Protein AF-A0A7D9L9T6-F1 (afdb_monomer_lite)

pLDDT: mean 78.33, std 17.38, range [24.55, 98.44]

Radius of gyration: 35.25 Å; chains: 1; bounding box: 76×80×99 Å

Secondary structure (DSSP, 8-state):
--TT--HHHHHHHHHHHHHHHHHTT-------HHHHHHT----HHHHHHHHTHHHHHTTSPPGGGG-----EEES-SEEE-TTSPEEEEEETTHHHHHHHHS-EEESPPEEEESHHHHTTS-GGG--EEEEEEEEPPS--SS-SS-EESSSEE--S-HHHHHHT-SS-----HHHH-EEEEEEHHHHHHHHHTT-EEEEEEEEEE-SEEE--SHHHHHHHHHHHHHTB---GGGB-TTT--B-HHHHHHHHHHHHHHHS----GGG--B-HHHHHHHHHHHHHHHHHHT--S--PEEEEE--HHHHHHHHH-TTEEEEEEEEEETTEEEEEEEETT-----TT--HHHHHHHHHHHHHHHHHHHHHHGGGEEEEETTEEEEE-BGGGTB-PPB-SSTT-EEETT--TTBS---EEEEEEEETTEEEEEEPPEEEE-TTS-EEEE--EEEEETT----GGGGGS-HHHHHHHHHHHHHHHHHHHHHHHHHHHHHHHHHHHH-TT----S---------PEESS-EEEEE--TTSSHHHHHHHHHHTHHHHEESPP-EEEEEESS---HHHHHHHHHTTTT-S--EEEEEE-TT-PPPHHHHHHH--TTEEEEE-STHHHHHH-HHHHHHHHHHHHTSTTTTTEEEEEEES-TT-S-TTHHHHHHH-SEEEEE--SS--HHHHHHHHHTT--HHHHHHHHHHHHTSTT-EEEEE--TTS-GGGSEEE--STTSPPEEE--

Foldseek 3Di:
DQPPDDPVNVVVVVVVVQVVCVVVVDDDDDDDPVRVVVVPPDDVVNVVVVVCVVVVVVLDDDLLQAFDFFDWKFLAFKDFQVVFFKFKKFFPQLLLLLLQPDKAFDDFFDKQFAFVRVVVDDLVQFFFKWWFWKQADPDDSFAQDWDDAVHIDRDNFPQCSNVVDPDDPDPDRVRRIGTTMHGSVSVVVRVVVPMGTPTTGMGGGGPDIDSPCNVVSLVLVQQLQLQQADDQVQADPVPRHGNVVVLVVVQVVCCVQSVHRHDSVSNHHHPVSNVVSSCSSPCLLVQQSDDPWQWDKDKDQDPVVVVVQVSPPQKAFPDWDAPDPRIIITGITGPPPPPDPPSHHSRRSSSSNSSQNVLVVVLCSLQPPQWRIDDSRMTIGIQDVVSVNDADADDDGRGMHGPQDDPQKDDKGWRMKRAPITQWIKTKIDFIWGQDPVRDIDTDIDIDTTHPPDDDDPPSVVPRCVVVRVVVVVVVVVVVVVVVVVVVVVVVVVVVVVVVPPPDDDDDDDDDQDQFFADEPDFEEEEEAAPQLCSVVVVLLCLLCVVRHYPPGAQEEEEEDQDPPCVVSVVSCVVCVPPHSHVYYYYHHQVVADDAVVVVVVVADARYEYEDPPCVVRCVVDVVRVVRVLCVQAPCSVVGRYHYYYYDHAQDDDDPSSVRSVVRGQKYKYGQYPPDCPRVVVVCVVVVNDPVLSVVQNVVQVVDSTRMKMAGNDPPGDPQQRIWTQSGSPGDIDGGRD

Organism: Paramuricea clavata (NCBI:txid317549)

Sequence (738 aa):
MVVNETFYTLRERTRRLTEEFKRQGYVVVEMWECDFIRDNKLTQHGLKLLRQRDFFINIHLNPRDALFGGRVSPAVMYAESGDKKIRYYDFTSLYPFVQKKYQYPTQHPTIIRGVENCARYNIDHIFGLIKCKILPPTNLLFPVLPYRATKLTFPLCRTCADTLCDACTHVDEEERILFGTWTSVEIQTALQHGYVIREIYEMYNYEHREKIFDTYVNMFIKLKQESSGVPRHCYDDDTGEIDDAKVNEYVAEYLKHEGVKLDANKITYNPGQRTVMKALLNSLWGKLAQNEDTAVVSFIDEFEELLQLVNDNSIDVTSLDFISDDVARTTHRKTGSLITLPNRNVVIASFATAYARLELFKILHCLQEDVLYYDTDSVIYVENVAKGHVLKTGSYLWQLTDELVDKKASEKWIELFSAAGPKAYSYRTNEYIYTHDDGAREKKRDEITHVKGFTLKGDTKKKSHLKVLRNVYEIEKRKFAHVTRNLHAQIIKLLMFKRLRKNFVLHSGNNLKCCTIPFEHPFMMMVCGPSQSGKSYFIENIIKNHEKLITPRIDKLIYLYTVDKYDSIKQHIRDNKQTSTLKTFEFIDCNQGIPSMEIIKEKLGENTLLVLDDLMVVATTDTTNLRHLNNIASRDSHHSNTFVIYVCQNLNFGSGKLRNCRVNSQYHIMCKSLTDCRDVEMIATNKKINQNKLHKILEDVGKKQYGYIVFDGCPKGYDNARVRTGIFPNDETVIYDV

Structure (mmCIF, N/CA/C/O backbone):
data_AF-A0A7D9L9T6-F1
#
_entry.id   AF-A0A7D9L9T6-F1
#
loop_
_atom_site.group_PDB
_atom_site.id
_atom_site.type_symbol
_atom_site.label_atom_id
_atom_site.label_alt_id
_atom_site.label_comp_id
_atom_site.label_asym_id
_atom_site.label_entity_id
_atom_site.label_seq_id
_atom_site.pdbx_PDB_ins_code
_atom_site.Cartn_x
_atom_site.Cartn_y
_atom_site.Cartn_z
_atom_site.occupancy
_atom_site.B_iso_or_equiv
_atom_site.auth_seq_id
_atom_site.auth_comp_id
_atom_site.auth_asym_id
_atom_site.auth_atom_id
_atom_site.pdbx_PDB_model_num
ATOM 1 N N . MET A 1 1 ? -2.662 11.498 38.691 1.00 30.62 1 MET A N 1
ATOM 2 C CA . MET A 1 1 ? -2.024 12.563 39.492 1.00 30.62 1 MET A CA 1
ATOM 3 C C . MET A 1 1 ? -0.730 12.928 38.799 1.00 30.62 1 MET A C 1
ATOM 5 O O . MET A 1 1 ? 0.084 12.040 38.595 1.00 30.62 1 MET A O 1
ATOM 9 N N . VAL A 1 2 ? -0.589 14.182 38.373 1.00 33.16 2 VAL A N 1
ATOM 10 C CA . VAL A 1 2 ? 0.652 14.711 37.792 1.00 33.16 2 VAL A CA 1
ATOM 11 C C . VAL A 1 2 ? 1.603 14.971 38.956 1.00 33.16 2 VAL A C 1
ATOM 13 O O . VAL A 1 2 ? 1.318 15.812 39.804 1.00 33.16 2 VAL A O 1
ATOM 16 N N . VAL A 1 3 ? 2.684 14.205 39.053 1.00 41.94 3 VAL A N 1
ATOM 17 C CA . VAL A 1 3 ? 3.757 14.470 40.015 1.00 41.94 3 VAL A CA 1
ATOM 18 C C . VAL A 1 3 ? 4.650 15.541 39.374 1.00 41.94 3 VAL A C 1
ATOM 20 O O . VAL A 1 3 ? 5.102 15.336 38.254 1.00 41.94 3 VAL A O 1
ATOM 23 N N . ASN A 1 4 ? 4.836 16.677 40.064 1.00 43.62 4 ASN A N 1
ATOM 24 C CA . ASN A 1 4 ? 5.670 17.862 39.740 1.00 43.62 4 ASN A CA 1
ATOM 25 C C . ASN A 1 4 ? 4.999 19.154 39.232 1.00 43.62 4 ASN A C 1
ATOM 27 O O . ASN A 1 4 ? 5.701 20.149 39.067 1.00 43.62 4 ASN A O 1
ATOM 31 N N . GLU A 1 5 ? 3.673 19.237 39.092 1.00 51.50 5 GLU A N 1
ATOM 32 C CA . GLU A 1 5 ? 3.005 20.532 38.863 1.00 51.50 5 GLU A CA 1
ATOM 33 C C . GLU A 1 5 ? 2.009 20.842 39.982 1.00 51.50 5 GLU A C 1
ATOM 35 O O . GLU A 1 5 ? 1.153 20.027 40.326 1.00 51.50 5 GLU A O 1
ATOM 40 N N . THR A 1 6 ? 2.105 22.039 40.569 1.00 71.38 6 THR A N 1
ATOM 41 C CA . THR A 1 6 ? 1.093 22.489 41.531 1.00 71.38 6 THR A CA 1
ATOM 42 C C . THR A 1 6 ? -0.216 22.791 40.797 1.00 71.38 6 THR A C 1
ATOM 44 O O . THR A 1 6 ? -0.207 23.267 39.659 1.00 71.38 6 THR A O 1
ATOM 47 N N . PHE A 1 7 ? -1.362 22.594 41.458 1.00 66.81 7 PHE A N 1
ATOM 48 C CA . PHE A 1 7 ? -2.668 22.999 40.914 1.00 66.81 7 PHE A CA 1
ATOM 49 C C . PHE A 1 7 ? -2.713 24.484 40.515 1.00 66.81 7 PHE A C 1
ATOM 51 O O . PHE A 1 7 ? -3.447 24.864 39.604 1.00 66.81 7 PHE A O 1
ATOM 58 N N . TYR A 1 8 ? -1.894 25.316 41.161 1.00 73.12 8 TYR A N 1
ATOM 59 C CA . TYR A 1 8 ? -1.712 26.717 40.803 1.00 73.12 8 TYR A CA 1
ATOM 60 C C . TYR A 1 8 ? -1.090 26.879 39.407 1.00 73.12 8 TYR A C 1
ATOM 62 O O . TYR A 1 8 ? -1.619 27.621 38.583 1.00 73.12 8 TYR A O 1
ATOM 70 N N . THR A 1 9 ? -0.026 26.131 39.101 1.00 71.19 9 THR A N 1
ATOM 71 C CA . THR A 1 9 ? 0.650 26.164 37.794 1.00 71.19 9 THR A CA 1
ATOM 72 C C . THR A 1 9 ? -0.285 25.738 36.658 1.00 71.19 9 THR A C 1
ATOM 74 O O . THR A 1 9 ? -0.342 26.395 35.616 1.00 71.19 9 THR A O 1
ATOM 77 N N . LEU A 1 10 ? -1.078 24.683 36.875 1.00 65.94 10 LEU A N 1
ATOM 78 C CA . LEU A 1 10 ? -2.083 24.208 35.914 1.00 65.94 10 LEU A CA 1
ATOM 79 C C . LEU A 1 10 ? -3.178 25.255 35.660 1.00 65.94 10 LEU A C 1
ATOM 81 O O . LEU A 1 10 ? -3.581 25.484 34.514 1.00 65.94 10 LEU A O 1
ATOM 85 N N . ARG A 1 11 ? -3.635 25.929 36.721 1.00 75.75 11 ARG A N 1
ATOM 86 C CA . ARG A 1 11 ? -4.635 26.998 36.627 1.00 75.75 11 ARG A CA 1
ATOM 87 C C . ARG A 1 11 ? -4.102 28.210 35.866 1.00 75.75 11 ARG A C 1
ATOM 89 O O . ARG A 1 11 ? -4.794 28.719 34.991 1.00 75.75 11 ARG A O 1
ATOM 96 N N . GLU A 1 12 ? -2.874 28.636 36.143 1.00 78.12 12 GLU A N 1
ATOM 97 C CA . GLU A 1 12 ? -2.233 29.750 35.432 1.00 78.12 12 GLU A CA 1
ATOM 98 C C . GLU A 1 12 ? -2.027 29.443 33.944 1.00 78.12 12 GLU A C 1
ATOM 100 O O . GLU A 1 12 ? -2.270 30.291 33.085 1.00 78.12 12 GLU A O 1
ATOM 105 N N . ARG A 1 13 ? -1.659 28.203 33.604 1.00 73.62 13 ARG A N 1
ATOM 106 C CA . ARG A 1 13 ? -1.541 27.768 32.206 1.00 73.62 13 ARG A CA 1
ATOM 107 C C . ARG A 1 13 ? -2.889 27.783 31.485 1.00 73.62 13 ARG A C 1
ATOM 109 O O . ARG A 1 13 ? -2.967 28.279 30.363 1.00 73.62 13 ARG A O 1
ATOM 116 N N . THR A 1 14 ? -3.941 27.293 32.144 1.00 74.88 14 THR A N 1
ATOM 117 C CA . THR A 1 14 ? -5.319 27.328 31.624 1.00 74.88 14 THR A CA 1
ATOM 118 C C . THR A 1 14 ? -5.768 28.769 31.384 1.00 74.88 14 THR A C 1
ATOM 120 O O . THR A 1 14 ? -6.245 29.091 30.301 1.00 74.88 14 THR A O 1
ATOM 123 N N . ARG A 1 15 ? -5.505 29.664 32.341 1.00 80.38 15 ARG A N 1
ATOM 124 C CA . ARG A 1 15 ? -5.831 31.089 32.239 1.00 80.38 15 ARG A CA 1
ATOM 125 C C . ARG A 1 15 ? -5.122 31.770 31.066 1.00 80.38 15 ARG A C 1
ATOM 127 O O . ARG A 1 15 ? -5.769 32.475 30.296 1.00 80.38 15 ARG A O 1
ATOM 134 N N . ARG A 1 16 ? -3.821 31.514 30.877 1.00 77.88 16 ARG A N 1
ATOM 135 C CA . ARG A 1 16 ? -3.058 32.039 29.727 1.00 77.88 16 ARG A CA 1
ATOM 136 C C . ARG A 1 16 ? -3.631 31.568 28.389 1.00 77.88 16 ARG A C 1
ATOM 138 O O . ARG A 1 16 ? -3.755 32.369 27.468 1.00 77.88 16 ARG A O 1
ATOM 145 N N . LEU A 1 17 ? -3.999 30.289 28.288 1.00 71.69 17 LEU A N 1
ATOM 146 C CA . LEU A 1 17 ? -4.655 29.718 27.104 1.00 71.69 17 LEU A CA 1
ATOM 147 C C . LEU A 1 17 ? -6.008 30.383 26.830 1.00 71.69 17 LEU A C 1
ATOM 149 O O . LEU A 1 17 ? -6.280 30.783 25.701 1.00 71.69 17 LEU A O 1
ATOM 153 N N . THR A 1 18 ? -6.834 30.566 27.857 1.00 78.50 18 THR A N 1
ATOM 154 C CA . THR A 1 18 ? -8.119 31.263 27.736 1.00 78.50 18 THR A CA 1
ATOM 155 C C . THR A 1 18 ? -7.952 32.704 27.275 1.00 78.50 18 THR A C 1
ATOM 157 O O . THR A 1 18 ? -8.690 33.161 26.404 1.00 78.50 18 THR A O 1
ATOM 160 N N . GLU A 1 19 ? -6.995 33.438 27.841 1.00 83.75 19 GLU A N 1
ATOM 161 C CA . GLU A 1 19 ? -6.701 34.820 27.453 1.00 83.75 19 GLU A CA 1
ATOM 162 C C . GLU A 1 19 ? -6.186 34.914 26.010 1.00 83.75 19 GLU A C 1
ATOM 164 O O . GLU A 1 19 ? -6.496 35.874 25.306 1.00 83.75 19 GLU A O 1
ATOM 169 N N . GLU A 1 20 ? -5.427 33.923 25.545 1.00 75.25 20 GLU A N 1
ATOM 170 C CA . GLU A 1 20 ? -4.995 33.814 24.149 1.00 75.25 20 GLU A CA 1
ATOM 171 C C . GLU A 1 20 ? -6.180 33.566 23.205 1.00 75.25 20 GLU A C 1
ATOM 173 O O . GLU A 1 20 ? -6.371 34.310 22.244 1.00 75.25 20 GLU A O 1
ATOM 178 N N . PHE A 1 21 ? -7.048 32.599 23.514 1.00 67.12 21 PHE A N 1
ATOM 179 C CA . PHE A 1 21 ? -8.240 32.329 22.705 1.00 67.12 21 PHE A CA 1
ATOM 180 C C . PHE A 1 21 ? -9.210 33.518 22.674 1.00 67.12 21 PHE A C 1
ATOM 182 O O . PHE A 1 21 ? -9.736 33.860 21.616 1.00 67.12 21 PHE A O 1
ATOM 189 N N . LYS A 1 22 ? -9.404 34.214 23.800 1.00 81.88 22 LYS A N 1
ATOM 190 C CA . LYS A 1 22 ? -10.207 35.447 23.834 1.00 81.88 22 LYS A CA 1
ATOM 191 C C . LYS A 1 22 ? -9.587 36.553 22.976 1.00 81.88 22 LYS A C 1
ATOM 193 O O . LYS A 1 22 ? -10.315 37.228 22.254 1.00 81.88 22 LYS A O 1
ATOM 198 N N . ARG A 1 23 ? -8.256 36.718 23.001 1.00 82.50 23 ARG A N 1
ATOM 199 C CA . ARG A 1 23 ? -7.542 37.681 22.137 1.00 82.50 23 ARG A CA 1
ATOM 200 C C . ARG A 1 23 ? -7.688 37.365 20.650 1.00 82.50 23 ARG A C 1
ATOM 202 O O . ARG A 1 23 ? -7.740 38.286 19.845 1.00 82.50 23 ARG A O 1
ATOM 209 N N . GLN A 1 24 ? -7.819 36.091 20.299 1.00 74.50 24 GLN A N 1
ATOM 210 C CA . GLN A 1 24 ? -8.088 35.640 18.932 1.00 74.50 24 GLN A CA 1
ATOM 211 C C . GLN A 1 24 ? -9.579 35.728 18.538 1.00 74.50 24 GLN A C 1
ATOM 213 O O . GLN A 1 24 ? -9.951 35.286 17.454 1.00 74.50 24 GLN A O 1
ATOM 218 N N . GLY A 1 25 ? -10.436 36.307 19.390 1.00 70.31 25 GLY A N 1
ATOM 219 C CA . GLY A 1 25 ? -11.850 36.564 19.095 1.00 70.31 25 GLY A CA 1
ATOM 220 C C . GLY A 1 25 ? -12.798 35.397 19.383 1.00 70.31 25 GLY A C 1
ATOM 221 O O . GLY A 1 25 ? -13.979 35.479 19.048 1.00 70.31 25 GLY A O 1
ATOM 222 N N . TYR A 1 26 ? -12.325 34.316 20.011 1.00 62.12 26 TYR A N 1
ATOM 223 C CA . TYR A 1 26 ? -13.180 33.189 20.380 1.00 62.12 26 TYR A CA 1
ATOM 224 C C . TYR A 1 26 ? -14.014 33.495 21.632 1.00 62.12 26 TYR A C 1
ATOM 226 O O . TYR A 1 26 ? -13.538 34.091 22.602 1.00 62.12 26 TYR A O 1
ATOM 234 N N . VAL A 1 27 ? -15.256 33.003 21.653 1.00 74.94 27 VAL A N 1
ATOM 235 C CA . VAL A 1 27 ? -16.079 32.964 22.869 1.00 74.94 27 VAL A CA 1
ATOM 236 C C . VAL A 1 27 ? -15.640 31.763 23.701 1.00 74.94 27 VAL A C 1
ATOM 238 O O . VAL A 1 27 ? -15.973 30.622 23.389 1.00 74.94 27 VAL A O 1
ATOM 241 N N . VAL A 1 28 ? -14.862 32.015 24.752 1.00 71.69 28 VAL A N 1
ATOM 242 C CA . VAL A 1 28 ? -14.329 30.958 25.622 1.00 71.69 28 VAL A CA 1
ATOM 243 C C . VAL A 1 28 ? -15.205 30.802 26.860 1.00 71.69 28 VAL A C 1
ATOM 245 O O . VAL A 1 28 ? -15.373 31.756 27.622 1.00 71.69 28 VAL A O 1
ATOM 248 N N . VAL A 1 29 ? -15.721 29.590 27.076 1.00 76.00 29 VAL A N 1
ATOM 249 C CA . VAL A 1 29 ? -16.463 29.200 28.282 1.00 76.00 29 VAL A CA 1
ATOM 250 C C . VAL A 1 29 ? -15.571 28.296 29.126 1.00 76.00 29 VAL A C 1
ATOM 252 O O . VAL A 1 29 ? -15.218 27.197 28.706 1.00 76.00 29 VAL A O 1
ATOM 255 N N . GLU A 1 30 ? -15.206 28.765 30.315 1.00 74.44 30 GLU A N 1
ATOM 256 C CA . GLU A 1 30 ? -14.455 27.984 31.297 1.00 74.44 30 GLU A CA 1
ATOM 257 C C . GLU A 1 30 ? -15.415 27.363 32.310 1.00 74.44 30 GLU A C 1
ATOM 259 O O . GLU A 1 30 ? -16.362 28.008 32.759 1.00 74.44 30 GLU A O 1
ATOM 264 N N . MET A 1 31 ? -15.161 26.115 32.694 1.00 73.88 31 MET A N 1
ATOM 265 C CA . MET A 1 31 ? -15.948 25.418 33.705 1.00 73.88 31 MET A CA 1
ATOM 266 C C . MET A 1 31 ? -15.032 24.506 34.514 1.00 73.88 31 MET A C 1
ATOM 268 O O . MET A 1 31 ? -14.194 23.805 33.944 1.00 73.88 31 MET A O 1
ATOM 272 N N . TRP A 1 32 ? -15.180 24.515 35.838 1.00 68.69 32 TRP A N 1
ATOM 273 C CA . TRP A 1 32 ? -14.470 23.569 36.694 1.00 68.69 32 TRP A CA 1
ATOM 274 C C . TRP A 1 32 ? -14.976 22.155 36.444 1.00 68.69 32 TRP A C 1
ATOM 276 O O . TRP A 1 32 ? -16.167 21.959 36.238 1.00 68.69 32 TRP A O 1
ATOM 286 N N . GLU A 1 33 ? -14.094 21.159 36.521 1.00 59.72 33 GLU A N 1
ATOM 287 C CA . GLU A 1 33 ? -14.475 19.750 36.356 1.00 59.72 33 GLU A CA 1
ATOM 288 C C . GLU A 1 33 ? -15.610 19.353 37.311 1.00 59.72 33 GLU A C 1
ATOM 290 O O . GLU A 1 33 ? -16.582 18.724 36.903 1.00 59.72 33 GLU A O 1
ATOM 295 N N . CYS A 1 34 ? -15.535 19.782 38.573 1.00 70.31 34 CYS A N 1
ATOM 296 C CA . CYS A 1 34 ? -16.567 19.501 39.563 1.00 70.31 34 CYS A CA 1
ATOM 297 C C . CYS A 1 34 ? -17.902 20.192 39.248 1.00 70.31 34 CYS A C 1
ATOM 299 O O . CYS A 1 34 ? -18.949 19.586 39.465 1.00 70.31 34 CYS A O 1
ATOM 301 N N . ASP A 1 35 ? -17.876 21.410 38.704 1.00 69.12 35 ASP A N 1
ATOM 302 C CA . ASP A 1 35 ? -19.081 22.125 38.278 1.00 69.12 35 ASP A CA 1
ATOM 303 C C . ASP A 1 35 ? -19.653 21.508 36.994 1.00 69.12 35 ASP A C 1
ATOM 305 O O . ASP A 1 35 ? -20.858 21.315 36.900 1.00 69.12 35 ASP A O 1
ATOM 309 N N . PHE A 1 36 ? -18.801 21.079 36.061 1.00 62.81 36 PHE A N 1
ATOM 310 C CA . PHE A 1 36 ? -19.175 20.358 34.842 1.00 62.81 36 PHE A CA 1
ATOM 311 C C . PHE A 1 36 ? -19.849 19.014 35.140 1.00 62.81 36 PHE A C 1
ATOM 313 O O . PHE A 1 36 ? -20.842 18.658 34.504 1.00 62.81 36 PHE A O 1
ATOM 320 N N . ILE A 1 37 ? -19.346 18.287 36.141 1.00 60.34 37 ILE A N 1
ATOM 321 C CA . ILE A 1 37 ? -19.956 17.049 36.637 1.00 60.34 37 ILE A CA 1
ATOM 322 C C . ILE A 1 37 ? -21.278 17.345 37.364 1.00 60.34 37 ILE A C 1
ATOM 324 O O . ILE A 1 37 ? -22.241 16.595 37.212 1.00 60.34 37 ILE A O 1
ATOM 328 N N . ARG A 1 38 ? -21.346 18.435 38.142 1.00 66.31 38 ARG A N 1
ATOM 329 C CA . ARG A 1 38 ? -22.516 18.806 38.955 1.00 66.31 38 ARG A CA 1
ATOM 330 C C . ARG A 1 38 ? -23.685 19.345 38.128 1.00 66.31 38 ARG A C 1
ATOM 332 O O . ARG A 1 38 ? -24.829 19.060 38.468 1.00 66.31 38 ARG A O 1
ATOM 339 N N . ASP A 1 39 ? -23.418 20.081 37.049 1.00 60.75 39 ASP A N 1
ATOM 340 C CA . ASP A 1 39 ? -24.445 20.757 36.239 1.00 60.75 39 ASP A CA 1
ATOM 341 C C . ASP A 1 39 ? -25.325 19.789 35.425 1.00 60.75 39 ASP A C 1
ATOM 343 O O . ASP A 1 39 ? -26.282 20.227 34.791 1.00 60.75 39 ASP A O 1
ATOM 347 N N . ASN A 1 40 ? -25.022 18.481 35.402 1.00 50.62 40 ASN A N 1
ATOM 348 C CA . ASN A 1 40 ? -25.812 17.431 34.735 1.00 50.62 40 ASN A CA 1
ATOM 349 C C . ASN A 1 40 ? -26.191 17.733 33.261 1.00 50.62 40 ASN A C 1
ATOM 351 O O . ASN A 1 40 ? -27.051 17.069 32.682 1.00 50.62 40 ASN A O 1
ATOM 355 N N . LYS A 1 41 ? -25.513 18.695 32.607 1.00 51.38 41 LYS A N 1
ATOM 356 C CA . LYS A 1 41 ? -25.673 19.041 31.177 1.00 51.38 41 LYS A CA 1
ATOM 357 C C . LYS A 1 41 ? -25.257 17.901 30.246 1.00 51.38 41 LYS A C 1
ATOM 359 O O . LYS A 1 41 ? -25.526 17.928 29.047 1.00 51.38 41 LYS A O 1
ATOM 364 N N . LEU A 1 42 ? -24.656 16.861 30.808 1.00 47.75 42 LEU A N 1
ATOM 365 C CA . LEU A 1 42 ? -24.534 15.552 30.204 1.00 47.75 42 LEU A CA 1
ATOM 366 C C . LEU A 1 42 ? -25.836 14.770 30.402 1.00 47.75 42 LEU A C 1
ATOM 368 O O . LEU A 1 42 ? -25.940 13.893 31.257 1.00 47.75 42 LEU A O 1
ATOM 372 N N . THR A 1 43 ? -26.815 15.008 29.529 1.00 53.94 43 THR A N 1
ATOM 373 C CA . THR A 1 43 ? -27.791 13.951 29.224 1.00 53.94 43 THR A CA 1
ATOM 374 C C . THR A 1 43 ? -27.034 12.659 28.870 1.00 53.94 43 THR A C 1
ATOM 376 O O . THR A 1 43 ? -25.878 12.705 28.434 1.00 53.94 43 THR A O 1
ATOM 379 N N . GLN A 1 44 ? -27.667 11.484 28.986 1.00 49.97 44 GLN A N 1
ATOM 380 C CA . GLN A 1 44 ? -27.092 10.221 28.477 1.00 49.97 44 GLN A CA 1
ATOM 381 C C . GLN A 1 44 ? -26.519 10.367 27.051 1.00 49.97 44 GLN A C 1
ATOM 383 O O . GLN A 1 44 ? -25.566 9.678 26.700 1.00 49.97 44 GLN A O 1
ATOM 388 N N . HIS A 1 45 ? -27.053 11.303 26.259 1.00 44.16 45 HIS A N 1
ATOM 389 C CA . HIS A 1 45 ? -26.567 11.694 24.941 1.00 44.16 45 HIS A CA 1
ATOM 390 C C . HIS A 1 45 ? -25.174 12.356 24.959 1.00 44.16 45 HIS A C 1
ATOM 392 O O . HIS A 1 45 ? -24.299 11.949 24.204 1.00 44.16 45 HIS A O 1
ATOM 398 N N . GLY A 1 46 ? -24.912 13.303 25.864 1.00 46.47 46 GLY A N 1
ATOM 399 C CA . GLY A 1 46 ? -23.602 13.945 26.021 1.00 46.47 46 GLY A CA 1
ATOM 400 C C . GLY A 1 46 ? -22.516 13.000 26.552 1.00 46.47 46 GLY A C 1
ATOM 401 O O . GLY A 1 46 ? -21.374 13.050 26.101 1.00 46.47 46 GLY A O 1
ATOM 402 N N . LEU A 1 47 ? -22.871 12.065 27.442 1.00 46.97 47 LEU A N 1
ATOM 403 C CA . LEU A 1 47 ? -21.962 10.990 27.870 1.00 46.97 47 LEU A CA 1
ATOM 404 C C . LEU A 1 47 ? -21.708 9.975 26.749 1.00 46.97 47 LEU A C 1
ATOM 406 O O . LEU A 1 47 ? -20.615 9.422 26.678 1.00 46.97 47 LEU A O 1
ATOM 410 N N . LYS A 1 48 ? -22.675 9.754 25.849 1.00 45.16 48 LYS A N 1
ATOM 411 C CA . LYS A 1 48 ? -22.487 8.958 24.627 1.00 45.16 48 LYS A CA 1
ATOM 412 C C . LYS A 1 48 ? -21.532 9.659 23.653 1.00 45.16 48 LYS A C 1
ATOM 414 O O . LYS A 1 48 ? -20.666 8.983 23.115 1.00 45.16 48 LYS A O 1
ATOM 419 N N . LEU A 1 49 ? -21.624 10.987 23.516 1.00 38.12 49 LEU A N 1
ATOM 420 C CA . LEU A 1 49 ? -20.741 11.838 22.699 1.00 38.12 49 LEU A CA 1
ATOM 421 C C . LEU A 1 49 ? -19.313 11.953 23.283 1.00 38.12 49 LEU A C 1
ATOM 423 O O . LEU A 1 49 ? -18.335 11.915 22.546 1.00 38.12 49 LEU A O 1
ATOM 427 N N . LEU A 1 5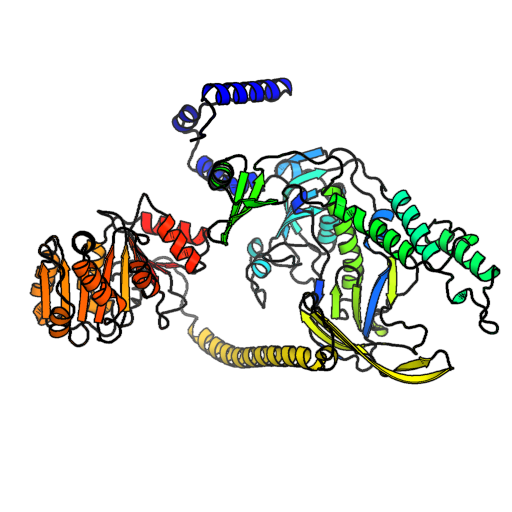0 ? -19.162 12.011 24.612 1.00 39.72 50 LEU A N 1
ATOM 428 C CA . LEU A 1 50 ? -17.848 12.001 25.277 1.00 39.72 50 LEU A CA 1
ATOM 429 C C . LEU A 1 50 ? -17.215 10.605 25.367 1.00 39.72 50 LEU A C 1
ATOM 431 O O . LEU A 1 50 ? -15.995 10.504 25.320 1.00 39.72 50 LEU A O 1
ATOM 435 N N . ARG A 1 51 ? -18.001 9.521 25.465 1.00 44.53 51 ARG A N 1
ATOM 436 C CA . ARG A 1 51 ? -17.499 8.138 25.278 1.00 44.53 51 ARG A CA 1
ATOM 437 C C . ARG A 1 51 ? -17.162 7.851 23.816 1.00 44.53 51 ARG A C 1
ATOM 439 O O . ARG A 1 51 ? -16.281 7.057 23.531 1.00 44.53 51 ARG A O 1
ATOM 446 N N . GLN A 1 52 ? -17.798 8.577 22.904 1.00 41.06 52 GLN A N 1
ATOM 447 C CA . GLN A 1 52 ? -17.377 8.782 21.524 1.00 41.06 52 GLN A CA 1
ATOM 448 C C . GLN A 1 52 ? -16.195 9.762 21.407 1.00 41.06 52 GLN A C 1
ATOM 450 O O . GLN A 1 52 ? -15.969 10.285 20.324 1.00 41.06 52 GLN A O 1
ATOM 455 N N . ARG A 1 53 ? -15.399 10.022 22.456 1.00 35.28 53 ARG A N 1
ATOM 456 C CA . ARG A 1 53 ? -14.166 10.819 22.322 1.00 35.28 53 ARG A CA 1
ATOM 457 C C . ARG A 1 53 ? -13.282 10.304 21.188 1.00 35.28 53 ARG A C 1
ATOM 459 O O . ARG A 1 53 ? -12.790 11.122 20.424 1.00 35.28 53 ARG A O 1
ATOM 466 N N . ASP A 1 54 ? -13.191 8.989 20.996 1.00 39.28 54 ASP A N 1
ATOM 467 C CA . ASP A 1 54 ? -12.496 8.404 19.844 1.00 39.28 54 ASP A CA 1
ATOM 468 C C . ASP A 1 54 ? -13.184 8.713 18.508 1.00 39.28 54 ASP A C 1
ATOM 470 O O . ASP A 1 54 ? -12.511 8.862 17.498 1.00 39.28 54 ASP A O 1
ATOM 474 N N . PHE A 1 55 ? -14.509 8.863 18.480 1.00 39.75 55 PHE A N 1
ATOM 475 C CA . PHE A 1 55 ? -15.264 9.283 17.296 1.00 39.75 55 PHE A CA 1
ATOM 476 C C . PHE A 1 55 ? -15.078 10.785 17.012 1.00 39.75 55 PHE A C 1
ATOM 478 O O . PHE A 1 55 ? -14.828 11.138 15.871 1.00 39.75 55 PHE A O 1
ATOM 485 N N . PHE A 1 56 ? -15.097 11.667 18.022 1.00 40.12 56 PHE A N 1
ATOM 486 C CA . PHE A 1 56 ? -14.884 13.116 17.856 1.00 40.12 56 PHE A CA 1
ATOM 487 C C . PHE A 1 56 ? -13.428 13.491 17.561 1.00 40.12 56 PHE A C 1
ATOM 489 O O . PHE A 1 56 ? -13.183 14.351 16.717 1.00 40.12 56 PHE A O 1
ATOM 496 N N . ILE A 1 57 ? -12.460 12.806 18.177 1.00 46.00 57 ILE A N 1
ATOM 497 C CA . ILE A 1 57 ? -11.035 12.921 17.831 1.00 46.00 57 ILE A CA 1
ATOM 498 C C . ILE A 1 57 ? -10.807 12.419 16.394 1.00 46.00 57 ILE A C 1
ATOM 500 O O . ILE A 1 57 ? -10.037 13.027 15.654 1.00 46.00 57 ILE A O 1
ATOM 504 N N . ASN A 1 58 ? -11.541 11.387 15.955 1.00 51.44 58 ASN A N 1
ATOM 505 C CA . ASN A 1 58 ? -11.518 10.901 14.573 1.00 51.44 58 ASN A CA 1
ATOM 506 C C . ASN A 1 58 ? -12.456 11.636 13.606 1.00 51.44 58 ASN A C 1
ATOM 508 O O . ASN A 1 58 ? -12.479 11.250 12.442 1.00 51.44 58 ASN A O 1
ATOM 512 N N . ILE A 1 59 ? -13.198 12.677 13.992 1.00 60.94 59 ILE A N 1
ATOM 513 C CA . ILE A 1 59 ? -13.914 13.510 13.007 1.00 60.94 59 ILE A CA 1
ATOM 514 C C . ILE A 1 59 ? -12.932 14.471 12.343 1.00 60.94 59 ILE A C 1
ATOM 516 O O . ILE A 1 59 ? -13.013 14.680 11.133 1.00 60.94 59 ILE A O 1
ATOM 520 N N . HIS A 1 60 ? -11.964 14.988 13.103 1.00 79.50 60 HIS A N 1
ATOM 521 C CA . HIS A 1 60 ? -11.001 15.925 12.552 1.00 79.50 60 HIS A CA 1
ATOM 522 C C . HIS A 1 60 ? -10.056 15.266 11.549 1.00 79.50 60 HIS A C 1
ATOM 524 O O . HIS A 1 60 ? -9.580 14.141 11.732 1.00 79.50 60 HIS A O 1
ATOM 530 N N . LEU A 1 61 ? -9.805 15.967 10.453 1.00 87.81 61 LEU A N 1
ATOM 531 C CA . LEU A 1 61 ? -8.916 15.554 9.388 1.00 87.81 61 LEU A CA 1
ATOM 532 C C . LEU A 1 61 ? -7.471 15.615 9.885 1.00 87.81 61 LEU A C 1
ATOM 534 O O . LEU A 1 61 ? -6.938 16.685 10.170 1.00 87.81 61 LEU A O 1
ATOM 538 N N . ASN A 1 62 ? -6.811 14.457 9.929 1.00 87.38 62 ASN A N 1
ATOM 539 C CA . ASN A 1 62 ? -5.365 14.380 10.072 1.00 87.38 62 ASN A CA 1
ATOM 540 C C . ASN A 1 62 ? -4.735 14.247 8.675 1.00 87.38 62 ASN A C 1
ATOM 542 O O . ASN A 1 62 ? -4.958 13.238 7.999 1.00 87.38 62 ASN A O 1
ATOM 546 N N . PRO A 1 63 ? -3.926 15.223 8.219 1.00 90.69 63 PRO A N 1
ATOM 547 C CA . PRO A 1 63 ? -3.299 15.167 6.903 1.00 90.69 63 PRO A CA 1
ATOM 548 C C . PRO A 1 63 ? -2.464 13.911 6.636 1.00 90.69 63 PRO A C 1
ATOM 550 O O . PRO A 1 63 ? -2.332 13.488 5.489 1.00 90.69 63 PRO A O 1
ATOM 553 N N . ARG A 1 64 ? -1.907 13.291 7.684 1.00 89.56 64 ARG A N 1
ATOM 554 C CA . ARG A 1 64 ? -1.098 12.072 7.561 1.00 89.56 64 ARG A CA 1
ATOM 555 C C . ARG A 1 64 ? -1.928 10.844 7.188 1.00 89.56 64 ARG A C 1
ATOM 557 O O . ARG A 1 64 ? -1.386 9.929 6.565 1.00 89.56 64 ARG A O 1
ATOM 564 N N . ASP A 1 65 ? -3.225 10.842 7.480 1.00 90.94 65 ASP A N 1
ATOM 565 C CA . ASP A 1 65 ? -4.120 9.744 7.104 1.00 90.94 65 ASP A CA 1
ATOM 566 C C . ASP A 1 65 ? -4.229 9.610 5.580 1.00 90.94 65 ASP A C 1
ATOM 568 O O . ASP A 1 65 ? -4.337 8.492 5.084 1.00 90.94 65 ASP A O 1
ATOM 572 N N . ALA A 1 66 ? -4.105 10.725 4.845 1.00 95.50 66 ALA A N 1
ATOM 573 C CA . ALA A 1 66 ? -4.142 10.765 3.380 1.00 95.50 66 ALA A CA 1
ATOM 574 C C . ALA A 1 66 ? -2.843 10.304 2.699 1.00 95.50 66 ALA A C 1
ATOM 576 O O . ALA A 1 66 ? -2.814 10.088 1.483 1.00 95.50 66 ALA A O 1
ATOM 577 N N . LEU A 1 67 ? -1.750 10.153 3.452 1.00 95.25 67 LEU A N 1
ATOM 578 C CA . LEU A 1 67 ? -0.482 9.695 2.902 1.00 95.25 67 LEU A CA 1
ATOM 579 C C . LEU A 1 67 ? -0.519 8.176 2.769 1.00 95.25 67 LEU A C 1
ATOM 581 O O . LEU A 1 67 ? -0.424 7.490 3.779 1.00 95.25 67 LEU A O 1
ATOM 585 N N . PHE A 1 68 ? -0.554 7.638 1.551 1.00 95.62 68 PHE A N 1
ATOM 586 C CA . PHE A 1 68 ? -0.472 6.195 1.287 1.00 95.62 68 PHE A CA 1
ATOM 587 C C . PHE A 1 68 ? 0.744 5.842 0.418 1.00 95.62 68 PHE A C 1
ATOM 589 O O . PHE A 1 68 ? 1.305 6.691 -0.269 1.00 95.62 68 PHE A O 1
ATOM 596 N N . GLY A 1 69 ? 1.159 4.574 0.443 1.00 92.75 69 GLY A N 1
ATOM 597 C CA . GLY A 1 69 ? 2.236 4.061 -0.412 1.00 92.75 69 GLY A CA 1
ATOM 598 C C . GLY A 1 69 ? 1.796 3.785 -1.857 1.00 92.75 69 GLY A C 1
ATOM 599 O O . GLY A 1 69 ? 0.710 4.183 -2.283 1.00 92.75 69 GLY A O 1
ATOM 600 N N . GLY A 1 70 ? 2.649 3.086 -2.610 1.00 92.19 70 GLY A N 1
ATOM 601 C CA . GLY A 1 70 ? 2.330 2.560 -3.942 1.00 92.19 70 GLY A CA 1
ATOM 602 C C . GLY A 1 70 ? 1.360 1.372 -3.908 1.00 92.19 70 GLY A C 1
ATOM 603 O O . GLY A 1 70 ? 1.167 0.737 -2.868 1.00 92.19 70 GLY A O 1
ATOM 604 N N . ARG A 1 71 ? 0.745 1.068 -5.058 1.00 93.31 71 ARG A N 1
ATOM 605 C CA . ARG A 1 71 ? -0.147 -0.093 -5.221 1.00 93.31 71 ARG A CA 1
ATOM 606 C C . ARG A 1 71 ? 0.675 -1.320 -5.581 1.00 93.31 71 ARG A C 1
ATOM 608 O O . ARG A 1 71 ? 1.464 -1.250 -6.516 1.00 93.31 71 ARG A O 1
ATOM 615 N N . VAL A 1 72 ? 0.477 -2.429 -4.872 1.00 93.50 72 VAL A N 1
ATOM 616 C CA . VAL A 1 72 ? 1.210 -3.672 -5.140 1.00 93.50 72 VAL A CA 1
ATOM 617 C C . VAL A 1 72 ? 0.299 -4.866 -4.946 1.00 93.50 72 VAL A C 1
ATOM 619 O O . VAL A 1 72 ? -0.228 -5.051 -3.850 1.00 93.50 72 VAL A O 1
ATOM 622 N N . SER A 1 73 ? 0.138 -5.684 -5.979 1.00 91.69 73 SER A N 1
ATOM 623 C CA . SER A 1 73 ? -0.530 -6.979 -5.862 1.00 91.69 73 SER A CA 1
ATOM 624 C C . SER A 1 73 ? -0.267 -7.839 -7.097 1.00 91.69 73 SER A C 1
ATOM 626 O O . SER A 1 73 ? -0.177 -7.299 -8.202 1.00 91.69 73 SER A O 1
ATOM 628 N N . PRO A 1 74 ? -0.220 -9.175 -6.958 1.00 91.94 74 PRO A N 1
ATOM 629 C CA . PRO A 1 74 ? -0.585 -10.036 -8.071 1.00 91.94 74 PRO A CA 1
ATOM 630 C C . PRO A 1 74 ? -2.071 -9.840 -8.394 1.00 91.94 74 PRO A C 1
ATOM 632 O O . PRO A 1 74 ? -2.905 -9.834 -7.487 1.00 91.94 74 PRO A O 1
ATOM 635 N N . ALA A 1 75 ? -2.387 -9.677 -9.676 1.00 92.50 75 ALA A N 1
ATOM 636 C CA . ALA A 1 75 ? -3.744 -9.845 -10.193 1.00 92.50 75 ALA A CA 1
ATOM 637 C C . ALA A 1 75 ? -4.008 -11.329 -10.496 1.00 92.50 75 ALA A C 1
ATOM 639 O O . ALA A 1 75 ? -5.104 -11.836 -10.273 1.00 92.50 75 ALA A O 1
ATOM 640 N N . VAL A 1 76 ? -2.964 -12.044 -10.931 1.00 89.38 76 VAL A N 1
ATOM 641 C CA . VAL A 1 76 ? -2.987 -13.474 -11.231 1.00 89.38 76 VAL A CA 1
ATOM 642 C C . VAL A 1 76 ? -1.773 -14.148 -10.584 1.00 89.38 76 VAL A C 1
ATOM 644 O O . VAL A 1 76 ? -0.667 -13.615 -10.595 1.00 89.38 76 VAL A O 1
ATOM 647 N N . MET A 1 77 ? -1.966 -15.337 -10.007 1.00 86.44 77 MET A N 1
ATOM 648 C CA . MET A 1 77 ? -0.893 -16.081 -9.322 1.00 86.44 77 MET A CA 1
ATOM 649 C C . MET A 1 77 ? -0.058 -16.955 -10.270 1.00 86.44 77 MET A C 1
ATOM 651 O O . MET A 1 77 ? 1.044 -17.373 -9.918 1.00 86.44 77 MET A O 1
ATOM 655 N N . TYR A 1 78 ? -0.579 -17.260 -11.460 1.00 89.44 78 TYR A N 1
ATOM 65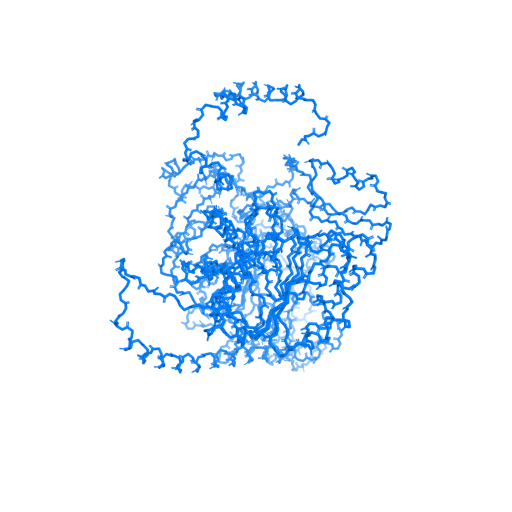6 C CA . TYR A 1 78 ? 0.078 -18.090 -12.466 1.00 89.44 78 TYR A CA 1
ATOM 657 C C . TYR A 1 78 ? -0.418 -17.759 -13.875 1.00 89.44 78 TYR A C 1
ATOM 659 O O . TYR A 1 78 ? -1.628 -17.725 -14.095 1.00 89.44 78 TYR A O 1
ATOM 667 N N . ALA A 1 79 ? 0.495 -17.581 -14.826 1.00 90.31 79 ALA A N 1
ATOM 668 C CA . ALA A 1 79 ? 0.158 -17.399 -16.233 1.00 90.31 79 ALA A CA 1
ATOM 669 C C . ALA A 1 79 ? 1.219 -18.025 -17.140 1.00 90.31 79 ALA A C 1
ATOM 671 O O . ALA A 1 79 ? 2.414 -17.967 -16.851 1.00 90.31 79 ALA A O 1
ATOM 672 N N . GLU A 1 80 ? 0.763 -18.587 -18.252 1.00 91.50 80 GLU A N 1
ATOM 673 C CA . GLU A 1 80 ? 1.589 -19.056 -19.360 1.00 91.50 80 GLU A CA 1
ATOM 674 C C . GLU A 1 80 ? 1.274 -18.192 -20.572 1.00 91.50 80 GLU A C 1
ATOM 676 O O . GLU A 1 80 ? 0.119 -17.821 -20.787 1.00 91.50 80 GLU A O 1
ATOM 681 N N . SER A 1 81 ? 2.296 -17.855 -21.349 1.00 87.69 81 SER A N 1
ATOM 682 C CA . SER A 1 81 ? 2.146 -16.930 -22.469 1.00 87.69 81 SER A CA 1
ATOM 683 C C . SER A 1 81 ? 1.278 -17.510 -23.591 1.00 87.69 81 SER A C 1
ATOM 685 O O . SER A 1 81 ? 0.530 -16.777 -24.237 1.00 87.69 81 SER A O 1
ATOM 687 N N . GLY A 1 82 ? 1.337 -18.833 -23.799 1.00 86.75 82 GLY A N 1
ATOM 688 C CA . GLY A 1 82 ? 0.691 -19.487 -24.937 1.00 86.75 82 GLY A CA 1
ATOM 689 C C . GLY A 1 82 ? 1.129 -18.827 -26.248 1.00 86.75 82 GLY A C 1
ATOM 690 O O . GLY A 1 82 ? 2.316 -18.560 -26.435 1.00 86.75 82 GLY A O 1
ATOM 691 N N . ASP A 1 83 ? 0.158 -18.484 -27.097 1.00 85.75 83 ASP A N 1
ATOM 692 C CA . ASP A 1 83 ? 0.383 -17.766 -28.363 1.00 85.75 83 ASP A CA 1
ATOM 693 C C . ASP A 1 83 ? 0.591 -16.246 -28.192 1.00 85.75 83 ASP A C 1
ATOM 695 O O . ASP A 1 83 ? 0.886 -15.540 -29.158 1.00 85.75 83 ASP A O 1
ATOM 699 N N . LYS A 1 84 ? 0.412 -15.709 -26.978 1.00 92.50 84 LYS A N 1
ATOM 700 C CA . LYS A 1 84 ? 0.593 -14.284 -26.664 1.00 92.50 84 LYS A CA 1
ATOM 701 C C . LYS A 1 84 ? 1.932 -14.046 -25.972 1.00 92.50 84 LYS A C 1
ATOM 703 O O . LYS A 1 84 ? 2.546 -14.960 -25.432 1.00 92.50 84 LYS A O 1
ATOM 708 N N . LYS A 1 85 ? 2.384 -12.792 -25.953 1.00 94.75 85 LYS A N 1
ATOM 709 C CA . LYS A 1 85 ? 3.611 -12.382 -25.254 1.00 94.75 85 LYS A CA 1
ATOM 710 C C . LYS A 1 85 ? 3.256 -11.771 -23.906 1.00 94.75 85 LYS A C 1
ATOM 712 O O . LYS A 1 85 ? 2.389 -10.907 -23.836 1.00 94.75 85 LYS A O 1
ATOM 717 N N . ILE A 1 86 ? 3.934 -12.187 -22.838 1.00 96.88 86 ILE A N 1
ATOM 718 C CA . ILE A 1 86 ? 3.836 -11.512 -21.538 1.00 96.88 86 ILE A CA 1
ATOM 719 C C . ILE A 1 86 ? 4.970 -10.487 -21.447 1.00 96.88 86 ILE A C 1
ATOM 721 O O . ILE A 1 86 ? 6.146 -10.836 -21.579 1.00 96.88 86 ILE A O 1
ATOM 725 N N . ARG A 1 87 ? 4.611 -9.224 -21.227 1.00 96.31 87 ARG A N 1
ATOM 726 C CA . ARG A 1 87 ? 5.517 -8.071 -21.165 1.00 96.31 87 ARG A CA 1
ATOM 727 C C . ARG A 1 87 ? 5.704 -7.609 -19.724 1.00 96.31 87 ARG A C 1
ATOM 729 O O . ARG A 1 87 ? 4.790 -7.756 -18.913 1.00 96.31 87 ARG A O 1
ATOM 736 N N . TYR A 1 88 ? 6.867 -7.034 -19.417 1.00 96.44 88 TYR A N 1
ATOM 737 C CA . TYR A 1 88 ? 7.168 -6.462 -18.104 1.00 96.44 88 TYR A CA 1
ATOM 738 C C . TYR A 1 88 ? 7.699 -5.041 -18.254 1.00 96.44 88 TYR A C 1
ATOM 740 O O . TYR A 1 88 ? 8.847 -4.843 -18.642 1.00 96.44 88 TYR A O 1
ATOM 748 N N . TYR A 1 89 ? 6.836 -4.060 -17.996 1.00 96.19 89 TYR A N 1
ATOM 749 C CA . TYR A 1 89 ? 7.118 -2.650 -18.244 1.00 96.19 89 TYR A CA 1
ATOM 750 C C . TYR A 1 89 ? 7.186 -1.855 -16.939 1.00 96.19 89 TYR A C 1
ATOM 752 O O . TYR A 1 89 ? 6.387 -2.088 -16.031 1.00 96.19 89 TYR A O 1
ATOM 760 N N . ASP A 1 90 ? 8.103 -0.893 -16.879 1.00 95.12 90 ASP A N 1
ATOM 761 C CA . ASP A 1 90 ? 8.320 0.013 -15.746 1.00 95.12 90 ASP A CA 1
ATOM 762 C C . ASP A 1 90 ? 8.260 1.477 -16.198 1.00 95.12 90 ASP A C 1
ATOM 764 O O . ASP A 1 90 ? 8.719 1.830 -17.285 1.00 95.12 90 ASP A O 1
ATOM 768 N N . PHE A 1 91 ? 7.674 2.353 -15.386 1.00 92.62 91 PHE A N 1
ATOM 769 C CA . PHE A 1 91 ? 7.679 3.787 -15.650 1.00 92.62 91 PHE A CA 1
ATOM 770 C C . PHE A 1 91 ? 9.080 4.367 -15.466 1.00 92.62 91 PHE A C 1
ATOM 772 O O . PHE A 1 91 ? 9.641 4.363 -14.371 1.00 92.62 91 PHE A O 1
ATOM 779 N N . THR A 1 92 ? 9.580 5.065 -16.485 1.00 89.56 92 THR A N 1
ATOM 780 C CA . THR A 1 92 ? 10.820 5.834 -16.362 1.00 89.56 92 THR A CA 1
ATOM 781 C C . THR A 1 92 ? 10.638 6.970 -15.355 1.00 89.56 92 THR A C 1
ATOM 783 O O . THR A 1 92 ? 10.143 8.045 -15.689 1.00 89.56 92 THR A O 1
ATOM 786 N N . SER A 1 93 ? 11.062 6.741 -14.106 1.00 89.75 93 SER A N 1
ATOM 787 C CA . SER A 1 93 ? 11.034 7.724 -13.013 1.00 89.75 93 SER A CA 1
ATOM 788 C C . SER A 1 93 ? 9.631 8.296 -12.723 1.00 89.75 93 SER A C 1
ATOM 790 O O . SER A 1 93 ? 9.412 9.506 -12.804 1.00 89.75 93 SER A O 1
ATOM 792 N N . LEU A 1 94 ? 8.697 7.431 -12.299 1.00 93.06 94 LEU A N 1
ATOM 793 C CA . LEU A 1 94 ? 7.299 7.793 -12.006 1.00 93.06 94 LEU A CA 1
ATOM 794 C C . LEU A 1 94 ? 7.130 8.944 -10.998 1.00 93.06 94 LEU A C 1
ATOM 796 O O . LEU A 1 94 ? 6.374 9.880 -11.247 1.00 93.06 94 LEU A O 1
ATOM 800 N N . TYR A 1 95 ? 7.811 8.900 -9.849 1.00 93.38 95 TYR A N 1
ATOM 801 C CA . TYR A 1 95 ? 7.674 9.955 -8.833 1.00 93.38 95 TYR A CA 1
ATOM 802 C C . TYR A 1 95 ? 8.177 11.327 -9.323 1.00 93.38 95 TYR A C 1
ATOM 804 O O . TYR A 1 95 ? 7.436 12.305 -9.208 1.00 93.38 95 TYR A O 1
ATOM 812 N N . PRO A 1 96 ? 9.376 11.422 -9.925 1.00 93.56 96 PRO A N 1
ATOM 813 C CA . PRO A 1 96 ? 9.834 12.658 -10.561 1.00 93.56 96 PRO A CA 1
ATOM 814 C C . PRO A 1 96 ? 8.895 13.171 -11.650 1.00 93.56 96 PRO A C 1
ATOM 816 O O . PRO A 1 96 ? 8.653 14.374 -11.744 1.00 93.56 96 PRO A O 1
ATOM 819 N N . PHE A 1 97 ? 8.320 12.263 -12.441 1.00 92.81 97 PHE A N 1
ATOM 820 C CA . PHE A 1 97 ? 7.328 12.631 -13.438 1.00 92.81 97 PHE A CA 1
ATOM 821 C C . PHE A 1 97 ? 6.125 13.336 -12.818 1.00 92.81 97 PHE A C 1
ATOM 823 O O . PHE A 1 97 ? 5.765 14.430 -13.251 1.00 92.81 97 PHE A O 1
ATOM 830 N N . VAL A 1 98 ? 5.495 12.728 -11.809 1.00 95.12 98 VAL A N 1
ATOM 831 C CA . VAL A 1 98 ? 4.284 13.312 -11.223 1.00 95.12 98 VAL A CA 1
ATOM 832 C C . VAL A 1 98 ? 4.582 14.626 -10.505 1.00 95.12 98 VAL A C 1
ATOM 834 O O . VAL A 1 98 ? 3.779 15.552 -10.597 1.00 95.12 98 VAL A O 1
ATOM 837 N N . GLN A 1 99 ? 5.767 14.745 -9.897 1.00 94.44 99 GLN A N 1
ATOM 838 C CA . GLN A 1 99 ? 6.270 15.991 -9.315 1.00 94.44 99 GLN A CA 1
ATOM 839 C C . GLN A 1 99 ? 6.385 17.116 -10.346 1.00 94.44 99 GLN A C 1
ATOM 841 O O . GLN A 1 99 ? 5.995 18.247 -10.067 1.00 94.44 99 GLN A O 1
ATOM 846 N N . LYS A 1 100 ? 6.876 16.807 -11.546 1.00 92.81 100 LYS A N 1
ATOM 847 C CA . LYS A 1 100 ? 7.022 17.774 -12.639 1.00 92.81 100 LYS A CA 1
ATOM 848 C C . LYS A 1 100 ? 5.697 18.101 -13.337 1.00 92.81 100 LYS A C 1
ATOM 850 O O . LYS A 1 100 ? 5.431 19.250 -13.690 1.00 92.81 100 LYS A O 1
ATOM 855 N N . LYS A 1 101 ? 4.856 17.092 -13.574 1.00 93.19 101 LYS A N 1
ATOM 856 C CA . LYS A 1 101 ? 3.636 17.231 -14.381 1.00 93.19 101 LYS A CA 1
ATOM 857 C C . LYS A 1 101 ? 2.521 17.965 -13.648 1.00 93.19 101 LYS A C 1
ATOM 859 O O . LYS A 1 101 ? 1.842 18.785 -14.272 1.00 93.19 101 LYS A O 1
ATOM 864 N N . TYR A 1 102 ? 2.301 17.642 -12.378 1.00 96.31 102 TYR A N 1
ATOM 865 C CA . TYR A 1 102 ? 1.090 18.027 -11.663 1.00 96.31 102 TYR A CA 1
ATOM 866 C C . TYR A 1 102 ? 1.262 19.265 -10.785 1.00 96.31 102 TYR A C 1
ATOM 868 O O . TYR A 1 102 ? 2.367 19.658 -10.419 1.00 96.31 102 TYR A O 1
ATOM 876 N N . GLN A 1 103 ? 0.130 19.892 -10.463 1.00 96.62 103 GLN A N 1
ATOM 877 C CA . GLN A 1 103 ? 0.065 20.984 -9.500 1.00 96.62 103 GLN A CA 1
ATOM 878 C C . GLN A 1 103 ? -0.073 20.426 -8.082 1.00 96.62 103 GLN A C 1
ATOM 880 O O . GLN A 1 103 ? -0.716 19.395 -7.858 1.00 96.62 103 GLN A O 1
ATOM 885 N N . TYR A 1 104 ? 0.503 21.145 -7.129 1.00 97.12 104 TYR A N 1
ATOM 886 C CA . TYR A 1 104 ? 0.510 20.815 -5.711 1.00 97.12 104 TYR A CA 1
ATOM 887 C C . TYR A 1 104 ? -0.102 21.958 -4.904 1.00 97.12 104 TYR A C 1
ATOM 889 O O . TYR A 1 104 ? 0.016 23.109 -5.325 1.00 97.12 104 TYR A O 1
ATOM 897 N N . PRO A 1 105 ? -0.746 21.661 -3.762 1.00 96.06 105 PRO A N 1
ATOM 898 C CA . PRO A 1 105 ? -1.302 22.692 -2.896 1.00 96.06 105 PRO A CA 1
ATOM 899 C C . PRO A 1 105 ? -0.190 23.591 -2.355 1.00 96.06 105 PRO A C 1
ATOM 901 O O . PRO A 1 105 ? 0.829 23.100 -1.858 1.00 96.06 105 PRO A O 1
ATOM 904 N N . THR A 1 106 ? -0.401 24.899 -2.449 1.00 91.88 106 THR A N 1
ATOM 905 C CA . THR A 1 106 ? 0.481 25.928 -1.893 1.00 91.88 106 THR A CA 1
ATOM 906 C C . THR A 1 106 ? -0.301 26.807 -0.916 1.00 91.88 106 THR A C 1
ATOM 908 O O . THR A 1 106 ? -1.527 26.864 -0.962 1.00 91.88 106 THR A O 1
ATOM 911 N N . GLN A 1 107 ? 0.411 27.477 -0.003 1.00 90.00 107 GLN A N 1
ATOM 912 C CA . GLN A 1 107 ? -0.170 28.273 1.091 1.00 90.00 107 GLN A CA 1
ATOM 913 C C . GLN A 1 107 ? -1.011 27.451 2.093 1.00 90.00 107 GLN A C 1
ATOM 915 O O . GLN A 1 107 ? -0.874 26.229 2.181 1.00 90.00 107 GLN A O 1
ATOM 920 N N . HIS A 1 108 ? -1.810 28.130 2.921 1.00 90.19 108 HIS A N 1
ATOM 921 C CA . HIS A 1 108 ? -2.673 27.506 3.923 1.00 90.19 108 HIS A CA 1
ATOM 922 C C . HIS A 1 108 ? -4.054 27.168 3.342 1.00 90.19 108 HIS A C 1
ATOM 924 O O . HIS A 1 108 ? -4.570 27.934 2.530 1.00 90.19 108 HIS A O 1
ATOM 930 N N . PRO A 1 109 ? -4.671 26.045 3.754 1.00 95.31 109 PRO A N 1
ATOM 931 C CA . PRO A 1 109 ? -6.010 25.700 3.305 1.00 95.31 109 PRO A CA 1
ATOM 932 C C . PRO A 1 109 ? -7.079 26.500 4.048 1.00 95.31 109 PRO A C 1
ATOM 934 O O . PRO A 1 109 ? -6.962 26.764 5.247 1.00 95.31 109 PRO A O 1
ATOM 937 N N . THR A 1 110 ? -8.192 26.743 3.368 1.00 94.56 110 THR A N 1
ATOM 938 C CA . THR A 1 110 ? -9.473 27.038 4.006 1.00 94.56 110 THR A CA 1
ATOM 939 C C . THR A 1 110 ? -10.049 25.731 4.543 1.00 94.56 110 THR A C 1
ATOM 941 O O . THR A 1 110 ? -10.286 24.781 3.790 1.00 94.56 110 THR A O 1
ATOM 944 N N . ILE A 1 111 ? -10.251 25.663 5.860 1.00 93.69 111 ILE A N 1
ATOM 945 C CA . ILE A 1 111 ? -10.770 24.470 6.532 1.00 93.69 111 ILE A CA 1
ATOM 946 C C . ILE A 1 111 ? -12.294 24.558 6.615 1.00 93.69 111 ILE A C 1
ATOM 948 O O . ILE A 1 111 ? -12.842 25.446 7.267 1.00 93.69 111 ILE A O 1
ATOM 952 N N . ILE A 1 112 ? -12.978 23.606 5.987 1.00 92.12 112 ILE A N 1
ATOM 953 C CA . ILE A 1 112 ? -14.438 23.508 5.973 1.00 92.12 112 ILE A CA 1
ATOM 954 C C . ILE A 1 112 ? -14.835 22.367 6.905 1.00 92.12 112 ILE A C 1
ATOM 956 O O . ILE A 1 112 ? -14.470 21.216 6.665 1.00 92.12 112 ILE A O 1
ATOM 960 N N . ARG A 1 113 ? -15.571 22.686 7.974 1.00 88.31 113 ARG A N 1
ATOM 961 C CA . ARG A 1 113 ? -15.927 21.738 9.040 1.00 88.31 113 ARG A CA 1
ATOM 962 C C . ARG A 1 113 ? -17.418 21.498 9.134 1.00 88.31 113 ARG A C 1
ATOM 964 O O . ARG A 1 113 ? -18.205 22.440 9.053 1.00 88.31 113 ARG A O 1
ATOM 971 N N . GLY A 1 114 ? -17.766 20.257 9.452 1.00 80.75 114 GLY A N 1
ATOM 972 C CA . GLY A 1 114 ? -19.133 19.847 9.727 1.00 80.75 114 GLY A CA 1
ATOM 973 C C . GLY A 1 114 ? -19.858 19.435 8.454 1.00 80.75 114 GLY A C 1
ATOM 974 O O . GLY A 1 114 ? -19.706 20.051 7.398 1.00 80.75 114 GLY A O 1
ATOM 975 N N . VAL A 1 115 ? -20.664 18.386 8.585 1.00 83.75 115 VAL A N 1
ATOM 976 C CA . VAL A 1 115 ? -21.327 17.703 7.469 1.00 83.75 115 VAL A CA 1
ATOM 977 C C . VAL A 1 115 ? -22.224 18.653 6.679 1.00 83.75 115 VAL A C 1
ATOM 979 O O . VAL A 1 115 ? -22.152 18.701 5.454 1.00 83.75 115 VAL A O 1
ATOM 982 N N . GLU A 1 116 ? -22.990 19.491 7.378 1.00 83.69 116 GLU A N 1
ATOM 983 C CA . GLU A 1 116 ? -23.891 20.473 6.766 1.00 83.69 116 GLU A CA 1
ATOM 984 C C . GLU A 1 116 ? -23.160 21.540 5.946 1.00 83.69 116 GLU A C 1
ATOM 986 O O . GLU A 1 116 ? -23.650 21.957 4.899 1.00 83.69 116 GLU A O 1
ATOM 991 N N . ASN A 1 117 ? -21.989 21.992 6.406 1.00 84.50 117 ASN A N 1
ATOM 992 C CA . ASN A 1 117 ? -21.195 22.975 5.673 1.00 84.50 117 ASN A CA 1
ATOM 993 C C . ASN A 1 117 ? -20.501 22.321 4.482 1.00 84.50 117 ASN A C 1
ATOM 995 O O . ASN A 1 117 ? -20.506 22.888 3.394 1.00 84.50 117 ASN A O 1
ATOM 999 N N . CYS A 1 118 ? -19.949 21.118 4.670 1.00 89.06 118 CYS A N 1
ATOM 1000 C CA . CYS A 1 118 ? -19.287 20.370 3.605 1.00 89.06 118 CYS A CA 1
ATOM 1001 C C . CYS A 1 118 ? -20.248 20.055 2.450 1.00 89.06 118 CYS A C 1
ATOM 1003 O O . CYS A 1 118 ? -19.861 20.187 1.293 1.00 89.06 118 CYS A O 1
ATOM 1005 N N . ALA A 1 119 ? -21.507 19.723 2.752 1.00 87.75 119 ALA A N 1
ATOM 1006 C CA . ALA A 1 119 ? -22.538 19.423 1.758 1.00 87.75 119 ALA A CA 1
ATOM 1007 C C . ALA A 1 119 ? -22.871 20.596 0.812 1.00 87.75 119 ALA A C 1
ATOM 1009 O O . ALA A 1 119 ? -23.471 20.381 -0.237 1.00 87.75 119 ALA A O 1
ATOM 1010 N N . ARG A 1 120 ? -22.486 21.835 1.156 1.00 89.88 120 ARG A N 1
ATOM 1011 C CA . ARG A 1 120 ? -22.721 23.030 0.322 1.00 89.88 120 ARG A CA 1
ATOM 1012 C C . ARG A 1 120 ? -21.695 23.201 -0.797 1.00 89.88 120 ARG A C 1
ATOM 1014 O O . ARG A 1 120 ? -21.899 24.032 -1.679 1.00 89.88 120 ARG A O 1
ATOM 1021 N N . TYR A 1 121 ? -20.586 22.467 -0.752 1.00 90.88 121 TYR A N 1
ATOM 1022 C CA . TYR A 1 121 ? -19.499 22.611 -1.713 1.00 90.88 121 TYR A CA 1
ATOM 1023 C C . TYR A 1 121 ? -19.606 21.579 -2.831 1.00 90.88 121 TYR A C 1
ATOM 1025 O O . TYR A 1 121 ? -19.876 20.403 -2.594 1.00 90.88 121 TYR A O 1
ATOM 1033 N N . ASN A 1 122 ? -19.312 22.015 -4.056 1.00 91.38 122 ASN A N 1
ATOM 1034 C CA . ASN A 1 122 ? -19.090 21.096 -5.162 1.00 91.38 122 ASN A CA 1
ATOM 1035 C C . ASN A 1 122 ? -17.679 20.491 -5.058 1.00 91.38 122 ASN A C 1
ATOM 1037 O O . ASN A 1 122 ? -16.684 21.215 -5.116 1.00 91.38 122 ASN A O 1
ATOM 1041 N N . ILE A 1 123 ? -17.603 19.165 -4.945 1.00 92.31 123 ILE A N 1
ATOM 1042 C CA . ILE A 1 123 ? -16.356 18.402 -4.792 1.00 92.31 123 ILE A CA 1
ATOM 1043 C C . ILE A 1 123 ? -15.429 18.521 -6.001 1.00 92.31 123 ILE A C 1
ATOM 1045 O O . ILE A 1 123 ? -14.207 18.479 -5.836 1.00 92.31 123 ILE A O 1
ATOM 1049 N N . ASP A 1 124 ? -15.967 18.766 -7.194 1.00 90.62 124 ASP A N 1
ATOM 1050 C CA . ASP A 1 124 ? -15.154 18.999 -8.392 1.00 90.62 124 ASP A CA 1
ATOM 1051 C C . ASP A 1 124 ? -14.311 20.279 -8.282 1.00 90.62 124 ASP A C 1
ATOM 1053 O O . ASP A 1 124 ? -13.266 20.404 -8.920 1.00 90.62 124 ASP A O 1
ATOM 1057 N N . HIS A 1 125 ? -14.727 21.226 -7.435 1.00 92.06 125 HIS A N 1
ATOM 1058 C CA . HIS A 1 125 ? -14.015 22.484 -7.204 1.00 92.06 125 HIS A CA 1
ATOM 1059 C C . HIS A 1 125 ? -13.092 22.440 -5.979 1.00 92.06 125 HIS A C 1
ATOM 1061 O O . HIS A 1 125 ? -12.350 23.393 -5.744 1.00 92.06 125 HIS A O 1
ATOM 1067 N N . ILE A 1 126 ? -13.109 21.350 -5.206 1.00 95.25 126 ILE A N 1
ATOM 1068 C CA . ILE A 1 126 ? -12.256 21.195 -4.027 1.00 95.25 126 ILE A CA 1
ATOM 1069 C C . ILE A 1 126 ? -10.879 20.674 -4.437 1.00 95.25 126 ILE A C 1
ATOM 1071 O O . ILE A 1 126 ? -10.744 19.638 -5.093 1.00 95.25 126 ILE A O 1
ATOM 1075 N N . PHE A 1 127 ? -9.830 21.364 -3.992 1.00 97.75 127 PHE A N 1
ATOM 1076 C CA . PHE A 1 127 ? -8.449 20.938 -4.190 1.00 97.75 127 PHE A CA 1
ATOM 1077 C C . PHE A 1 127 ? -7.726 20.819 -2.851 1.00 97.75 127 PHE A C 1
ATOM 1079 O O . PHE A 1 127 ? -7.373 21.817 -2.237 1.00 97.75 127 PHE A O 1
ATOM 1086 N N . GLY A 1 128 ? -7.493 19.596 -2.376 1.00 97.44 128 GLY A N 1
ATOM 1087 C CA . GLY A 1 128 ? -6.805 19.377 -1.105 1.00 97.44 128 GLY A CA 1
ATOM 1088 C C . GLY A 1 128 ? -7.094 18.015 -0.499 1.00 97.44 128 GLY A C 1
ATOM 1089 O O . GLY A 1 128 ? -6.936 17.003 -1.179 1.00 97.44 128 GLY A O 1
ATOM 1090 N N . LEU A 1 129 ? -7.475 17.977 0.778 1.00 98.19 129 LEU A N 1
ATOM 1091 C CA . LEU A 1 129 ? -7.757 16.735 1.503 1.00 98.19 129 LEU A CA 1
ATOM 1092 C C . LEU A 1 129 ? -9.227 16.663 1.902 1.00 98.19 129 LEU A C 1
ATOM 1094 O O . LEU A 1 129 ? -9.807 17.662 2.321 1.00 98.19 129 LEU A O 1
ATOM 1098 N N . ILE A 1 130 ? -9.813 15.475 1.798 1.00 97.62 130 ILE A N 1
ATOM 1099 C CA . ILE A 1 130 ? -11.228 15.234 2.079 1.00 97.62 130 ILE A CA 1
ATOM 1100 C C . ILE A 1 130 ? -11.336 14.039 3.015 1.00 97.62 130 ILE A C 1
ATOM 1102 O O . ILE A 1 130 ? -10.861 12.948 2.689 1.00 97.62 130 ILE A O 1
ATOM 1106 N N . LYS A 1 131 ? -11.991 14.239 4.160 1.00 95.81 131 LYS A N 1
ATOM 1107 C CA . LYS A 1 131 ? -12.332 13.176 5.104 1.00 95.81 131 LYS A CA 1
ATOM 1108 C C . LYS A 1 131 ? -13.803 12.815 4.968 1.00 95.81 131 LYS A C 1
ATOM 1110 O O . LYS A 1 131 ? -14.676 13.646 5.221 1.00 95.81 131 LYS A O 1
ATOM 1115 N N . CYS A 1 132 ? -14.085 11.589 4.539 1.00 95.38 132 CYS A N 1
ATOM 1116 C CA . CYS A 1 132 ? -15.438 11.188 4.162 1.00 95.38 132 CYS A CA 1
ATOM 1117 C C . CYS A 1 132 ? -15.722 9.698 4.388 1.00 95.38 132 CYS A C 1
ATOM 1119 O O . CYS A 1 132 ? -14.816 8.876 4.538 1.00 95.38 132 CYS A O 1
ATOM 1121 N N . LYS A 1 133 ? -17.015 9.367 4.397 1.00 95.31 133 LYS A N 1
ATOM 1122 C CA . LYS A 1 133 ? -17.541 8.035 4.103 1.00 95.31 133 LYS A CA 1
ATOM 1123 C C . LYS A 1 133 ? -17.820 7.947 2.610 1.00 95.31 133 LYS A C 1
ATOM 1125 O O . LYS A 1 133 ? -18.577 8.758 2.071 1.00 95.31 133 LYS A O 1
ATOM 1130 N N . ILE A 1 134 ? -17.257 6.943 1.954 1.00 97.19 134 ILE A N 1
ATOM 1131 C CA . ILE A 1 134 ? -17.434 6.723 0.522 1.00 97.19 134 ILE A CA 1
ATOM 1132 C C . ILE A 1 134 ? -17.724 5.250 0.241 1.00 97.19 134 ILE A C 1
ATOM 1134 O O . ILE A 1 134 ? -17.025 4.355 0.716 1.00 97.19 134 ILE A O 1
ATOM 1138 N N . LEU A 1 135 ? -18.793 5.000 -0.509 1.00 97.69 135 LEU A N 1
ATOM 1139 C CA . LEU A 1 135 ? -19.228 3.673 -0.912 1.00 97.69 135 LEU A CA 1
ATOM 1140 C C . LEU A 1 135 ? -18.562 3.297 -2.244 1.00 97.69 135 LEU A C 1
ATOM 1142 O O . LEU A 1 135 ? -18.790 3.983 -3.244 1.00 97.69 135 LEU A O 1
ATOM 1146 N N . PRO A 1 136 ? -17.766 2.216 -2.297 1.00 97.56 136 PRO A N 1
ATOM 1147 C CA . PRO A 1 136 ? -17.219 1.718 -3.555 1.00 97.56 136 PRO A CA 1
ATOM 1148 C C . PRO A 1 136 ? -18.281 1.051 -4.449 1.00 97.56 136 PRO A C 1
ATOM 1150 O O . PRO A 1 136 ? -19.256 0.489 -3.932 1.00 97.56 136 PRO A O 1
ATOM 1153 N N . PRO A 1 137 ? -18.073 0.992 -5.778 1.00 95.75 137 PRO A N 1
ATOM 1154 C CA . PRO A 1 137 ? -18.885 0.165 -6.672 1.00 95.75 137 PRO A CA 1
ATOM 1155 C C . PRO A 1 137 ? -18.701 -1.327 -6.358 1.00 95.75 137 PRO A C 1
ATOM 1157 O O . PRO A 1 137 ? -17.756 -1.720 -5.675 1.00 95.75 137 PRO A O 1
ATOM 1160 N N . THR A 1 138 ? -19.600 -2.183 -6.842 1.00 90.56 138 THR A N 1
ATOM 1161 C CA . THR A 1 138 ? -19.534 -3.640 -6.604 1.00 90.56 138 THR A CA 1
ATOM 1162 C C . THR A 1 138 ? -18.663 -4.389 -7.608 1.00 90.56 138 THR A C 1
ATOM 1164 O O . THR A 1 138 ? -18.214 -5.489 -7.303 1.00 90.56 138 THR A O 1
ATOM 1167 N N . ASN A 1 139 ? -18.413 -3.813 -8.787 1.00 87.75 139 ASN A N 1
ATOM 1168 C CA . ASN A 1 139 ? -17.740 -4.498 -9.888 1.00 87.75 139 ASN A CA 1
ATOM 1169 C C . ASN A 1 139 ? -16.667 -3.613 -10.535 1.00 87.75 139 ASN A C 1
ATOM 1171 O O . ASN A 1 139 ? -16.868 -3.052 -11.610 1.00 87.75 139 ASN A O 1
ATOM 1175 N N . LEU A 1 140 ? -15.536 -3.457 -9.848 1.00 93.25 140 LEU A N 1
ATOM 1176 C CA . LEU A 1 140 ? -14.375 -2.733 -10.359 1.00 93.25 140 LEU A CA 1
ATOM 1177 C C . LEU A 1 140 ? -13.111 -3.563 -10.117 1.00 93.25 140 LEU A C 1
ATOM 1179 O O . LEU A 1 140 ? -12.683 -3.723 -8.976 1.00 93.25 140 LEU A O 1
ATOM 1183 N N . LEU A 1 141 ? -12.511 -4.076 -11.196 1.00 93.62 141 LEU A N 1
ATOM 1184 C CA . LEU A 1 141 ? -11.373 -5.000 -11.116 1.00 93.62 141 LEU A CA 1
ATOM 1185 C C . LEU A 1 141 ? -10.174 -4.393 -10.374 1.00 93.62 141 LEU A C 1
ATOM 1187 O O . LEU A 1 141 ? -9.543 -5.056 -9.554 1.00 93.62 141 LEU A O 1
ATOM 1191 N N . PHE A 1 142 ? -9.906 -3.108 -10.610 1.00 96.00 142 PHE A N 1
ATOM 1192 C CA . PHE A 1 142 ? -8.882 -2.345 -9.902 1.00 96.00 142 PHE A CA 1
ATOM 1193 C C . PHE A 1 142 ? -9.527 -1.190 -9.129 1.00 96.00 142 PHE A C 1
ATOM 1195 O O . PHE A 1 142 ? -9.780 -0.139 -9.709 1.00 96.00 142 PHE A O 1
ATOM 1202 N N . PRO A 1 143 ? -9.793 -1.336 -7.819 1.00 96.19 143 PRO A N 1
ATOM 1203 C CA . PRO A 1 143 ? -10.434 -0.282 -7.024 1.00 96.19 143 PRO A CA 1
ATOM 1204 C C . PRO A 1 143 ? -9.589 0.993 -6.980 1.00 96.19 143 PRO A C 1
ATOM 1206 O O . PRO A 1 143 ? -8.371 0.898 -6.985 1.00 96.19 143 PRO A O 1
ATOM 1209 N N . VAL A 1 144 ? -10.166 2.192 -6.944 1.00 97.94 144 VAL A N 1
ATOM 1210 C CA . VAL A 1 144 ? -9.378 3.442 -7.010 1.00 97.94 144 VAL A CA 1
ATOM 1211 C C . VAL A 1 144 ? -8.716 3.760 -5.669 1.00 97.94 144 VAL A C 1
ATOM 1213 O O . VAL A 1 144 ? -7.516 4.033 -5.614 1.00 97.94 144 VAL A O 1
ATOM 1216 N N . LEU A 1 145 ? -9.496 3.712 -4.586 1.00 98.00 145 LEU A N 1
ATOM 1217 C CA . LEU A 1 145 ? -9.083 4.276 -3.305 1.00 98.00 145 LEU A CA 1
ATOM 1218 C C . LEU A 1 145 ? -8.226 3.319 -2.466 1.00 98.00 145 LEU A C 1
ATOM 1220 O O . LEU A 1 145 ? -8.589 2.149 -2.304 1.00 98.00 145 LEU A O 1
ATOM 1224 N N . PRO A 1 146 ? -7.116 3.811 -1.887 1.00 97.38 146 PRO A N 1
ATOM 1225 C CA . PRO A 1 146 ? -6.362 3.072 -0.885 1.00 97.38 146 PRO A CA 1
ATOM 1226 C C . PRO A 1 146 ? -7.138 2.985 0.433 1.00 97.38 146 PRO A C 1
ATOM 1228 O O . PRO A 1 146 ? -7.772 3.949 0.859 1.00 97.38 146 PRO A O 1
ATOM 1231 N N . TYR A 1 147 ? -7.021 1.854 1.123 1.00 95.38 147 TYR A N 1
ATOM 1232 C CA . TYR A 1 147 ? -7.575 1.650 2.459 1.00 95.38 147 TYR A CA 1
ATOM 1233 C C . TYR A 1 147 ? -6.579 0.881 3.334 1.00 95.38 147 TYR A C 1
ATOM 1235 O O . TYR A 1 147 ? -5.986 -0.118 2.910 1.00 95.38 147 TYR A O 1
ATOM 1243 N N . ARG A 1 148 ? -6.363 1.369 4.558 1.00 90.75 148 ARG A N 1
ATOM 1244 C CA . ARG A 1 148 ? -5.495 0.731 5.553 1.00 90.75 148 ARG A CA 1
ATOM 1245 C C . ARG A 1 148 ? -6.341 -0.126 6.490 1.00 90.75 148 ARG A C 1
ATOM 1247 O O . ARG A 1 148 ? -6.936 0.401 7.420 1.00 90.75 148 ARG A O 1
ATOM 1254 N N . ALA A 1 149 ? -6.328 -1.431 6.244 1.00 85.38 149 ALA A N 1
ATOM 1255 C CA . ALA A 1 149 ? -6.725 -2.435 7.226 1.00 85.38 149 ALA A CA 1
ATOM 1256 C C . ALA A 1 149 ? -5.473 -2.831 8.040 1.00 85.38 149 ALA A C 1
ATOM 1258 O O . ALA A 1 149 ? -4.683 -1.978 8.443 1.00 85.38 149 ALA A O 1
ATOM 1259 N N . THR A 1 150 ? -5.191 -4.130 8.181 1.00 81.06 150 THR A N 1
ATOM 1260 C CA . THR A 1 150 ? -3.892 -4.620 8.694 1.00 81.06 150 THR A CA 1
ATOM 1261 C C . THR A 1 150 ? -2.710 -4.262 7.780 1.00 81.06 150 THR A C 1
ATOM 1263 O O . THR A 1 150 ? -1.569 -4.149 8.228 1.00 81.06 150 THR A O 1
ATOM 1266 N N . LYS A 1 151 ? -2.976 -4.086 6.482 1.00 86.38 151 LYS A N 1
ATOM 1267 C CA . LYS A 1 151 ? -2.031 -3.651 5.446 1.00 86.38 151 LYS A CA 1
ATOM 1268 C C . LYS A 1 151 ? -2.713 -2.643 4.521 1.00 86.38 151 LYS A C 1
ATOM 1270 O O . LYS A 1 151 ? -3.934 -2.487 4.539 1.00 86.38 151 LYS A O 1
ATOM 1275 N N . LEU A 1 152 ? -1.916 -1.970 3.690 1.00 91.94 152 LEU A N 1
ATOM 1276 C CA . LEU A 1 152 ? -2.444 -1.148 2.604 1.00 91.94 152 LEU A CA 1
ATOM 1277 C C . LEU A 1 152 ? -3.073 -2.050 1.537 1.00 91.94 152 LEU A C 1
ATOM 1279 O O . LEU A 1 152 ? -2.388 -2.889 0.955 1.00 91.94 152 LEU A O 1
ATOM 1283 N N . THR A 1 153 ? -4.359 -1.850 1.282 1.00 92.50 153 THR A N 1
ATOM 1284 C CA . THR A 1 153 ? -5.147 -2.580 0.285 1.00 92.50 153 THR A CA 1
ATOM 1285 C C . THR A 1 153 ? -5.945 -1.600 -0.573 1.00 92.50 153 THR A C 1
ATOM 1287 O O . THR A 1 153 ? -5.970 -0.399 -0.299 1.00 92.50 153 THR A O 1
ATOM 1290 N N . PHE A 1 154 ? -6.582 -2.110 -1.627 1.00 95.06 154 PHE A N 1
ATOM 1291 C CA . PHE A 1 154 ? -7.503 -1.355 -2.480 1.00 95.06 154 PHE A CA 1
ATOM 1292 C C . PHE A 1 154 ? -8.810 -2.144 -2.590 1.00 95.06 154 PHE A C 1
ATOM 1294 O O . PHE A 1 154 ? -8.963 -2.906 -3.542 1.00 95.06 154 PHE A O 1
ATOM 1301 N N . PRO A 1 155 ? -9.700 -2.065 -1.587 1.00 94.0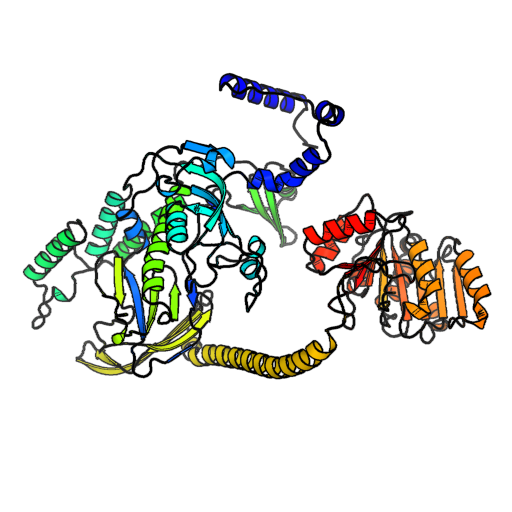0 155 PRO A N 1
ATOM 1302 C CA . PRO A 1 155 ? -10.893 -2.897 -1.520 1.00 94.00 155 PRO A CA 1
ATOM 1303 C C . PRO A 1 155 ? -12.147 -2.194 -2.060 1.00 94.00 155 PRO A C 1
ATOM 1305 O O . PRO A 1 155 ? -12.235 -0.968 -2.110 1.00 94.00 155 PRO A O 1
ATOM 1308 N N . LEU A 1 156 ? -13.163 -2.997 -2.389 1.00 95.06 156 LEU A N 1
ATOM 1309 C CA . LEU A 1 156 ? -14.538 -2.539 -2.653 1.00 95.06 156 LEU A CA 1
ATOM 1310 C C . LEU A 1 156 ? -15.492 -2.755 -1.467 1.00 95.06 156 LEU A C 1
ATOM 1312 O O . LEU A 1 156 ? -16.687 -2.462 -1.561 1.00 95.06 156 LEU A O 1
ATOM 1316 N N . CYS A 1 157 ? -14.979 -3.315 -0.372 1.00 94.06 157 CYS A N 1
ATOM 1317 C CA . CYS A 1 157 ? -15.710 -3.565 0.861 1.00 94.06 157 CYS A CA 1
ATOM 1318 C C . CYS A 1 157 ? -14.751 -3.438 2.047 1.00 94.06 157 CYS A C 1
ATOM 1320 O O . CYS A 1 157 ? -13.770 -4.183 2.128 1.00 94.06 157 CYS A O 1
ATOM 1322 N N . ARG A 1 158 ? -15.058 -2.513 2.960 1.00 93.38 158 ARG A N 1
ATOM 1323 C CA . ARG A 1 158 ? -14.340 -2.329 4.225 1.00 93.38 158 ARG A CA 1
ATOM 1324 C C . ARG A 1 158 ? -14.248 -3.627 5.022 1.00 93.38 158 ARG A C 1
ATOM 1326 O O . ARG A 1 158 ? -13.140 -4.073 5.305 1.00 93.38 158 ARG A O 1
ATOM 1333 N N . THR A 1 159 ? -15.386 -4.261 5.317 1.00 87.31 159 THR A N 1
ATOM 1334 C CA . THR A 1 159 ? -15.416 -5.479 6.140 1.00 87.31 159 THR A CA 1
ATOM 1335 C C . THR A 1 159 ? -14.541 -6.582 5.549 1.00 87.31 159 THR A C 1
ATOM 1337 O O . THR A 1 159 ? -13.735 -7.155 6.270 1.00 87.31 159 THR A O 1
ATOM 1340 N N . CYS A 1 160 ? -14.596 -6.827 4.234 1.00 90.00 160 CYS A N 1
ATOM 1341 C CA . CYS A 1 160 ? -13.736 -7.832 3.597 1.00 90.00 160 CYS A CA 1
ATOM 1342 C C . CYS A 1 160 ? -12.241 -7.532 3.754 1.00 90.00 160 CYS A C 1
ATOM 1344 O O . CYS A 1 160 ? -11.456 -8.463 3.928 1.00 90.00 160 CYS A O 1
ATOM 1346 N N . ALA A 1 161 ? -11.845 -6.258 3.681 1.00 89.50 161 ALA A N 1
ATOM 1347 C CA . ALA A 1 161 ? -10.455 -5.855 3.870 1.00 89.50 161 ALA A CA 1
ATOM 1348 C C . ALA A 1 161 ? -9.995 -6.041 5.322 1.00 89.50 161 ALA A C 1
ATOM 1350 O O . ALA A 1 161 ? -8.866 -6.471 5.556 1.00 89.50 161 ALA A O 1
ATOM 1351 N N . ASP A 1 162 ? -10.874 -5.750 6.283 1.00 85.44 162 ASP A N 1
ATOM 1352 C CA . ASP A 1 162 ? -10.586 -5.862 7.713 1.00 85.44 162 ASP A CA 1
ATOM 1353 C C . ASP A 1 162 ? -10.570 -7.323 8.194 1.00 85.44 162 ASP A C 1
ATOM 1355 O O . ASP A 1 162 ? -9.729 -7.691 9.015 1.00 85.44 162 ASP A O 1
ATOM 1359 N N . THR A 1 163 ? -11.458 -8.173 7.665 1.00 84.38 163 THR A N 1
ATOM 1360 C CA . THR A 1 163 ? -11.608 -9.578 8.087 1.00 84.38 163 THR A CA 1
ATOM 1361 C C . THR A 1 163 ? -10.901 -10.586 7.182 1.00 84.38 163 THR A C 1
ATOM 1363 O O . THR A 1 163 ? -10.920 -11.773 7.494 1.00 84.38 163 THR A O 1
ATOM 1366 N N . LEU A 1 164 ? -10.292 -10.145 6.074 1.00 83.56 164 LEU A N 1
ATOM 1367 C CA . LEU A 1 164 ? -9.625 -10.997 5.076 1.00 83.56 164 LEU A CA 1
ATOM 1368 C C . LEU A 1 164 ? -10.554 -12.086 4.505 1.00 83.56 164 LEU A C 1
ATOM 1370 O O . LEU A 1 164 ? -10.240 -13.272 4.534 1.00 83.56 164 LEU A O 1
ATOM 1374 N N . CYS A 1 165 ? -11.723 -11.677 4.008 1.00 75.75 165 CYS A N 1
ATOM 1375 C CA . CYS A 1 165 ? -12.708 -12.595 3.428 1.00 75.75 165 CYS A CA 1
ATOM 1376 C C . CYS A 1 165 ? -12.352 -13.007 1.984 1.00 75.75 165 CYS A C 1
ATOM 1378 O O . CYS A 1 165 ? -12.002 -12.149 1.174 1.00 75.75 165 CYS A O 1
ATOM 1380 N N . ASP A 1 166 ? -12.526 -14.292 1.644 1.00 67.56 166 ASP A N 1
ATOM 1381 C CA . ASP A 1 166 ? -12.241 -14.836 0.303 1.00 67.56 166 ASP A CA 1
ATOM 1382 C C . ASP A 1 166 ? -13.287 -14.446 -0.757 1.00 67.56 166 ASP A C 1
ATOM 1384 O O . ASP A 1 166 ? -12.953 -14.251 -1.926 1.00 67.56 166 ASP A O 1
ATOM 1388 N N . ALA A 1 167 ? -14.563 -14.336 -0.373 1.00 78.50 167 ALA A N 1
ATOM 1389 C CA . ALA A 1 167 ? -15.656 -13.979 -1.276 1.00 78.50 167 ALA A CA 1
ATOM 1390 C C . ALA A 1 167 ? -16.644 -13.040 -0.582 1.00 78.50 167 ALA A C 1
ATOM 1392 O O . ALA A 1 167 ? -17.272 -13.390 0.417 1.00 78.50 167 ALA A O 1
ATOM 1393 N N . CYS A 1 168 ? -16.804 -11.839 -1.136 1.00 84.00 168 CYS A N 1
ATOM 1394 C CA . CYS A 1 168 ? -17.683 -10.833 -0.557 1.00 84.00 168 CYS A CA 1
ATOM 1395 C C . CYS A 1 168 ? -19.157 -11.246 -0.694 1.00 84.00 168 CYS A C 1
ATOM 1397 O O . CYS A 1 168 ? -19.670 -11.353 -1.805 1.00 84.00 168 CYS A O 1
ATOM 1399 N N . THR A 1 169 ? -19.844 -11.418 0.437 1.00 86.31 169 THR A N 1
ATOM 1400 C CA . THR A 1 169 ? -21.304 -11.638 0.503 1.00 86.31 169 THR A CA 1
ATOM 1401 C C . THR A 1 169 ? -22.056 -10.473 1.152 1.00 86.31 169 THR A C 1
ATOM 1403 O O . THR A 1 169 ? -23.278 -10.521 1.262 1.00 86.31 169 THR A O 1
ATOM 1406 N N . HIS A 1 170 ? -21.339 -9.416 1.545 1.00 85.44 170 HIS A N 1
ATOM 1407 C CA . HIS A 1 170 ? -21.904 -8.217 2.157 1.00 85.44 170 HIS A CA 1
ATOM 1408 C C . HIS A 1 170 ? -22.759 -7.456 1.142 1.00 85.44 170 HIS A C 1
ATOM 1410 O O . HIS A 1 170 ? -22.246 -6.913 0.158 1.00 85.44 170 HIS A O 1
ATOM 1416 N N . VAL A 1 171 ? -24.070 -7.459 1.378 1.00 81.19 171 VAL A N 1
ATOM 1417 C CA . VAL A 1 171 ? -25.057 -6.710 0.586 1.00 81.19 171 VAL A CA 1
ATOM 1418 C C . VAL A 1 171 ? -25.351 -5.360 1.236 1.00 81.19 171 VAL A C 1
ATOM 1420 O O . VAL A 1 171 ? -25.692 -4.413 0.532 1.00 81.19 171 VAL A O 1
ATOM 1423 N N . ASP A 1 172 ? -25.183 -5.261 2.557 1.00 86.25 172 ASP A N 1
ATOM 1424 C CA . ASP A 1 172 ? -25.340 -4.008 3.285 1.00 86.25 172 ASP A CA 1
ATOM 1425 C C . ASP A 1 172 ? -24.231 -3.023 2.887 1.00 86.25 172 ASP A C 1
ATOM 1427 O O . ASP A 1 172 ? -23.034 -3.331 2.899 1.00 86.25 172 ASP A O 1
ATOM 1431 N N . GLU A 1 173 ? -24.638 -1.818 2.502 1.00 90.31 173 GLU A N 1
ATOM 1432 C CA . GLU A 1 173 ? -23.718 -0.763 2.110 1.00 90.31 173 GLU A CA 1
ATOM 1433 C C . GLU A 1 173 ? -22.848 -0.301 3.283 1.00 90.31 173 GLU A C 1
ATOM 1435 O O . GLU A 1 173 ? -21.665 -0.033 3.072 1.00 90.31 173 GLU A O 1
ATOM 1440 N N . GLU A 1 174 ? -23.368 -0.274 4.515 1.00 87.75 174 GLU A N 1
ATOM 1441 C CA . GLU A 1 174 ? -22.617 0.176 5.702 1.00 87.75 174 GLU A CA 1
ATOM 1442 C C . GLU A 1 174 ? -21.420 -0.737 6.029 1.00 87.75 174 GLU A C 1
ATOM 1444 O O . GLU A 1 174 ? -20.382 -0.302 6.547 1.00 87.75 174 GLU A O 1
ATOM 1449 N N . GLU A 1 175 ? -21.504 -2.012 5.656 1.00 86.12 175 GLU A N 1
ATOM 1450 C CA . GLU A 1 175 ? -20.389 -2.959 5.752 1.00 86.12 175 GLU A CA 1
ATOM 1451 C C . GLU A 1 175 ? -19.318 -2.694 4.683 1.00 86.12 175 GLU A C 1
ATOM 1453 O O . GLU A 1 175 ? -18.138 -3.009 4.855 1.00 86.12 175 GLU A O 1
ATOM 1458 N N . ARG A 1 176 ? -19.703 -2.089 3.558 1.00 93.25 176 ARG A N 1
ATOM 1459 C CA . ARG A 1 176 ? -18.812 -1.846 2.420 1.00 93.25 176 ARG A CA 1
ATOM 1460 C C . ARG A 1 176 ? -18.162 -0.469 2.445 1.00 93.25 176 ARG A C 1
ATOM 1462 O O . ARG A 1 176 ? -17.042 -0.355 1.943 1.00 93.25 176 ARG A O 1
ATOM 1469 N N . ILE A 1 177 ? -18.833 0.533 3.014 1.00 95.50 177 ILE A N 1
ATOM 1470 C CA . ILE A 1 177 ? -18.376 1.927 3.076 1.00 95.50 177 ILE A CA 1
ATOM 1471 C C . ILE A 1 177 ? -16.963 2.014 3.647 1.00 95.50 177 ILE A C 1
ATOM 1473 O O . ILE A 1 177 ? -16.679 1.521 4.739 1.00 95.50 177 ILE A O 1
ATOM 1477 N N . LEU A 1 178 ? -16.093 2.698 2.908 1.00 95.88 178 LEU A N 1
ATOM 1478 C CA . LEU A 1 178 ? -14.770 3.084 3.371 1.00 95.88 178 LEU A CA 1
ATOM 1479 C C . LEU A 1 178 ? -14.888 4.406 4.131 1.00 95.88 178 LEU A C 1
ATOM 1481 O O . LEU A 1 178 ? -15.541 5.340 3.664 1.00 95.88 178 LEU A O 1
ATOM 1485 N N . PHE A 1 179 ? -14.220 4.496 5.276 1.00 93.62 179 PHE A N 1
ATOM 1486 C CA . PHE A 1 179 ? -14.064 5.736 6.029 1.00 93.62 179 PHE A CA 1
ATOM 1487 C C . PHE A 1 179 ? -12.583 6.090 6.100 1.00 93.62 179 PHE A C 1
ATOM 1489 O O . PHE A 1 179 ? -11.758 5.245 6.450 1.00 93.62 179 PHE A O 1
ATOM 1496 N N . GLY A 1 180 ? -12.240 7.323 5.743 1.00 94.56 180 GLY A N 1
ATOM 1497 C CA . GLY A 1 180 ? -10.850 7.748 5.697 1.00 94.56 180 GLY A CA 1
ATOM 1498 C C . GLY A 1 180 ? -10.667 9.160 5.164 1.00 94.56 180 GLY A C 1
ATOM 1499 O O . GLY A 1 180 ? -11.631 9.882 4.897 1.00 94.56 180 GLY A O 1
ATOM 1500 N N . THR A 1 181 ? -9.399 9.534 5.022 1.00 96.56 181 THR A N 1
ATOM 1501 C CA . THR A 1 181 ? -8.973 10.802 4.432 1.00 96.56 181 THR A CA 1
ATOM 1502 C C . THR A 1 181 ? -8.223 10.508 3.144 1.00 96.56 181 THR A C 1
ATOM 1504 O O . THR A 1 181 ? -7.294 9.704 3.145 1.00 96.56 181 THR A O 1
ATOM 1507 N N . TRP A 1 182 ? -8.585 11.182 2.058 1.00 98.31 182 TRP A N 1
ATOM 1508 C CA . TRP A 1 182 ? -7.923 11.045 0.761 1.00 98.31 182 TRP A CA 1
ATOM 1509 C C . TRP A 1 182 ? -7.629 12.409 0.152 1.00 98.31 182 TRP A C 1
ATOM 1511 O O . TRP A 1 182 ? -8.181 13.433 0.560 1.00 98.31 182 TRP A O 1
ATOM 1521 N N . THR A 1 183 ? -6.748 12.420 -0.845 1.00 98.31 183 THR A N 1
ATOM 1522 C CA . THR A 1 183 ? -6.561 13.603 -1.687 1.00 98.31 183 THR A CA 1
ATOM 1523 C C . THR A 1 183 ? -7.796 13.823 -2.560 1.00 98.31 183 THR A C 1
ATOM 1525 O O . THR A 1 183 ? -8.442 12.865 -2.993 1.00 98.31 183 THR A O 1
ATOM 1528 N N . SER A 1 184 ? -8.129 15.079 -2.854 1.00 97.88 184 SER A N 1
ATOM 1529 C CA . SER A 1 184 ? -9.290 15.394 -3.691 1.00 97.88 184 SER A CA 1
ATOM 1530 C C . SER A 1 184 ? -9.173 14.787 -5.092 1.00 97.88 184 SER A C 1
ATOM 1532 O O . SER A 1 184 ? -10.175 14.345 -5.640 1.00 97.88 184 SER A O 1
ATOM 1534 N N . VAL A 1 185 ? -7.957 14.656 -5.633 1.00 98.06 185 VAL A N 1
ATOM 1535 C CA . VAL A 1 185 ? -7.705 14.033 -6.946 1.00 98.06 185 VAL A CA 1
ATOM 1536 C C . VAL A 1 185 ? -8.032 12.534 -6.968 1.00 98.06 185 VAL A C 1
ATOM 1538 O O . VAL A 1 185 ? -8.531 12.021 -7.971 1.00 98.06 185 VAL A O 1
ATOM 1541 N N . GLU A 1 186 ? -7.809 11.823 -5.858 1.00 98.19 186 GLU A N 1
ATOM 1542 C CA . GLU A 1 186 ? -8.225 10.424 -5.712 1.00 98.19 186 GLU A CA 1
ATOM 1543 C C . GLU A 1 186 ? -9.739 10.308 -5.566 1.00 98.19 186 GLU A C 1
ATOM 1545 O O . GLU A 1 186 ? -10.334 9.441 -6.202 1.00 98.19 186 GLU A O 1
ATOM 1550 N N . ILE A 1 187 ? -10.367 11.195 -4.786 1.00 98.44 187 ILE A N 1
ATOM 1551 C CA . ILE A 1 187 ? -11.828 11.232 -4.628 1.00 98.44 187 ILE A CA 1
ATOM 1552 C C . ILE A 1 187 ? -12.515 11.509 -5.964 1.00 98.44 187 ILE A C 1
ATOM 1554 O O . ILE A 1 187 ? -13.394 10.751 -6.358 1.00 98.44 187 ILE A O 1
ATOM 1558 N N . GLN A 1 188 ? -12.083 12.533 -6.697 1.00 97.81 188 GLN A N 1
ATOM 1559 C CA . GLN A 1 188 ? -12.632 12.875 -8.011 1.00 97.81 188 GLN A CA 1
ATOM 1560 C C . GLN A 1 188 ? -12.482 11.709 -8.996 1.00 97.81 188 GLN A C 1
ATOM 1562 O O . GLN A 1 188 ? -13.439 11.347 -9.678 1.00 97.81 188 GLN A O 1
ATOM 1567 N N . THR A 1 189 ? -11.319 11.046 -9.014 1.00 98.12 189 THR A N 1
ATOM 156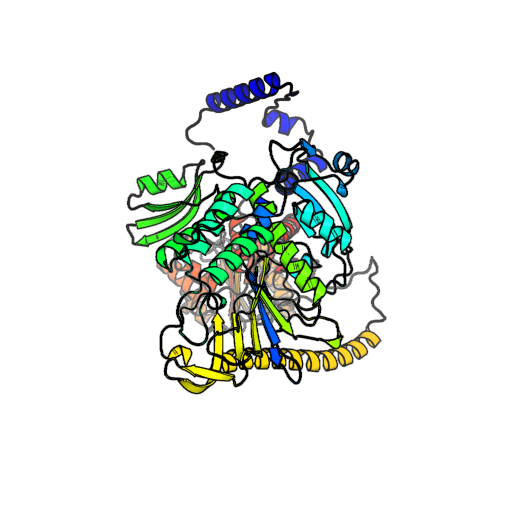8 C CA . THR A 1 189 ? -11.134 9.845 -9.843 1.00 98.12 189 THR A CA 1
ATOM 1569 C C . THR A 1 189 ? -12.049 8.705 -9.389 1.00 98.12 189 THR A C 1
ATOM 1571 O O . THR A 1 189 ? -12.624 8.012 -10.221 1.00 98.12 189 THR A O 1
ATOM 1574 N N . ALA A 1 190 ? -12.227 8.498 -8.085 1.00 98.25 190 ALA A N 1
ATOM 1575 C CA . ALA A 1 190 ? -13.112 7.462 -7.563 1.00 98.25 190 ALA A CA 1
ATOM 1576 C C . ALA A 1 190 ? -14.571 7.706 -7.979 1.00 98.25 190 ALA A C 1
ATOM 1578 O O . ALA A 1 190 ? -15.233 6.786 -8.456 1.00 98.25 190 ALA A O 1
ATOM 1579 N N . LEU A 1 191 ? -15.055 8.946 -7.883 1.00 98.06 191 LEU A N 1
ATOM 1580 C CA . LEU A 1 191 ? -16.404 9.323 -8.319 1.00 98.06 191 LEU A CA 1
ATOM 1581 C C . LEU A 1 191 ? -16.636 9.010 -9.805 1.00 98.06 191 LEU A C 1
ATOM 1583 O O . LEU A 1 191 ? -17.661 8.430 -10.157 1.00 98.06 191 LEU A O 1
ATOM 1587 N N . GLN A 1 192 ? -15.649 9.286 -10.666 1.00 97.31 192 GLN A N 1
ATOM 1588 C CA . GLN A 1 192 ? -15.702 8.931 -12.095 1.00 97.31 192 GLN A CA 1
ATOM 1589 C C . GLN A 1 192 ? -15.824 7.418 -12.345 1.00 97.31 192 GLN A C 1
ATOM 1591 O O . GLN A 1 192 ? -16.302 7.008 -13.398 1.00 97.31 192 GLN A O 1
ATOM 1596 N N . HIS A 1 193 ? -15.420 6.585 -11.382 1.00 97.69 193 HIS A N 1
ATOM 1597 C CA . HIS A 1 193 ? -15.462 5.122 -11.467 1.00 97.69 193 HIS A CA 1
ATOM 1598 C C . HIS A 1 193 ? -16.577 4.517 -10.598 1.00 97.69 193 HIS A C 1
ATOM 1600 O O . HIS A 1 193 ? -16.478 3.370 -10.165 1.00 97.69 193 HIS A O 1
ATOM 1606 N N . GLY A 1 194 ? -17.643 5.281 -10.335 1.00 96.94 194 GLY A N 1
ATOM 1607 C CA . GLY A 1 194 ? -18.871 4.778 -9.712 1.00 96.94 194 GLY A CA 1
ATOM 1608 C C . GLY A 1 194 ? -18.839 4.694 -8.187 1.00 96.94 194 GLY A C 1
ATOM 1609 O O . GLY A 1 194 ? -19.697 4.036 -7.598 1.00 96.94 194 GLY A O 1
ATOM 1610 N N . TYR A 1 195 ? -17.868 5.335 -7.532 1.00 98.19 195 TYR A N 1
ATOM 1611 C CA . TYR A 1 195 ? -17.923 5.526 -6.083 1.00 98.19 195 TYR A CA 1
ATOM 1612 C C . TYR A 1 195 ? -18.972 6.585 -5.735 1.00 98.19 195 TYR A C 1
ATOM 1614 O O . TYR A 1 195 ? -19.163 7.550 -6.473 1.00 98.19 195 TYR A O 1
ATOM 1622 N N . VAL A 1 196 ? -19.615 6.436 -4.578 1.00 97.69 196 VAL A N 1
ATOM 1623 C CA . VAL A 1 196 ? -20.638 7.371 -4.094 1.00 97.69 196 VAL A CA 1
ATOM 1624 C C . VAL A 1 196 ? -20.240 7.888 -2.720 1.00 97.69 196 VAL A C 1
ATOM 1626 O O . VAL A 1 196 ? -20.132 7.118 -1.766 1.00 97.69 196 VAL A O 1
ATOM 1629 N N . ILE A 1 197 ? -20.021 9.197 -2.598 1.00 96.62 197 ILE A N 1
ATOM 1630 C CA . ILE A 1 197 ? -19.809 9.827 -1.291 1.00 96.62 197 ILE A CA 1
ATOM 1631 C C . ILE A 1 197 ? -21.117 9.753 -0.503 1.00 96.62 197 ILE A C 1
ATOM 1633 O O . ILE A 1 197 ? -22.170 10.158 -0.991 1.00 96.62 197 ILE A O 1
ATOM 1637 N N . ARG A 1 198 ? -21.041 9.231 0.722 1.00 94.31 198 ARG A N 1
ATOM 1638 C CA . ARG A 1 198 ? -22.174 9.157 1.649 1.00 94.31 198 ARG A CA 1
ATOM 1639 C C . ARG A 1 198 ? -22.193 10.346 2.595 1.00 94.31 198 ARG A C 1
ATOM 1641 O O . ARG A 1 198 ? -23.246 10.924 2.823 1.00 94.31 198 ARG A O 1
ATOM 1648 N N . GLU A 1 199 ? -21.030 10.726 3.114 1.00 92.44 199 GLU A N 1
ATOM 1649 C CA . GLU A 1 199 ? -20.920 11.812 4.087 1.00 92.44 199 GLU A CA 1
ATOM 1650 C C . GLU A 1 199 ? -19.512 12.409 4.068 1.00 92.44 199 GLU A C 1
ATOM 1652 O O . GLU A 1 199 ? -18.536 11.667 3.979 1.00 92.44 199 GLU A O 1
ATOM 1657 N N . ILE A 1 200 ? -19.389 13.733 4.175 1.00 94.06 200 ILE A N 1
ATOM 1658 C CA . ILE A 1 200 ? -18.102 14.436 4.276 1.00 94.06 200 ILE A CA 1
ATOM 1659 C C . ILE A 1 200 ? -18.062 15.157 5.613 1.00 94.06 200 ILE A C 1
ATOM 1661 O O . ILE A 1 200 ? -18.971 15.918 5.922 1.00 94.06 200 ILE A O 1
ATOM 1665 N N . TYR A 1 201 ? -17.007 14.935 6.390 1.00 90.81 201 TYR A N 1
ATOM 1666 C CA . TYR A 1 201 ? -16.898 15.469 7.748 1.00 90.81 201 TYR A CA 1
ATOM 1667 C C . TYR A 1 201 ? -16.062 16.747 7.809 1.00 90.81 201 TYR A C 1
ATOM 1669 O O . TYR A 1 201 ? -16.409 17.691 8.525 1.00 90.81 201 TYR A O 1
ATOM 1677 N N . GLU A 1 202 ? -14.962 16.778 7.058 1.00 94.06 202 GLU A N 1
ATOM 1678 C CA . GLU A 1 202 ? -14.048 17.916 6.997 1.00 94.06 202 GLU A CA 1
ATOM 1679 C C . GLU A 1 202 ? -13.288 17.916 5.666 1.00 94.06 202 GLU A C 1
ATOM 1681 O O . GLU A 1 202 ? -12.924 16.860 5.133 1.00 94.06 202 GLU A O 1
ATOM 1686 N N . MET A 1 203 ? -13.046 19.112 5.130 1.00 95.62 203 MET A N 1
ATOM 1687 C CA . MET A 1 203 ? -12.257 19.324 3.918 1.00 95.62 203 MET A CA 1
ATOM 1688 C C . MET A 1 203 ? -11.225 20.416 4.137 1.00 95.62 203 MET A C 1
ATOM 1690 O O . MET A 1 203 ? -11.523 21.471 4.696 1.00 95.62 203 MET A O 1
ATOM 1694 N N . TYR A 1 204 ? -10.011 20.174 3.656 1.00 96.56 204 TYR A N 1
ATOM 1695 C CA . TYR A 1 204 ? -8.981 21.196 3.524 1.00 96.56 204 TYR A CA 1
ATOM 1696 C C . TYR A 1 204 ? -8.961 21.609 2.062 1.00 96.56 204 TYR A C 1
ATOM 1698 O O . TYR A 1 204 ? -8.552 20.811 1.219 1.00 96.56 204 TYR A O 1
ATOM 1706 N N . ASN A 1 205 ? -9.419 22.823 1.766 1.00 96.81 205 ASN A N 1
ATOM 1707 C CA . ASN A 1 205 ? -9.434 23.359 0.412 1.00 96.81 205 ASN A CA 1
ATOM 1708 C C . ASN A 1 205 ? -8.307 24.377 0.227 1.00 96.81 205 ASN A C 1
ATOM 1710 O O . ASN A 1 205 ? -8.246 25.374 0.938 1.00 96.81 205 ASN A O 1
ATOM 1714 N N . TYR A 1 206 ? -7.431 24.138 -0.739 1.00 96.75 206 TYR A N 1
ATOM 1715 C CA . TYR A 1 206 ? -6.348 25.032 -1.122 1.00 96.75 206 TYR A CA 1
ATOM 1716 C C . TYR A 1 206 ? -6.757 25.798 -2.375 1.00 96.75 206 TYR A C 1
ATOM 1718 O O . TYR A 1 206 ? -6.892 25.220 -3.454 1.00 96.75 206 TYR A O 1
ATOM 1726 N N . GLU A 1 207 ? -6.928 27.108 -2.231 1.00 93.69 207 GLU A N 1
ATOM 1727 C CA . GLU A 1 207 ? -7.230 27.999 -3.357 1.00 93.69 207 GLU A CA 1
ATOM 1728 C C . GLU A 1 207 ? -6.026 28.139 -4.297 1.00 93.69 207 GLU A C 1
ATOM 1730 O O . GLU A 1 207 ? -6.181 28.247 -5.514 1.00 93.69 207 GLU A O 1
ATOM 1735 N N . HIS A 1 208 ? -4.815 28.054 -3.739 1.00 94.50 208 HIS A N 1
ATOM 1736 C CA . HIS A 1 208 ? -3.565 28.156 -4.478 1.00 94.50 208 HIS A CA 1
ATOM 1737 C C . HIS A 1 208 ? -2.968 26.776 -4.779 1.00 94.50 208 HIS A C 1
ATOM 1739 O O . HIS A 1 208 ? -2.834 25.911 -3.907 1.00 94.50 208 HIS A O 1
ATOM 1745 N N . ARG A 1 209 ? -2.590 26.572 -6.047 1.00 94.12 209 ARG A N 1
ATOM 1746 C CA . ARG A 1 209 ? -1.913 25.359 -6.516 1.00 94.12 209 ARG A CA 1
ATOM 1747 C C . ARG A 1 209 ? -0.935 25.657 -7.646 1.00 94.12 209 ARG A C 1
ATOM 1749 O O . ARG A 1 209 ? -1.281 26.326 -8.617 1.00 94.12 209 ARG A O 1
ATOM 1756 N N . GLU A 1 210 ? 0.278 25.120 -7.548 1.00 95.06 210 GLU A N 1
ATOM 1757 C CA . GLU A 1 210 ? 1.385 25.442 -8.460 1.00 95.06 210 GLU A CA 1
ATOM 1758 C C . GLU A 1 210 ? 2.250 24.219 -8.790 1.00 95.06 210 GLU A C 1
ATOM 1760 O O . GLU A 1 210 ? 2.228 23.204 -8.090 1.00 95.06 210 GLU A O 1
ATOM 1765 N N . LYS A 1 211 ? 3.039 24.312 -9.868 1.00 94.38 211 LYS A N 1
ATOM 1766 C CA . LYS A 1 211 ? 4.069 23.319 -10.207 1.00 94.38 211 LYS A CA 1
ATOM 1767 C C . LYS A 1 211 ? 5.375 23.660 -9.491 1.00 94.38 211 LYS A C 1
ATOM 1769 O O . LYS A 1 211 ? 6.229 24.350 -10.034 1.00 94.38 211 LYS A O 1
ATOM 1774 N N . ILE A 1 212 ? 5.528 23.165 -8.269 1.00 93.69 212 ILE A N 1
ATOM 1775 C CA . ILE A 1 212 ? 6.630 23.561 -7.376 1.00 93.69 212 ILE A CA 1
ATOM 1776 C C . ILE A 1 212 ? 7.933 22.763 -7.560 1.00 93.69 212 ILE A C 1
ATOM 1778 O O . ILE A 1 212 ? 8.964 23.143 -7.012 1.00 93.69 212 ILE A O 1
ATOM 1782 N N . PHE A 1 213 ? 7.915 21.651 -8.305 1.00 92.88 213 PHE A N 1
ATOM 1783 C CA . PHE A 1 213 ? 9.074 20.751 -8.422 1.00 92.88 213 PHE A CA 1
ATOM 1784 C C . PHE A 1 213 ? 9.788 20.785 -9.776 1.00 92.88 213 PHE A C 1
ATOM 1786 O O . PHE A 1 213 ? 10.812 20.119 -9.913 1.00 92.88 213 PHE A O 1
ATOM 1793 N N . ASP A 1 214 ? 9.288 21.534 -10.762 1.00 90.31 214 ASP A N 1
ATOM 1794 C CA . ASP A 1 214 ? 9.808 21.499 -12.137 1.00 90.31 214 ASP A CA 1
ATOM 1795 C C . ASP A 1 214 ? 11.319 21.790 -12.196 1.00 90.31 214 ASP A C 1
ATOM 1797 O O . ASP A 1 214 ? 12.092 20.958 -12.669 1.00 90.31 214 ASP A O 1
ATOM 1801 N N . THR A 1 215 ? 11.771 22.891 -11.588 1.00 91.94 215 THR A N 1
ATOM 1802 C CA . THR A 1 215 ? 13.197 23.263 -11.533 1.00 91.94 215 THR A CA 1
ATOM 1803 C C . THR A 1 215 ? 14.063 22.191 -10.865 1.00 91.94 215 THR A C 1
ATOM 1805 O O . THR A 1 215 ? 15.136 21.854 -11.369 1.00 91.94 215 THR A O 1
ATOM 1808 N N . TYR A 1 216 ? 13.597 21.623 -9.747 1.00 92.56 216 TYR A N 1
ATOM 1809 C CA . TYR A 1 216 ? 14.317 20.580 -9.010 1.00 92.56 216 TYR A CA 1
ATOM 1810 C C . TYR A 1 216 ? 14.468 19.310 -9.854 1.00 92.56 216 TYR A C 1
ATOM 1812 O O . TYR A 1 216 ? 15.568 18.775 -9.999 1.00 92.56 216 TYR A O 1
ATOM 1820 N N . VAL A 1 217 ? 13.362 18.843 -10.438 1.00 93.44 217 VAL A N 1
ATOM 1821 C CA . VAL A 1 217 ? 13.332 17.636 -11.265 1.00 93.44 217 VAL A CA 1
ATOM 1822 C C . VAL A 1 217 ? 14.196 17.826 -12.511 1.00 93.44 217 VAL A C 1
ATOM 1824 O O . VAL A 1 217 ? 15.019 16.962 -12.802 1.00 93.44 217 VAL A O 1
ATOM 1827 N N . ASN A 1 218 ? 14.088 18.968 -13.197 1.00 93.06 218 ASN A N 1
ATOM 1828 C CA . ASN A 1 218 ? 14.872 19.272 -14.397 1.00 93.06 218 ASN A CA 1
ATOM 1829 C C . ASN A 1 218 ? 16.378 19.284 -14.114 1.00 93.06 218 ASN A C 1
ATOM 1831 O O . ASN A 1 218 ? 17.151 18.716 -14.887 1.00 93.06 218 ASN A O 1
ATOM 1835 N N . MET A 1 219 ? 16.798 19.854 -12.981 1.00 92.88 219 MET A N 1
ATOM 1836 C CA . MET A 1 219 ? 18.201 19.862 -12.568 1.00 92.88 219 MET A CA 1
ATOM 1837 C C . MET A 1 219 ? 18.747 18.441 -12.368 1.00 92.88 219 MET A C 1
ATOM 1839 O O . MET A 1 219 ? 19.774 18.084 -12.944 1.00 92.88 219 MET A O 1
ATOM 1843 N N . PHE A 1 220 ? 18.070 17.607 -11.576 1.00 93.44 220 PHE A N 1
ATOM 1844 C CA . PHE A 1 220 ? 18.579 16.267 -11.270 1.00 93.44 220 PHE A CA 1
ATOM 1845 C C . PHE A 1 220 ? 18.400 15.270 -12.415 1.00 93.44 220 PHE A C 1
ATOM 1847 O O . PHE A 1 220 ? 19.238 14.381 -12.562 1.00 93.44 220 PHE A O 1
ATOM 1854 N N . ILE A 1 221 ? 17.367 15.416 -13.252 1.00 92.19 221 ILE A N 1
ATOM 1855 C CA . ILE A 1 221 ? 17.227 14.633 -14.487 1.00 92.19 221 ILE A CA 1
ATOM 1856 C C . ILE A 1 221 ? 18.370 14.950 -15.447 1.00 92.19 221 ILE A C 1
ATOM 1858 O O . ILE A 1 221 ? 18.995 14.013 -15.940 1.00 92.19 221 ILE A O 1
ATOM 1862 N N . LYS A 1 222 ? 18.694 16.235 -15.651 1.00 93.62 222 LYS A N 1
ATOM 1863 C CA . LYS A 1 222 ? 19.833 16.651 -16.478 1.00 93.62 222 LYS A CA 1
ATOM 1864 C C . LYS A 1 222 ? 21.120 15.969 -16.026 1.00 93.62 222 LYS A C 1
ATOM 1866 O O . LYS A 1 222 ? 21.732 15.243 -16.800 1.00 93.62 222 LYS A O 1
ATOM 1871 N N . LEU A 1 223 ? 21.476 16.137 -14.752 1.00 93.81 223 LEU A N 1
ATOM 1872 C CA . LEU A 1 223 ? 22.709 15.575 -14.198 1.00 93.81 223 LEU A CA 1
ATOM 1873 C C . LEU A 1 223 ? 22.711 14.041 -14.252 1.00 93.81 223 LEU A C 1
ATOM 1875 O O . LEU A 1 223 ? 23.713 13.430 -14.608 1.00 93.81 223 LEU A O 1
ATOM 1879 N N . LYS A 1 224 ? 21.576 13.398 -13.949 1.00 92.75 224 LYS A N 1
ATOM 1880 C CA . LYS A 1 224 ? 21.409 11.942 -14.066 1.00 92.75 224 LYS A CA 1
ATOM 1881 C C . LYS A 1 224 ? 21.647 11.469 -15.502 1.00 92.75 224 LYS A C 1
ATOM 1883 O O . LYS A 1 224 ? 22.251 10.409 -15.684 1.00 92.75 224 LYS A O 1
ATOM 1888 N N . GLN A 1 225 ? 21.130 12.196 -16.491 1.00 91.38 225 GLN A N 1
ATOM 1889 C CA . GLN A 1 225 ? 21.211 11.813 -17.894 1.00 91.38 225 GLN A CA 1
ATOM 1890 C C . GLN A 1 225 ? 22.607 12.062 -18.468 1.00 91.38 225 GLN A C 1
ATOM 1892 O O . GLN A 1 225 ? 23.152 11.163 -19.098 1.00 91.38 225 GLN A O 1
ATOM 1897 N N . GLU A 1 226 ? 23.234 13.197 -18.153 1.00 93.69 226 GLU A N 1
ATOM 1898 C CA . GLU A 1 226 ? 24.630 13.489 -18.512 1.00 93.69 226 GLU A CA 1
ATOM 1899 C C . GLU A 1 226 ? 25.595 12.449 -17.924 1.00 93.69 226 GLU A C 1
ATOM 1901 O O . GLU A 1 226 ? 26.504 12.004 -18.609 1.00 93.69 226 GLU A O 1
ATOM 1906 N N . SER A 1 227 ? 25.345 11.954 -16.707 1.00 92.56 227 SER A N 1
ATOM 1907 C CA . SER A 1 227 ? 26.145 10.876 -16.100 1.00 92.56 227 SER A CA 1
ATOM 1908 C C . SER A 1 227 ? 25.840 9.462 -16.630 1.00 92.56 227 SER A C 1
ATOM 1910 O O . SER A 1 227 ? 26.428 8.489 -16.155 1.00 92.56 227 SER A O 1
ATOM 1912 N N . SER A 1 228 ? 24.885 9.296 -17.554 1.00 88.56 228 SER A N 1
ATOM 1913 C CA . SER A 1 228 ? 24.495 7.973 -18.080 1.00 88.56 228 SER A CA 1
ATOM 1914 C C . SER A 1 228 ? 25.386 7.472 -19.212 1.00 88.56 228 SER A C 1
ATOM 1916 O O . SER A 1 228 ? 25.262 6.308 -19.589 1.00 88.56 228 SER A O 1
ATOM 1918 N N . GLY A 1 229 ? 26.285 8.318 -19.718 1.00 86.31 229 GLY A N 1
ATOM 1919 C CA . GLY A 1 229 ? 27.043 8.050 -20.933 1.00 86.31 229 GLY A CA 1
ATOM 1920 C C . GLY A 1 229 ? 26.229 8.271 -22.204 1.00 86.31 229 GLY A C 1
ATOM 1921 O O . GLY A 1 229 ? 25.011 8.470 -22.169 1.00 86.31 229 GLY A O 1
ATOM 1922 N N . VAL A 1 230 ? 26.938 8.256 -23.330 1.00 85.50 230 VAL A N 1
ATOM 1923 C CA . VAL A 1 230 ? 26.363 8.476 -24.657 1.00 85.50 230 VAL A CA 1
ATOM 1924 C C . VAL A 1 230 ? 25.418 7.312 -25.009 1.00 85.50 230 VAL A C 1
ATOM 1926 O O . VAL A 1 230 ? 25.772 6.145 -24.803 1.00 85.50 230 VAL A O 1
ATOM 1929 N N . PRO A 1 231 ? 24.188 7.579 -25.487 1.00 84.75 231 PRO A N 1
ATOM 1930 C CA . PRO A 1 231 ? 23.280 6.526 -25.929 1.00 84.75 231 PRO A CA 1
ATOM 1931 C C . PRO A 1 231 ? 23.871 5.687 -27.069 1.00 84.75 231 PRO A C 1
ATOM 1933 O O . PRO A 1 231 ? 24.566 6.204 -27.932 1.00 84.75 231 PRO A O 1
ATOM 1936 N N . ARG A 1 232 ? 23.527 4.392 -27.135 1.00 79.75 232 ARG A N 1
ATOM 1937 C CA . ARG A 1 232 ? 24.071 3.476 -28.163 1.00 79.75 232 ARG A CA 1
ATOM 1938 C C . ARG A 1 232 ? 23.757 3.921 -29.597 1.00 79.75 232 ARG A C 1
ATOM 1940 O O . ARG A 1 232 ? 24.583 3.722 -30.467 1.00 79.75 232 ARG A O 1
ATOM 1947 N N . HIS A 1 233 ? 22.588 4.517 -29.831 1.00 82.38 233 HIS A N 1
ATOM 1948 C CA . HIS A 1 233 ? 22.211 4.987 -31.167 1.00 82.38 233 HIS A CA 1
ATOM 1949 C C . HIS A 1 233 ? 23.064 6.168 -31.645 1.00 82.38 233 HIS A C 1
ATOM 1951 O O . HIS A 1 233 ? 23.033 6.471 -32.827 1.00 82.38 233 HIS A O 1
ATOM 1957 N N . CYS A 1 234 ? 23.818 6.822 -30.754 1.00 85.00 234 CYS A N 1
ATOM 1958 C CA . CYS A 1 234 ? 24.757 7.879 -31.115 1.00 85.00 234 CYS A CA 1
ATOM 1959 C C . CYS A 1 234 ? 26.142 7.345 -31.505 1.00 85.00 234 CYS A C 1
ATOM 1961 O O . CYS A 1 234 ? 27.041 8.143 -31.733 1.00 85.00 234 CYS A O 1
ATOM 1963 N N . TYR A 1 235 ? 26.335 6.027 -31.539 1.00 83.38 235 TYR A N 1
ATOM 1964 C CA . TYR A 1 235 ? 27.543 5.426 -32.085 1.00 83.38 235 TYR A CA 1
ATOM 1965 C C . TYR A 1 235 ? 27.321 5.103 -33.564 1.00 83.38 235 TYR A C 1
ATOM 1967 O O . TYR A 1 235 ? 26.189 4.869 -34.007 1.00 83.38 235 TYR A O 1
ATOM 1975 N N . ASP A 1 236 ? 28.392 5.141 -34.339 1.00 82.38 236 ASP A N 1
ATOM 1976 C CA . ASP A 1 236 ? 28.409 4.611 -35.693 1.00 82.38 236 ASP A CA 1
ATOM 1977 C C . ASP A 1 236 ? 28.399 3.074 -35.641 1.00 82.38 236 ASP A C 1
ATOM 1979 O O . ASP A 1 236 ? 29.127 2.469 -34.848 1.00 82.38 236 ASP A O 1
ATOM 1983 N N . ASP A 1 237 ? 27.531 2.442 -36.434 1.00 76.56 237 ASP A N 1
ATOM 1984 C CA . ASP A 1 237 ? 27.356 0.986 -36.402 1.00 76.56 237 ASP A CA 1
ATOM 1985 C C . ASP A 1 237 ? 28.556 0.240 -37.019 1.00 76.56 237 ASP A C 1
ATOM 1987 O O . ASP A 1 237 ? 28.809 -0.905 -36.640 1.00 76.56 237 ASP A O 1
ATOM 1991 N N . ASP A 1 238 ? 29.311 0.885 -37.918 1.00 75.94 238 ASP A N 1
ATOM 1992 C CA . ASP A 1 238 ? 30.452 0.299 -38.622 1.00 75.94 238 ASP A CA 1
ATOM 1993 C C . ASP A 1 238 ? 31.775 0.550 -37.879 1.00 75.94 238 ASP A C 1
ATOM 1995 O O . ASP A 1 238 ? 32.610 -0.353 -37.777 1.00 75.94 238 ASP A O 1
ATOM 1999 N N . THR A 1 239 ? 31.986 1.758 -37.341 1.00 78.12 239 THR A N 1
ATOM 2000 C CA . THR A 1 239 ? 33.248 2.129 -36.666 1.00 78.12 239 THR A CA 1
ATOM 2001 C C . THR A 1 239 ? 33.197 1.996 -35.145 1.00 78.12 239 THR A C 1
ATOM 2003 O O . THR A 1 239 ? 34.240 1.863 -34.504 1.00 78.12 239 THR A O 1
ATOM 2006 N N . GLY A 1 240 ? 32.004 2.021 -34.541 1.00 76.75 240 GLY A N 1
ATOM 2007 C CA . GLY A 1 240 ? 31.834 2.032 -33.087 1.00 76.75 240 GLY A CA 1
ATOM 2008 C C . GLY A 1 240 ? 32.293 3.331 -32.412 1.00 76.75 240 GLY A C 1
ATOM 2009 O O . GLY A 1 240 ? 32.371 3.379 -31.182 1.00 76.75 240 GLY A O 1
ATOM 2010 N N . GLU A 1 241 ? 32.599 4.375 -33.187 1.00 85.50 241 GLU A N 1
ATOM 2011 C CA . GLU A 1 241 ? 32.948 5.707 -32.688 1.00 85.50 241 GLU A CA 1
ATOM 2012 C C . GLU A 1 241 ? 31.691 6.544 -32.407 1.00 85.50 241 GLU A C 1
ATOM 2014 O O . GLU A 1 241 ? 30.590 6.214 -32.848 1.00 85.50 241 GLU A O 1
ATOM 2019 N N . ILE A 1 242 ? 31.834 7.616 -31.624 1.00 84.38 242 ILE A N 1
ATOM 2020 C CA . ILE A 1 242 ? 30.723 8.525 -31.313 1.00 84.38 242 ILE A CA 1
ATOM 2021 C C . ILE A 1 242 ? 30.462 9.426 -32.524 1.00 84.38 242 ILE A C 1
ATOM 2023 O O . ILE A 1 242 ? 31.368 10.102 -33.000 1.00 84.38 242 ILE A O 1
ATOM 2027 N N . ASP A 1 243 ? 29.211 9.473 -32.971 1.00 88.31 243 ASP A N 1
ATOM 2028 C CA . ASP A 1 243 ? 28.734 10.390 -34.001 1.00 88.31 243 ASP A CA 1
ATOM 2029 C C . ASP A 1 243 ? 28.168 11.662 -33.348 1.00 88.31 243 ASP A C 1
ATOM 2031 O O . ASP A 1 243 ? 27.069 11.673 -32.778 1.00 88.31 243 ASP A O 1
ATOM 2035 N N . ASP A 1 244 ? 28.922 12.758 -33.450 1.00 87.88 244 ASP A N 1
ATOM 2036 C CA . ASP A 1 244 ? 28.555 14.060 -32.887 1.00 87.88 244 ASP A CA 1
ATOM 2037 C C . ASP A 1 244 ? 27.228 14.609 -33.441 1.00 87.88 244 ASP A C 1
ATOM 2039 O O . ASP A 1 244 ? 26.510 15.321 -32.730 1.00 87.88 244 ASP A O 1
ATOM 2043 N N . ALA A 1 245 ? 26.850 14.288 -34.685 1.00 88.88 245 ALA A N 1
ATOM 2044 C CA . ALA A 1 245 ? 25.570 14.718 -35.245 1.00 88.88 245 ALA A CA 1
ATOM 2045 C C . ALA A 1 245 ? 24.407 14.018 -34.530 1.00 88.88 245 ALA A C 1
ATOM 2047 O O . ALA A 1 245 ? 23.454 14.683 -34.114 1.00 88.88 245 ALA A O 1
ATOM 2048 N N . LYS A 1 246 ? 24.530 12.707 -34.284 1.00 89.44 246 LYS A N 1
ATOM 2049 C CA . LYS A 1 246 ? 23.536 11.931 -33.525 1.00 89.44 246 LYS A CA 1
ATOM 2050 C C . LYS A 1 246 ? 23.493 12.326 -32.049 1.00 89.44 246 LYS A C 1
ATOM 2052 O O . LYS A 1 246 ? 22.423 12.308 -31.441 1.00 89.44 246 LYS A O 1
ATOM 2057 N N . VAL A 1 247 ? 24.623 12.715 -31.450 1.00 89.00 247 VAL A N 1
ATOM 2058 C CA . VAL A 1 247 ? 24.635 13.277 -30.085 1.00 89.00 247 VAL A CA 1
ATOM 2059 C C . VAL A 1 247 ? 23.869 14.602 -30.040 1.00 89.00 247 VAL A C 1
ATOM 2061 O O . VAL A 1 247 ? 23.056 14.808 -29.138 1.00 89.00 247 VAL A O 1
ATOM 2064 N N . ASN A 1 248 ? 24.078 15.492 -31.013 1.00 91.50 248 ASN A N 1
ATOM 2065 C CA . ASN A 1 248 ? 23.361 16.767 -31.086 1.00 91.50 248 ASN A CA 1
ATOM 2066 C C . ASN A 1 248 ? 21.857 16.584 -31.332 1.00 91.50 248 ASN A C 1
ATOM 2068 O O . ASN A 1 248 ? 21.052 17.277 -30.706 1.00 91.50 248 ASN A O 1
ATOM 2072 N N . GLU A 1 249 ? 21.473 15.634 -32.187 1.00 91.50 249 GLU A N 1
ATOM 2073 C CA . GLU A 1 249 ? 20.075 15.242 -32.384 1.00 91.50 249 GLU A CA 1
ATOM 2074 C C . GLU A 1 249 ? 19.459 14.740 -31.076 1.00 91.50 249 GLU A C 1
ATOM 2076 O O . GLU A 1 249 ? 18.441 15.272 -30.637 1.00 91.50 249 GLU A O 1
ATOM 2081 N N . TYR A 1 250 ? 20.130 13.821 -30.379 1.00 89.25 250 TYR A N 1
ATOM 2082 C CA . TYR A 1 250 ? 19.693 13.327 -29.075 1.00 89.25 250 TYR A CA 1
ATOM 2083 C C . TYR A 1 250 ? 19.498 14.461 -28.050 1.00 89.25 250 TYR A C 1
ATOM 2085 O O . TYR A 1 250 ? 18.494 14.492 -27.335 1.00 89.25 250 TYR A O 1
ATOM 2093 N N . VAL A 1 251 ? 20.418 15.432 -27.983 1.00 91.81 251 VAL A N 1
ATOM 2094 C CA . VAL A 1 251 ? 20.287 16.608 -27.103 1.00 91.81 251 VAL A CA 1
ATOM 2095 C C . VAL A 1 251 ? 19.081 17.471 -27.495 1.00 91.81 251 VAL A C 1
ATOM 2097 O O . VAL A 1 251 ? 18.351 17.940 -26.614 1.00 91.81 251 VAL A O 1
ATOM 2100 N N . ALA A 1 252 ? 18.847 17.678 -28.794 1.00 92.50 252 ALA A N 1
ATOM 2101 C CA . ALA A 1 252 ? 17.708 18.439 -29.300 1.00 92.50 252 ALA A CA 1
ATOM 2102 C C . ALA A 1 252 ? 16.372 17.732 -29.024 1.00 92.50 252 ALA A C 1
ATOM 2104 O O . ALA A 1 252 ? 15.415 18.371 -28.578 1.00 92.50 252 ALA A O 1
ATOM 2105 N N . GLU A 1 253 ? 16.308 16.414 -29.213 1.00 90.81 253 GLU A N 1
ATOM 2106 C CA . GLU A 1 253 ? 15.147 15.597 -28.869 1.00 90.81 253 GLU A CA 1
ATOM 2107 C C . GLU A 1 253 ? 14.871 15.621 -27.368 1.00 90.81 253 GLU A C 1
ATOM 2109 O O . GLU A 1 253 ? 13.726 15.805 -26.956 1.00 90.81 253 GLU A O 1
ATOM 2114 N N . TYR A 1 254 ? 15.908 15.509 -26.534 1.00 89.75 254 TYR A N 1
ATOM 2115 C CA . TYR A 1 254 ? 15.748 15.580 -25.084 1.00 89.75 254 TYR A CA 1
ATOM 2116 C C . TYR A 1 254 ? 15.202 16.945 -24.650 1.00 89.75 254 TYR A C 1
ATOM 2118 O O . TYR A 1 254 ? 14.285 17.014 -23.835 1.00 89.75 254 TYR A O 1
ATOM 2126 N N . LEU A 1 255 ? 15.679 18.043 -25.246 1.00 93.00 255 LEU A N 1
ATOM 2127 C CA . LEU A 1 255 ? 15.116 19.372 -25.006 1.00 93.00 255 LEU A CA 1
ATOM 2128 C C . LEU A 1 255 ? 13.655 19.467 -25.469 1.00 93.00 255 LEU A C 1
ATOM 2130 O O . LEU A 1 255 ? 12.832 20.043 -24.763 1.00 93.00 255 LEU A O 1
ATOM 2134 N N . LYS A 1 256 ? 13.316 18.893 -26.624 1.00 91.94 256 LYS A N 1
ATOM 2135 C CA . LYS A 1 256 ? 11.951 18.900 -27.166 1.00 91.94 256 LYS A CA 1
ATOM 2136 C C . LYS A 1 256 ? 10.973 18.102 -26.300 1.00 91.94 256 LYS A C 1
ATOM 2138 O O . LYS A 1 256 ? 9.858 18.561 -26.068 1.00 91.94 256 LYS A O 1
ATOM 2143 N N . HIS A 1 257 ? 11.374 16.917 -25.844 1.00 87.69 257 HIS A N 1
ATOM 2144 C CA . HIS A 1 257 ? 10.513 16.000 -25.096 1.00 87.69 257 HIS A CA 1
ATOM 2145 C C . HIS A 1 257 ? 10.466 16.317 -23.597 1.00 87.69 257 HIS A C 1
ATOM 2147 O O . HIS A 1 257 ? 9.391 16.276 -23.002 1.00 87.69 257 HIS A O 1
ATOM 2153 N N . GLU A 1 258 ? 11.601 16.672 -22.990 1.00 86.56 258 GLU A N 1
ATOM 2154 C CA . GLU A 1 258 ? 11.704 16.932 -21.551 1.00 86.56 258 GLU A CA 1
ATOM 2155 C C . GLU A 1 258 ? 11.723 18.417 -21.192 1.00 86.56 258 GLU A C 1
ATOM 2157 O O . GLU A 1 258 ? 11.558 18.756 -20.023 1.00 86.56 258 GLU A O 1
ATOM 2162 N N . GLY A 1 259 ? 11.974 19.328 -22.132 1.00 89.19 259 GLY A N 1
ATOM 2163 C CA . GLY A 1 259 ? 12.261 20.727 -21.793 1.00 89.19 259 GLY A CA 1
ATOM 2164 C C . GLY A 1 259 ? 13.602 20.905 -21.068 1.00 89.19 259 GLY A C 1
ATOM 2165 O O . GLY A 1 259 ? 13.840 21.940 -20.450 1.00 89.19 259 GLY A O 1
ATOM 2166 N N . VAL A 1 260 ? 14.485 19.898 -21.112 1.00 90.56 260 VAL A N 1
ATOM 2167 C CA . VAL A 1 260 ? 15.770 19.890 -20.403 1.00 90.56 260 VAL A CA 1
ATOM 2168 C C . VAL A 1 260 ? 16.915 19.944 -21.407 1.00 90.56 260 VAL A C 1
ATOM 2170 O O . VAL A 1 260 ? 17.122 19.018 -22.183 1.00 90.56 260 VAL A O 1
ATOM 2173 N N . LYS A 1 261 ? 17.704 21.022 -21.363 1.00 92.69 261 LYS A N 1
ATOM 2174 C CA . LYS A 1 261 ? 18.892 21.170 -22.211 1.00 92.69 261 LYS A CA 1
ATOM 2175 C C . LYS A 1 261 ? 20.090 20.442 -21.598 1.00 92.69 261 LYS A C 1
ATOM 2177 O O . LYS A 1 261 ? 20.661 20.925 -20.611 1.00 92.69 261 LYS A O 1
ATOM 2182 N N . LEU A 1 262 ? 20.470 19.318 -22.200 1.00 92.88 262 LEU A N 1
ATOM 2183 C CA . LEU A 1 262 ? 21.705 18.597 -21.887 1.00 92.88 262 LEU A CA 1
ATOM 2184 C C . LEU A 1 262 ? 22.929 19.344 -22.445 1.00 92.88 262 LEU A C 1
ATOM 2186 O O . LEU A 1 262 ? 22.837 20.058 -23.443 1.00 92.88 262 LEU A O 1
ATOM 2190 N N . ASP A 1 263 ? 24.066 19.202 -21.775 1.00 91.81 263 ASP A N 1
ATOM 2191 C CA . ASP A 1 263 ? 25.375 19.683 -22.213 1.00 91.81 263 ASP A CA 1
ATOM 2192 C C . ASP A 1 263 ? 26.131 18.517 -22.865 1.00 91.81 263 ASP A C 1
ATOM 2194 O O . ASP A 1 263 ? 26.588 17.613 -22.166 1.00 91.81 263 ASP A O 1
ATOM 2198 N N . ALA A 1 264 ? 26.227 18.520 -24.202 1.00 89.19 264 ALA A N 1
ATOM 2199 C CA . ALA A 1 264 ? 26.815 17.425 -24.983 1.00 89.19 264 ALA A CA 1
ATOM 2200 C C . ALA A 1 264 ? 28.219 17.035 -24.488 1.00 89.19 264 ALA A C 1
ATOM 2202 O O . ALA A 1 264 ? 28.522 15.853 -24.351 1.00 89.19 264 ALA A O 1
ATOM 2203 N N . ASN A 1 265 ? 29.027 18.024 -24.090 1.00 89.69 265 ASN A N 1
ATOM 2204 C CA . ASN A 1 265 ? 30.400 17.826 -23.616 1.00 89.69 265 ASN A CA 1
ATOM 2205 C C . ASN A 1 265 ? 30.485 17.153 -22.237 1.00 89.69 265 ASN A C 1
ATOM 2207 O O . ASN A 1 265 ? 31.558 16.723 -21.819 1.00 89.69 265 ASN A O 1
ATOM 2211 N N . LYS A 1 266 ? 29.374 17.095 -21.495 1.00 91.06 266 LYS A N 1
ATOM 2212 C CA . LYS A 1 266 ? 29.302 16.478 -20.164 1.00 91.06 266 LYS A CA 1
ATOM 2213 C C . LYS A 1 266 ? 28.652 15.103 -20.180 1.00 91.06 266 LYS A C 1
ATOM 2215 O O . LYS A 1 266 ? 28.639 14.448 -19.135 1.00 91.06 266 LYS A O 1
ATOM 2220 N N . ILE A 1 267 ? 28.142 14.651 -21.330 1.00 91.06 267 ILE A N 1
ATOM 2221 C CA . ILE A 1 267 ? 27.547 13.322 -21.476 1.00 91.06 267 ILE A CA 1
ATOM 2222 C C . ILE A 1 267 ? 28.662 12.279 -21.391 1.00 91.06 267 ILE A C 1
ATOM 2224 O O . ILE A 1 267 ? 29.322 11.943 -22.366 1.00 91.06 267 ILE A O 1
ATOM 2228 N N . THR A 1 268 ? 28.883 11.766 -20.187 1.00 90.44 268 THR A N 1
ATOM 2229 C CA . THR A 1 268 ? 29.972 10.845 -19.864 1.00 90.44 268 THR A CA 1
ATOM 2230 C C . THR A 1 268 ? 29.461 9.772 -18.916 1.00 90.44 268 THR A C 1
ATOM 2232 O O . THR A 1 268 ? 28.615 10.014 -18.054 1.00 90.44 268 THR A O 1
ATOM 2235 N N . TYR A 1 269 ? 29.928 8.537 -19.089 1.00 91.25 269 TYR A N 1
ATOM 2236 C CA . TYR A 1 269 ? 29.482 7.443 -18.236 1.00 91.25 269 TYR A CA 1
ATOM 2237 C C . TYR A 1 269 ? 30.108 7.575 -16.843 1.00 91.25 269 TYR A C 1
ATOM 2239 O O . TYR A 1 269 ? 31.297 7.327 -16.660 1.00 91.25 269 TYR A O 1
ATOM 2247 N N . ASN A 1 270 ? 29.298 7.955 -15.852 1.00 92.44 270 ASN A N 1
ATOM 2248 C CA . ASN A 1 270 ? 29.710 8.062 -14.455 1.00 92.44 270 ASN A CA 1
ATOM 2249 C C . ASN A 1 270 ? 28.687 7.358 -13.543 1.00 92.44 270 ASN A C 1
ATOM 2251 O O . ASN A 1 270 ? 27.696 7.967 -13.117 1.00 92.44 270 ASN A O 1
ATOM 2255 N N . PRO A 1 271 ? 28.905 6.073 -13.201 1.00 91.69 271 PRO A N 1
ATOM 2256 C CA . PRO A 1 271 ? 27.933 5.289 -12.441 1.00 91.69 271 PRO A CA 1
ATOM 2257 C C . PRO A 1 271 ? 27.722 5.814 -11.011 1.00 91.69 271 PRO A C 1
ATOM 2259 O O . PRO A 1 271 ? 26.601 5.761 -10.495 1.00 91.69 271 PRO A O 1
ATOM 2262 N N . GLY A 1 272 ? 28.767 6.359 -10.376 1.00 92.81 272 GLY A N 1
ATOM 2263 C CA . GLY A 1 272 ? 28.689 6.923 -9.026 1.00 92.81 272 GLY A CA 1
ATOM 2264 C C . GLY A 1 272 ? 27.825 8.180 -8.989 1.00 92.81 272 GLY A C 1
ATOM 2265 O O . GLY A 1 272 ? 26.843 8.245 -8.246 1.00 92.81 272 GLY A O 1
ATOM 2266 N N . GLN A 1 273 ? 28.125 9.145 -9.861 1.00 91.94 273 GLN A N 1
ATOM 2267 C CA . GLN A 1 273 ? 27.346 10.377 -9.976 1.00 91.94 273 GLN A CA 1
ATOM 2268 C C . GLN A 1 273 ? 25.899 10.084 -10.378 1.00 91.94 273 GLN A C 1
ATOM 2270 O O . GLN A 1 273 ? 24.976 10.574 -9.728 1.00 91.94 273 GLN A O 1
ATOM 2275 N N . ARG A 1 274 ? 25.678 9.206 -11.367 1.00 91.06 274 ARG A N 1
ATOM 2276 C CA . ARG A 1 274 ? 24.333 8.774 -11.772 1.00 91.06 274 ARG A CA 1
ATOM 2277 C C . ARG A 1 274 ? 23.523 8.226 -10.596 1.00 91.06 274 ARG A C 1
ATOM 2279 O O . ARG A 1 274 ? 22.337 8.536 -10.475 1.00 91.06 274 ARG A O 1
ATOM 2286 N N . THR A 1 275 ? 24.151 7.429 -9.734 1.00 91.62 275 THR A N 1
ATOM 2287 C CA . THR A 1 275 ? 23.501 6.849 -8.552 1.00 91.62 275 THR A CA 1
ATOM 2288 C C . THR A 1 275 ? 23.078 7.933 -7.562 1.00 91.62 275 THR A C 1
ATOM 2290 O O . THR A 1 275 ? 21.926 7.937 -7.126 1.00 91.62 275 THR A O 1
ATOM 2293 N N . VAL A 1 276 ? 23.959 8.896 -7.267 1.00 93.25 276 VAL A N 1
ATOM 2294 C CA . VAL A 1 276 ? 23.652 10.031 -6.378 1.00 93.25 276 VAL A CA 1
ATOM 2295 C C . VAL A 1 276 ? 22.527 10.895 -6.951 1.00 93.25 276 VAL A C 1
ATOM 2297 O O . VAL A 1 276 ? 21.564 11.189 -6.245 1.00 93.25 276 VAL A O 1
ATOM 2300 N N . MET A 1 277 ? 22.590 11.246 -8.240 1.00 93.50 277 MET A N 1
ATOM 2301 C CA . MET A 1 277 ? 21.555 12.064 -8.886 1.00 93.50 277 MET A CA 1
ATOM 2302 C C . MET A 1 277 ? 20.199 11.354 -8.899 1.00 93.50 277 MET A C 1
ATOM 2304 O O . MET A 1 277 ? 19.183 11.967 -8.580 1.00 93.50 277 MET A O 1
ATOM 2308 N N . LYS A 1 278 ? 20.172 10.043 -9.187 1.00 90.44 278 LYS A N 1
ATOM 2309 C CA . LYS A 1 278 ? 18.949 9.225 -9.102 1.00 90.44 278 LYS A CA 1
ATOM 2310 C C . LYS A 1 278 ? 18.394 9.182 -7.674 1.00 90.44 278 LYS A C 1
ATOM 2312 O O . LYS A 1 278 ? 17.180 9.258 -7.497 1.00 90.44 278 LYS A O 1
ATOM 2317 N N . ALA A 1 279 ? 19.257 9.061 -6.665 1.00 89.75 279 ALA A N 1
ATOM 2318 C CA . ALA A 1 279 ? 18.838 9.039 -5.267 1.00 89.75 279 ALA A CA 1
ATOM 2319 C C . ALA A 1 279 ? 18.210 10.374 -4.846 1.00 89.75 279 ALA A C 1
ATOM 2321 O O . ALA A 1 279 ? 17.113 10.369 -4.290 1.00 89.75 279 ALA A O 1
ATOM 2322 N N . LEU A 1 280 ? 18.848 11.507 -5.156 1.00 90.94 280 LEU A N 1
ATOM 2323 C CA . LEU A 1 280 ? 18.316 12.841 -4.852 1.00 90.94 280 LEU A CA 1
ATOM 2324 C C . LEU A 1 280 ? 16.973 13.072 -5.549 1.00 90.94 280 LEU A C 1
ATOM 2326 O O . LEU A 1 280 ? 15.992 13.410 -4.888 1.00 90.94 280 LEU A O 1
ATOM 2330 N N . LEU A 1 281 ? 16.901 12.747 -6.842 1.00 89.06 281 LEU A N 1
ATOM 2331 C CA . LEU A 1 281 ? 15.687 12.846 -7.646 1.00 89.06 281 LEU A CA 1
ATOM 2332 C C . LEU A 1 281 ? 14.493 12.095 -7.021 1.00 89.06 281 LEU A C 1
ATOM 2334 O O . LEU A 1 281 ? 13.377 12.605 -7.020 1.00 89.06 281 LEU A O 1
ATOM 2338 N N . ASN A 1 282 ? 14.722 10.912 -6.440 1.00 86.69 282 ASN A N 1
ATOM 2339 C CA . ASN A 1 282 ? 13.665 10.086 -5.844 1.00 86.69 282 ASN A CA 1
ATOM 2340 C C . ASN A 1 282 ? 13.394 10.368 -4.353 1.00 86.69 282 ASN A C 1
ATOM 2342 O O . ASN A 1 282 ? 12.347 9.967 -3.843 1.00 86.69 282 ASN A O 1
ATOM 2346 N N . SER A 1 283 ? 14.309 11.025 -3.633 1.00 86.12 283 SER A N 1
ATOM 2347 C CA . SER A 1 283 ? 14.232 11.157 -2.166 1.00 86.12 283 SER A CA 1
ATOM 2348 C C . SER A 1 283 ? 13.377 12.331 -1.686 1.00 86.12 283 SER A C 1
ATOM 2350 O O . SER A 1 283 ? 12.956 12.342 -0.527 1.00 86.12 283 SER A O 1
ATOM 2352 N N . LEU A 1 284 ? 13.104 13.318 -2.548 1.00 85.88 284 LEU A N 1
ATOM 2353 C CA . LEU A 1 284 ? 12.462 14.571 -2.143 1.00 85.88 284 LEU A CA 1
ATOM 2354 C C . LEU A 1 284 ? 11.078 14.362 -1.512 1.00 85.88 284 LEU A C 1
ATOM 2356 O O . LEU A 1 284 ? 10.826 14.840 -0.407 1.00 85.88 284 LEU A O 1
ATOM 2360 N N . TRP A 1 285 ? 10.185 13.614 -2.170 1.00 87.75 285 TRP A N 1
ATOM 2361 C CA . TRP A 1 285 ? 8.840 13.379 -1.627 1.00 87.75 285 TRP A CA 1
ATOM 2362 C C . TRP A 1 285 ? 8.886 12.566 -0.324 1.00 87.75 285 TRP A C 1
ATOM 2364 O O . TRP A 1 285 ? 8.111 12.827 0.595 1.00 87.75 285 TRP A O 1
ATOM 2374 N N . GLY A 1 286 ? 9.828 11.621 -0.216 1.00 89.38 286 GLY A N 1
ATOM 2375 C CA . GLY A 1 286 ? 10.030 10.824 0.992 1.00 89.38 286 GLY A CA 1
ATOM 2376 C C . GLY A 1 286 ? 10.463 11.686 2.177 1.00 89.38 286 GLY A C 1
ATOM 2377 O O . GLY A 1 286 ? 10.009 11.472 3.301 1.00 89.38 286 GLY A O 1
ATOM 2378 N N . LYS A 1 287 ? 11.272 12.723 1.923 1.00 88.56 287 LYS A N 1
ATOM 2379 C CA . LYS A 1 287 ? 11.662 13.699 2.944 1.00 88.56 287 LYS A CA 1
ATOM 2380 C C . LYS A 1 287 ? 10.471 14.526 3.431 1.00 88.56 287 LYS A C 1
ATOM 2382 O O . LYS A 1 287 ? 10.319 14.702 4.638 1.00 88.56 287 LYS A O 1
ATOM 2387 N N . LEU A 1 288 ? 9.592 14.949 2.520 1.00 89.12 288 LEU A N 1
ATOM 2388 C CA . LEU A 1 288 ? 8.354 15.663 2.861 1.00 89.12 288 LEU A CA 1
ATOM 2389 C C . LEU A 1 288 ? 7.380 14.805 3.687 1.00 89.12 288 LEU A C 1
ATOM 2391 O O . LEU A 1 288 ? 6.629 15.346 4.496 1.00 89.12 288 LEU A O 1
ATOM 2395 N N . ALA A 1 289 ? 7.414 13.482 3.500 1.00 89.81 289 ALA A N 1
ATOM 2396 C CA . ALA A 1 289 ? 6.587 12.496 4.197 1.00 89.81 289 ALA A CA 1
ATOM 2397 C C . ALA A 1 289 ? 7.134 12.053 5.570 1.00 89.81 289 ALA A C 1
ATOM 2399 O O . ALA A 1 289 ? 6.456 11.297 6.281 1.00 89.81 289 ALA A O 1
ATOM 2400 N N . GLN A 1 290 ? 8.356 12.468 5.932 1.00 86.06 290 GLN A N 1
ATOM 2401 C CA . GLN A 1 290 ? 9.078 11.955 7.098 1.00 86.06 290 GLN A CA 1
ATOM 2402 C C . GLN A 1 290 ? 8.216 12.034 8.371 1.00 86.06 290 GLN A C 1
ATOM 2404 O O . GLN A 1 290 ? 7.547 13.039 8.631 1.00 86.06 290 GLN A O 1
ATOM 2409 N N . ASN A 1 291 ? 8.194 10.949 9.153 1.00 76.81 291 ASN A N 1
ATOM 2410 C CA . ASN A 1 291 ? 7.388 10.907 10.369 1.00 76.81 291 ASN A CA 1
ATOM 2411 C C . ASN A 1 291 ? 7.948 11.867 11.428 1.00 76.81 291 ASN A C 1
ATOM 2413 O O . ASN A 1 291 ? 9.162 11.949 11.618 1.00 76.81 291 ASN A O 1
ATOM 2417 N N . GLU A 1 292 ? 7.064 12.630 12.063 1.00 66.25 292 GLU A N 1
ATOM 2418 C CA . GLU A 1 292 ? 7.378 13.543 13.176 1.00 66.25 292 GLU A CA 1
ATOM 2419 C C . GLU A 1 292 ? 7.482 12.782 14.489 1.00 66.25 292 GLU A C 1
ATOM 2421 O O . GLU A 1 292 ? 8.336 13.089 15.312 1.00 66.25 292 GLU A O 1
ATOM 2426 N N . ASP A 1 293 ? 6.692 11.719 14.606 1.00 64.50 293 ASP A N 1
ATOM 2427 C CA . ASP A 1 293 ? 6.643 10.847 15.765 1.00 64.50 293 ASP A CA 1
ATOM 2428 C C . ASP A 1 293 ? 7.588 9.650 15.574 1.00 64.50 293 ASP A C 1
ATOM 2430 O O . ASP A 1 293 ? 7.169 8.508 15.361 1.00 64.50 293 ASP A O 1
ATOM 2434 N N . THR A 1 294 ? 8.894 9.920 15.497 1.00 64.62 294 THR A N 1
ATOM 2435 C CA . THR A 1 294 ? 9.901 8.852 15.483 1.00 64.62 294 THR A CA 1
ATOM 2436 C C . THR A 1 294 ? 10.132 8.370 16.901 1.00 64.62 294 THR A C 1
ATOM 2438 O O . THR A 1 294 ? 10.710 9.100 17.705 1.00 64.62 294 THR A O 1
ATOM 2441 N N . ALA A 1 295 ? 9.721 7.134 17.182 1.00 70.44 295 ALA A N 1
ATOM 2442 C CA . ALA A 1 295 ? 10.100 6.470 18.414 1.00 70.44 295 ALA A CA 1
ATOM 2443 C C . ALA A 1 295 ? 11.631 6.368 18.489 1.00 70.44 295 ALA A C 1
ATOM 2445 O O . ALA A 1 295 ? 12.291 5.940 17.537 1.00 70.44 295 ALA A O 1
ATOM 2446 N N . VAL A 1 296 ? 12.180 6.812 19.609 1.00 79.25 296 VAL A N 1
ATOM 2447 C CA . VAL A 1 296 ? 13.598 6.744 19.931 1.00 79.25 296 VAL A CA 1
ATOM 2448 C C . VAL A 1 296 ? 13.838 5.432 20.660 1.00 79.25 296 VAL A C 1
ATOM 2450 O O . VAL A 1 296 ? 13.072 5.057 21.548 1.00 79.25 296 VAL A O 1
ATOM 2453 N N . VAL A 1 297 ? 14.890 4.725 20.254 1.00 85.50 297 VAL A N 1
ATOM 2454 C CA . VAL A 1 297 ? 15.374 3.547 20.971 1.00 85.50 297 VAL A CA 1
ATOM 2455 C C . VAL A 1 297 ? 16.544 3.990 21.835 1.00 85.50 297 VAL A C 1
ATOM 2457 O O . VAL A 1 297 ? 17.559 4.423 21.288 1.00 85.50 297 VAL A O 1
ATOM 2460 N N . SER A 1 298 ? 16.403 3.870 23.151 1.00 85.88 298 SER A N 1
ATOM 2461 C CA . SER A 1 298 ? 17.487 4.115 24.105 1.00 85.88 298 SER A CA 1
ATOM 2462 C C . SER A 1 298 ? 17.901 2.821 24.785 1.00 85.88 298 SER A C 1
ATOM 2464 O O . SER A 1 298 ? 17.070 1.953 25.058 1.00 85.88 298 SER A O 1
ATOM 2466 N N . PHE A 1 299 ? 19.197 2.711 25.050 1.00 89.56 299 PHE A N 1
ATOM 2467 C CA . PHE A 1 299 ? 19.790 1.663 25.867 1.00 89.56 299 PHE A CA 1
ATOM 2468 C C . PHE A 1 299 ? 20.188 2.321 27.178 1.00 89.56 299 PHE A C 1
ATOM 2470 O O . PHE A 1 299 ? 20.952 3.279 27.155 1.00 89.56 299 PHE A O 1
ATOM 2477 N N . ILE A 1 300 ? 19.600 1.850 28.267 1.00 86.81 300 ILE A N 1
ATOM 2478 C CA . ILE A 1 300 ? 19.707 2.437 29.593 1.00 86.81 300 ILE A CA 1
ATOM 2479 C C . ILE A 1 300 ? 20.335 1.382 30.492 1.00 86.81 300 ILE A C 1
ATOM 2481 O O . ILE A 1 300 ? 19.770 0.298 30.651 1.00 86.81 300 ILE A O 1
ATOM 2485 N N . ASP A 1 301 ? 21.498 1.695 31.040 1.00 88.44 301 ASP A N 1
ATOM 2486 C CA . ASP A 1 301 ? 22.240 0.861 31.984 1.00 88.44 301 ASP A CA 1
ATOM 2487 C C . ASP A 1 301 ? 22.091 1.326 33.445 1.00 88.44 301 ASP A C 1
ATOM 2489 O O . ASP A 1 301 ? 22.429 0.593 34.373 1.00 88.44 301 ASP A O 1
ATOM 2493 N N . GLU A 1 302 ? 21.488 2.497 33.676 1.00 86.38 302 GLU A N 1
ATOM 2494 C CA . GLU A 1 302 ? 21.181 3.012 35.011 1.00 86.38 302 GLU A CA 1
ATOM 2495 C C . GLU A 1 302 ? 19.681 2.944 35.344 1.00 86.38 302 GLU A C 1
ATOM 2497 O O . GLU A 1 302 ? 18.814 3.478 34.647 1.00 86.38 302 GLU A O 1
ATOM 2502 N N . PHE A 1 303 ? 19.344 2.325 36.482 1.00 77.56 303 PHE A N 1
ATOM 2503 C CA . PHE A 1 303 ? 17.950 2.178 36.921 1.00 77.56 303 PHE A CA 1
ATOM 2504 C C . PHE A 1 303 ? 17.244 3.523 37.173 1.00 77.56 303 PHE A C 1
ATOM 2506 O O . PHE A 1 303 ? 16.034 3.635 36.966 1.00 77.56 303 PHE A O 1
ATOM 2513 N N . GLU A 1 304 ? 17.984 4.550 37.599 1.00 79.50 304 GLU A N 1
ATOM 2514 C CA . GLU A 1 304 ? 17.432 5.886 37.834 1.00 79.50 304 GLU A CA 1
ATOM 2515 C C . GLU A 1 304 ? 16.962 6.546 36.531 1.00 79.50 304 GLU A C 1
ATOM 2517 O O . GLU A 1 304 ? 15.836 7.041 36.473 1.00 79.50 304 GLU A O 1
ATOM 2522 N N . GLU A 1 305 ? 17.764 6.483 35.465 1.00 83.69 305 GLU A N 1
ATOM 2523 C CA . GLU A 1 305 ? 17.392 6.997 34.142 1.00 83.69 305 GLU A CA 1
ATOM 2524 C C . GLU A 1 305 ? 16.163 6.257 33.589 1.00 83.69 305 GLU A C 1
ATOM 2526 O O . GLU A 1 305 ? 15.236 6.880 33.062 1.00 83.69 305 GLU A O 1
ATOM 2531 N N . LEU A 1 306 ? 16.091 4.935 33.789 1.00 81.69 306 LEU A N 1
ATOM 2532 C CA . LEU A 1 306 ? 14.930 4.142 33.387 1.00 81.69 306 LEU A CA 1
ATOM 2533 C C . LEU A 1 306 ? 13.659 4.596 34.120 1.00 81.69 306 LEU A C 1
ATOM 2535 O O . LEU A 1 306 ? 12.605 4.750 33.499 1.00 81.69 306 LEU A O 1
ATOM 2539 N N . LEU A 1 307 ? 13.745 4.829 35.432 1.00 78.12 307 LEU A N 1
ATOM 2540 C CA . LEU A 1 307 ? 12.619 5.332 36.217 1.00 78.12 307 LEU A CA 1
ATOM 2541 C C . LEU A 1 307 ? 12.210 6.745 35.804 1.00 78.12 307 LEU A C 1
ATOM 2543 O O . LEU A 1 307 ? 11.012 7.020 35.741 1.00 78.12 307 LEU A O 1
ATOM 2547 N N . GLN A 1 308 ? 13.161 7.636 35.525 1.00 82.06 308 GLN A N 1
ATOM 2548 C CA . GLN A 1 308 ? 12.858 8.984 35.042 1.00 82.06 308 GLN A CA 1
ATOM 2549 C C . GLN A 1 308 ? 12.100 8.924 33.713 1.00 82.06 308 GLN A C 1
ATOM 2551 O O . GLN A 1 308 ? 11.065 9.569 33.566 1.00 82.06 308 GLN A O 1
ATOM 2556 N N . LEU A 1 309 ? 12.558 8.083 32.785 1.00 81.75 309 LEU A N 1
ATOM 2557 C CA . LEU A 1 309 ? 11.968 7.949 31.458 1.00 81.75 309 LEU A CA 1
ATOM 2558 C C . LEU A 1 309 ? 10.568 7.318 31.482 1.00 81.75 309 LEU A C 1
ATOM 2560 O O . LEU A 1 309 ? 9.683 7.769 30.761 1.00 81.75 309 LEU A O 1
ATOM 2564 N N . VAL A 1 310 ? 10.344 6.299 32.318 1.00 76.56 310 VAL A N 1
ATOM 2565 C CA . VAL A 1 310 ? 9.031 5.635 32.452 1.00 76.56 310 VAL A CA 1
ATOM 2566 C C . VAL A 1 310 ? 8.009 6.511 33.185 1.00 76.56 310 VAL A C 1
ATOM 2568 O O . VAL A 1 310 ? 6.812 6.400 32.924 1.00 76.56 310 VAL A O 1
ATOM 2571 N N . ASN A 1 311 ? 8.457 7.379 34.095 1.00 75.56 311 ASN A N 1
ATOM 2572 C CA . ASN A 1 311 ? 7.572 8.259 34.863 1.00 75.56 311 ASN A CA 1
ATOM 2573 C C . ASN A 1 311 ? 7.350 9.638 34.215 1.00 75.56 311 ASN A C 1
ATOM 2575 O O . ASN A 1 311 ? 6.529 10.417 34.710 1.00 75.56 311 ASN A O 1
ATOM 2579 N N . ASP A 1 312 ? 8.050 9.963 33.126 1.00 76.00 312 ASP A N 1
ATOM 2580 C CA . ASP A 1 312 ? 7.846 11.208 32.389 1.00 76.00 312 ASP A CA 1
ATOM 2581 C C . ASP A 1 312 ? 6.556 11.141 31.554 1.00 76.00 312 ASP A C 1
ATOM 2583 O O . ASP A 1 312 ? 6.502 10.525 30.495 1.00 76.00 312 ASP A O 1
ATOM 2587 N N . ASN A 1 313 ? 5.504 11.838 31.995 1.00 70.62 313 ASN A N 1
ATOM 2588 C CA . ASN A 1 313 ? 4.220 11.902 31.278 1.00 70.62 313 ASN A CA 1
ATOM 2589 C C . ASN A 1 313 ? 4.309 12.592 29.899 1.00 70.62 313 ASN A C 1
ATOM 2591 O O . ASN A 1 313 ? 3.364 12.518 29.108 1.00 70.62 313 ASN A O 1
ATOM 2595 N N . SER A 1 314 ? 5.409 13.295 29.608 1.00 68.38 314 SER A N 1
ATOM 2596 C CA . SER A 1 314 ? 5.702 13.850 28.284 1.00 68.38 314 SER A CA 1
ATOM 2597 C C . SER A 1 314 ? 6.329 12.824 27.339 1.00 68.38 314 SER A C 1
ATOM 2599 O O . SER A 1 314 ? 6.564 13.144 26.174 1.00 68.38 314 SER A O 1
ATOM 2601 N N . ILE A 1 315 ? 6.566 11.596 27.805 1.00 73.81 315 ILE A N 1
ATOM 2602 C CA . ILE A 1 315 ? 7.140 10.493 27.047 1.00 73.81 315 ILE A CA 1
ATOM 2603 C C . ILE A 1 315 ? 6.190 9.289 27.110 1.00 73.81 315 ILE A C 1
ATOM 2605 O O . ILE A 1 315 ? 5.811 8.806 28.168 1.00 73.81 315 ILE A O 1
ATOM 2609 N N . ASP A 1 316 ? 5.798 8.785 25.949 1.00 73.88 316 ASP A N 1
ATOM 2610 C CA . ASP A 1 316 ? 5.054 7.541 25.801 1.00 73.88 316 ASP A CA 1
ATOM 2611 C C . ASP A 1 316 ? 6.040 6.402 25.517 1.00 73.88 316 ASP A C 1
ATOM 2613 O O . ASP A 1 316 ? 6.633 6.320 24.435 1.00 73.88 316 ASP A O 1
ATOM 2617 N N . VAL A 1 317 ? 6.258 5.543 26.514 1.00 77.06 317 VAL A N 1
ATOM 2618 C CA . VAL A 1 317 ? 7.118 4.360 26.401 1.00 77.06 317 VAL A CA 1
ATOM 2619 C C . VAL A 1 317 ? 6.316 3.216 25.789 1.00 77.06 317 VAL A C 1
ATOM 2621 O O . VAL A 1 317 ? 5.498 2.573 26.438 1.00 77.06 317 VAL A O 1
ATOM 2624 N N . THR A 1 318 ? 6.582 2.944 24.515 1.00 77.00 318 THR A N 1
ATOM 2625 C CA . THR A 1 318 ? 5.878 1.927 23.721 1.00 77.00 318 THR A CA 1
ATOM 2626 C C . THR A 1 318 ? 6.418 0.510 23.912 1.00 77.00 318 THR A C 1
ATOM 2628 O O . THR A 1 318 ? 5.671 -0.455 23.756 1.00 77.00 318 THR A O 1
ATOM 2631 N N . SER A 1 319 ? 7.707 0.359 24.237 1.00 79.62 319 SER A N 1
ATOM 2632 C CA . SER A 1 319 ? 8.306 -0.940 24.559 1.00 79.62 319 SER A CA 1
ATOM 2633 C C . SER A 1 319 ? 9.425 -0.802 25.589 1.00 79.62 319 SER A C 1
ATOM 2635 O O . SER A 1 319 ? 10.149 0.193 25.598 1.00 79.62 319 SER A O 1
ATOM 2637 N N . LEU A 1 320 ? 9.574 -1.819 26.436 1.00 81.75 320 LEU A N 1
ATOM 2638 C CA . LEU A 1 320 ? 10.657 -1.967 27.405 1.00 81.75 320 LEU A CA 1
ATOM 2639 C C . LEU A 1 320 ? 11.094 -3.433 27.393 1.00 81.75 320 LEU A C 1
ATOM 2641 O O . LEU A 1 320 ? 10.312 -4.311 27.749 1.00 81.75 320 LEU A O 1
ATOM 2645 N N . ASP A 1 321 ? 12.333 -3.683 26.982 1.00 81.25 321 ASP A N 1
ATOM 2646 C CA . ASP A 1 321 ? 12.925 -5.015 26.889 1.00 81.25 321 ASP A CA 1
ATOM 2647 C C . ASP A 1 321 ? 14.275 -5.025 27.611 1.00 81.25 321 ASP A C 1
ATOM 2649 O O . ASP A 1 321 ? 15.122 -4.189 27.324 1.00 81.25 321 ASP A O 1
ATOM 2653 N N . PHE A 1 322 ? 14.526 -5.984 28.499 1.00 76.12 322 PHE A N 1
ATOM 2654 C CA . PHE A 1 322 ? 15.854 -6.161 29.096 1.00 76.12 322 PHE A CA 1
ATOM 2655 C C . PHE A 1 322 ? 16.722 -7.013 28.167 1.00 76.12 322 PHE A C 1
ATOM 2657 O O . PHE A 1 322 ? 16.342 -8.127 27.804 1.00 76.12 322 PHE A O 1
ATOM 2664 N N . ILE A 1 323 ? 17.859 -6.465 27.732 1.00 81.75 323 ILE A N 1
ATOM 2665 C CA . ILE A 1 323 ? 18.820 -7.163 26.860 1.00 81.75 323 ILE A CA 1
ATOM 2666 C C . ILE A 1 323 ? 19.777 -8.009 27.702 1.00 81.75 323 ILE A C 1
ATOM 2668 O O . ILE A 1 323 ? 20.158 -9.105 27.293 1.00 81.75 323 ILE A O 1
ATOM 2672 N N . SER A 1 324 ? 20.133 -7.503 28.879 1.00 78.88 324 SER A N 1
ATOM 2673 C CA . SER A 1 324 ? 20.883 -8.189 29.928 1.00 78.88 324 SER A CA 1
ATOM 2674 C C . SER A 1 324 ? 20.321 -7.788 31.293 1.00 78.88 324 SER A C 1
ATOM 2676 O O . SER A 1 324 ? 19.401 -6.969 31.366 1.00 78.88 324 SER A O 1
ATOM 2678 N N . ASP A 1 325 ? 20.884 -8.347 32.365 1.00 77.50 325 ASP A N 1
ATOM 2679 C CA . ASP A 1 325 ? 20.504 -8.002 33.741 1.00 77.50 325 ASP A CA 1
ATOM 2680 C C . ASP A 1 325 ? 20.739 -6.512 34.058 1.00 77.50 325 ASP A C 1
ATOM 2682 O O . ASP A 1 325 ? 20.002 -5.935 34.854 1.00 77.50 325 ASP A O 1
ATOM 2686 N N . ASP A 1 326 ? 21.692 -5.881 33.363 1.00 79.25 326 ASP A N 1
ATOM 2687 C CA . ASP A 1 326 ? 22.121 -4.501 33.616 1.00 79.25 326 ASP A CA 1
ATOM 2688 C C . ASP A 1 326 ? 21.713 -3.508 32.516 1.00 79.25 326 ASP A C 1
ATOM 2690 O O . ASP A 1 326 ? 21.986 -2.326 32.652 1.00 79.25 326 ASP A O 1
ATOM 2694 N N . VAL A 1 327 ? 21.093 -3.943 31.408 1.00 80.00 327 VAL A N 1
ATOM 2695 C CA . VAL A 1 327 ? 20.760 -3.047 30.281 1.00 80.00 327 VAL A CA 1
ATOM 2696 C C . VAL A 1 327 ? 19.315 -3.218 29.832 1.00 80.00 327 VAL A C 1
ATOM 2698 O O . VAL A 1 327 ? 18.913 -4.253 29.287 1.00 80.00 327 VAL A O 1
ATOM 2701 N N . ALA A 1 328 ? 18.547 -2.142 29.970 1.00 82.50 328 ALA A N 1
ATOM 2702 C CA . ALA A 1 328 ? 17.199 -2.002 29.451 1.00 82.50 328 ALA A CA 1
ATOM 2703 C C . ALA A 1 328 ? 17.202 -1.295 28.089 1.00 82.50 328 ALA A C 1
ATOM 2705 O O . ALA A 1 328 ? 17.781 -0.230 27.906 1.00 82.50 328 ALA A O 1
ATOM 2706 N N . ARG A 1 329 ? 16.486 -1.853 27.119 1.00 87.69 329 ARG A N 1
ATOM 2707 C CA . ARG A 1 329 ? 16.134 -1.196 25.863 1.00 87.69 329 ARG A CA 1
ATOM 2708 C C . ARG A 1 329 ? 14.729 -0.631 25.974 1.00 87.69 329 ARG A C 1
ATOM 2710 O O . ARG A 1 329 ? 13.768 -1.386 26.104 1.00 87.69 329 ARG A O 1
ATOM 2717 N N . THR A 1 330 ? 14.599 0.680 25.840 1.00 84.62 330 THR A N 1
ATOM 2718 C CA . THR A 1 330 ? 13.299 1.353 25.760 1.00 84.62 330 THR A CA 1
ATOM 2719 C C . THR A 1 330 ? 13.043 1.846 24.346 1.00 84.62 330 THR A C 1
ATOM 2721 O O . THR A 1 330 ? 13.940 2.376 23.695 1.00 84.62 330 THR A O 1
ATOM 2724 N N . THR A 1 331 ? 11.807 1.704 23.875 1.00 83.31 331 THR A N 1
ATOM 2725 C CA . THR A 1 331 ? 11.307 2.399 22.686 1.00 83.31 331 THR A CA 1
ATOM 2726 C C . THR A 1 331 ? 10.272 3.405 23.147 1.00 83.31 331 THR A C 1
ATOM 2728 O O . THR A 1 331 ? 9.207 3.014 23.630 1.00 83.31 331 THR A O 1
ATOM 2731 N N . HIS A 1 332 ? 10.559 4.693 23.014 1.00 80.62 332 HIS A N 1
ATOM 2732 C CA . HIS A 1 332 ? 9.718 5.747 23.571 1.00 80.62 332 HIS A CA 1
ATOM 2733 C C . HIS A 1 332 ? 9.573 6.932 22.613 1.00 80.62 332 HIS A C 1
ATOM 2735 O O . HIS A 1 332 ? 10.370 7.113 21.695 1.00 80.62 332 HIS A O 1
ATOM 2741 N N . ARG A 1 333 ? 8.533 7.742 22.795 1.00 77.00 333 ARG A N 1
ATOM 2742 C CA . ARG A 1 333 ? 8.234 8.906 21.945 1.00 77.00 333 ARG A CA 1
ATOM 2743 C C . ARG A 1 333 ? 7.740 10.078 22.781 1.00 77.00 333 ARG A C 1
ATOM 2745 O O . ARG A 1 333 ? 7.140 9.856 23.819 1.00 77.00 333 ARG A O 1
ATOM 2752 N N . LYS A 1 334 ? 7.957 11.324 22.353 1.00 68.25 334 LYS A N 1
ATOM 2753 C CA . LYS A 1 334 ? 7.454 12.492 23.098 1.00 68.25 334 LYS A CA 1
ATOM 2754 C C . LYS A 1 334 ? 5.963 12.717 22.844 1.00 68.25 334 LYS A C 1
ATOM 2756 O O . LYS A 1 334 ? 5.554 13.026 21.726 1.00 68.25 334 LYS A O 1
ATOM 2761 N N . THR A 1 335 ? 5.164 12.642 23.896 1.00 58.72 335 THR A N 1
ATOM 2762 C CA . THR A 1 335 ? 3.733 12.937 23.899 1.00 58.72 335 THR A CA 1
ATOM 2763 C C . THR A 1 335 ? 3.507 14.442 23.724 1.00 58.72 335 THR A C 1
ATOM 2765 O O . THR A 1 335 ? 3.987 15.256 24.508 1.00 58.72 335 THR A O 1
ATOM 2768 N N . GLY A 1 336 ? 2.754 14.841 22.694 1.00 50.97 336 GLY A N 1
ATOM 2769 C CA . GLY A 1 336 ? 2.283 16.226 22.539 1.00 50.97 336 GLY A CA 1
ATOM 2770 C C . GLY A 1 336 ? 3.268 17.223 21.911 1.00 50.97 336 GLY A C 1
ATOM 2771 O O . GLY A 1 336 ? 2.986 18.421 21.896 1.00 50.97 336 GLY A O 1
ATOM 2772 N N . SER A 1 337 ? 4.391 16.771 21.346 1.00 44.59 337 SER A N 1
ATOM 2773 C CA . SER A 1 337 ? 5.270 17.633 20.545 1.00 44.59 337 SER A CA 1
ATOM 2774 C C . SER A 1 337 ? 4.637 17.935 19.177 1.00 44.59 337 SER A C 1
ATOM 2776 O O . SER A 1 337 ? 4.903 17.250 18.193 1.00 44.59 337 SER A O 1
ATOM 2778 N N . LEU A 1 338 ? 3.848 19.010 19.092 1.00 46.41 338 LEU A N 1
ATOM 2779 C CA . LEU A 1 338 ? 3.400 19.648 17.840 1.00 46.41 338 LEU A CA 1
ATOM 2780 C C . LEU A 1 338 ? 4.537 20.416 17.129 1.00 46.41 338 LEU A C 1
ATOM 2782 O O . LEU A 1 338 ? 4.291 21.407 16.445 1.00 46.41 338 LEU A O 1
ATOM 2786 N N . ILE A 1 339 ? 5.799 20.012 17.306 1.00 44.91 339 ILE A N 1
ATOM 2787 C CA . ILE A 1 339 ? 6.918 20.634 16.595 1.00 44.91 339 ILE A CA 1
ATOM 2788 C C . ILE A 1 339 ? 6.875 20.139 15.148 1.00 44.91 339 ILE A C 1
ATOM 2790 O O . ILE A 1 339 ? 7.475 19.125 14.790 1.00 44.91 339 ILE A O 1
ATOM 2794 N N . THR A 1 340 ? 6.142 20.865 14.308 1.00 52.19 340 THR A N 1
ATOM 2795 C CA . THR A 1 340 ? 6.182 20.684 12.860 1.00 52.19 340 THR A CA 1
ATOM 2796 C C . THR A 1 340 ? 7.560 21.125 12.386 1.00 52.19 340 THR A C 1
ATOM 2798 O O . THR A 1 340 ? 7.936 22.291 12.512 1.00 52.19 340 THR A O 1
ATOM 2801 N N . LEU A 1 341 ? 8.361 20.189 11.881 1.00 58.31 341 LEU A N 1
ATOM 2802 C CA . LEU A 1 341 ? 9.666 20.543 11.335 1.00 58.31 341 LEU A CA 1
ATOM 2803 C C . LEU A 1 341 ? 9.466 21.333 10.030 1.00 58.31 341 LEU A C 1
ATOM 2805 O O . LEU A 1 341 ? 8.691 20.900 9.175 1.00 58.31 341 LEU A O 1
ATOM 2809 N N . PRO A 1 342 ? 10.186 22.452 9.828 1.00 65.19 342 PRO A N 1
ATOM 2810 C CA . PRO A 1 342 ? 9.927 23.387 8.726 1.00 65.19 342 PRO A CA 1
ATOM 2811 C C . PRO A 1 342 ? 10.170 22.788 7.331 1.00 65.19 342 PRO A C 1
ATOM 2813 O O . PRO A 1 342 ? 9.773 23.364 6.325 1.00 65.19 342 PRO A O 1
ATOM 2816 N N . ASN A 1 343 ? 10.826 21.629 7.248 1.00 72.50 343 ASN A N 1
ATOM 2817 C CA . ASN A 1 343 ? 11.197 20.955 6.005 1.00 72.50 343 ASN A CA 1
ATOM 2818 C C . ASN A 1 343 ? 10.264 19.791 5.620 1.00 72.50 343 ASN A C 1
ATOM 2820 O O . ASN A 1 343 ? 10.664 18.922 4.841 1.00 72.50 343 ASN A O 1
ATOM 2824 N N . ARG A 1 344 ? 9.048 19.736 6.176 1.00 81.94 344 ARG A N 1
ATOM 2825 C CA . ARG A 1 344 ? 8.090 18.644 5.955 1.00 81.94 344 ARG A CA 1
ATOM 2826 C C . ARG A 1 344 ? 6.743 19.182 5.511 1.00 81.94 344 ARG A C 1
ATOM 2828 O O . ARG A 1 344 ? 6.302 20.235 5.954 1.00 81.94 344 ARG A O 1
ATOM 2835 N N . ASN A 1 345 ? 6.077 18.433 4.638 1.00 89.94 345 ASN A N 1
ATOM 2836 C CA . ASN A 1 345 ? 4.715 18.737 4.229 1.00 89.94 345 ASN A CA 1
ATOM 2837 C C . ASN A 1 345 ? 4.029 17.451 3.761 1.00 89.94 345 ASN A C 1
ATOM 2839 O O . ASN A 1 345 ? 4.151 17.025 2.608 1.00 89.94 345 ASN A O 1
ATOM 2843 N N . VAL A 1 346 ? 3.305 16.822 4.686 1.00 91.69 346 VAL A N 1
ATOM 2844 C CA . VAL A 1 346 ? 2.632 15.546 4.431 1.00 91.69 346 VAL A CA 1
ATOM 2845 C C . VAL A 1 346 ? 1.512 15.676 3.397 1.00 91.69 346 VAL A C 1
ATOM 2847 O O . VAL A 1 346 ? 1.230 14.709 2.695 1.00 91.69 346 VAL A O 1
ATOM 2850 N N . VAL A 1 347 ? 0.917 16.863 3.236 1.00 94.31 347 VAL A N 1
ATOM 2851 C CA . VAL A 1 347 ? -0.112 17.118 2.218 1.00 94.31 347 VAL A CA 1
ATOM 2852 C C . VAL A 1 347 ? 0.511 17.016 0.828 1.00 94.31 347 VAL A C 1
ATOM 2854 O O . VAL A 1 347 ? 0.052 16.226 0.008 1.00 94.31 347 VAL A O 1
ATOM 2857 N N . ILE A 1 348 ? 1.616 17.727 0.584 1.00 94.88 348 ILE A N 1
ATOM 2858 C CA . ILE A 1 348 ? 2.344 17.668 -0.694 1.00 94.88 348 ILE A CA 1
ATOM 2859 C C . ILE A 1 348 ? 2.817 16.237 -0.988 1.00 94.88 348 ILE A C 1
ATOM 2861 O O . ILE A 1 348 ? 2.664 15.748 -2.110 1.00 94.88 348 ILE A O 1
ATOM 2865 N N . ALA A 1 349 ? 3.339 15.530 0.020 1.00 95.06 349 ALA A N 1
ATOM 2866 C CA . ALA A 1 349 ? 3.721 14.127 -0.131 1.00 95.06 349 ALA A CA 1
ATOM 2867 C C . ALA A 1 349 ? 2.522 13.220 -0.470 1.00 95.06 349 ALA A C 1
ATOM 2869 O O . ALA A 1 349 ? 2.632 12.340 -1.327 1.00 95.06 349 ALA A O 1
ATOM 2870 N N . SER A 1 350 ? 1.363 13.457 0.150 1.00 96.75 350 SER A N 1
ATOM 2871 C CA . SER A 1 350 ? 0.126 12.721 -0.135 1.00 96.75 350 SER A CA 1
ATOM 2872 C C . SER A 1 350 ? -0.291 12.905 -1.592 1.00 96.75 350 SER A C 1
ATOM 2874 O O . SER A 1 350 ? -0.521 11.910 -2.274 1.00 96.75 350 SER A O 1
ATOM 2876 N N . PHE A 1 351 ? -0.255 14.138 -2.111 1.00 97.75 351 PHE A N 1
ATOM 2877 C CA . PHE A 1 351 ? -0.495 14.427 -3.530 1.00 97.75 351 PHE A CA 1
ATOM 2878 C C . PHE A 1 351 ? 0.503 13.719 -4.453 1.00 97.75 351 PHE A C 1
ATOM 2880 O O . PHE A 1 351 ? 0.097 13.110 -5.439 1.00 97.75 351 PHE A O 1
ATOM 2887 N N . ALA A 1 352 ? 1.801 13.728 -4.130 1.00 96.06 352 ALA A N 1
ATOM 2888 C CA . ALA A 1 352 ? 2.811 13.072 -4.965 1.00 96.06 352 ALA A CA 1
ATOM 2889 C C . ALA A 1 352 ? 2.559 11.562 -5.078 1.00 96.06 352 ALA A C 1
ATOM 2891 O O . ALA A 1 352 ? 2.606 10.998 -6.170 1.00 96.06 352 ALA A O 1
ATOM 2892 N N . THR A 1 353 ? 2.235 10.910 -3.960 1.00 96.19 353 THR A N 1
ATOM 2893 C CA . THR A 1 353 ? 1.913 9.477 -3.966 1.00 96.19 353 THR A CA 1
ATOM 2894 C C . THR A 1 353 ? 0.569 9.176 -4.630 1.00 96.19 353 THR A C 1
ATOM 2896 O O . THR A 1 353 ? 0.467 8.180 -5.342 1.00 96.19 353 THR A O 1
ATOM 2899 N N . ALA A 1 354 ? -0.433 10.041 -4.459 1.00 98.06 354 ALA A N 1
ATOM 2900 C CA . ALA A 1 354 ? -1.733 9.930 -5.111 1.00 98.06 354 ALA A CA 1
ATOM 2901 C C . ALA A 1 354 ? -1.606 9.992 -6.634 1.00 98.06 354 ALA A C 1
ATOM 2903 O O . ALA A 1 354 ? -2.046 9.072 -7.318 1.00 98.06 354 ALA A O 1
ATOM 2904 N N . TYR A 1 355 ? -0.921 11.004 -7.174 1.00 97.88 355 TYR A N 1
ATOM 2905 C CA . TYR A 1 355 ? -0.692 11.103 -8.614 1.00 97.88 355 TYR A CA 1
ATOM 2906 C C . TYR A 1 355 ? 0.039 9.877 -9.170 1.00 97.88 355 TYR A C 1
ATOM 2908 O O . TYR A 1 355 ? -0.365 9.360 -10.208 1.00 97.88 355 TYR A O 1
ATOM 2916 N N . ALA A 1 356 ? 1.058 9.364 -8.470 1.00 96.44 356 ALA A N 1
ATOM 2917 C CA . ALA A 1 356 ? 1.760 8.150 -8.889 1.00 96.44 356 ALA A CA 1
ATOM 2918 C C . ALA A 1 356 ? 0.818 6.932 -8.942 1.00 96.44 356 ALA A C 1
ATOM 2920 O O . ALA A 1 356 ? 0.788 6.212 -9.940 1.00 96.44 356 ALA A O 1
ATOM 2921 N N . ARG A 1 357 ? -0.016 6.733 -7.909 1.00 97.38 357 ARG A N 1
ATOM 2922 C CA . ARG A 1 357 ? -1.032 5.665 -7.900 1.00 97.38 357 ARG A CA 1
ATOM 2923 C C . ARG A 1 357 ? -2.034 5.810 -9.043 1.00 97.38 357 ARG A C 1
ATOM 2925 O O . ARG A 1 357 ? -2.423 4.796 -9.619 1.00 97.38 357 ARG A O 1
ATOM 2932 N N . LEU A 1 358 ? -2.456 7.036 -9.349 1.00 98.00 358 LEU A N 1
ATOM 2933 C CA . LEU A 1 358 ? -3.421 7.320 -10.409 1.00 98.00 358 LEU A CA 1
ATOM 2934 C C . LEU A 1 358 ? -2.829 7.103 -11.810 1.00 98.00 358 LEU A C 1
ATOM 2936 O O . LEU A 1 358 ? -3.538 6.618 -12.687 1.00 98.00 358 LEU A O 1
ATOM 2940 N N . GLU A 1 359 ? -1.543 7.393 -12.031 1.00 97.19 359 GLU A N 1
ATOM 2941 C CA . GLU A 1 359 ? -0.863 7.063 -13.295 1.00 97.19 359 GLU A CA 1
ATOM 2942 C C . GLU A 1 359 ? -0.794 5.555 -13.534 1.00 97.19 359 GLU A C 1
ATOM 2944 O O . GLU A 1 359 ? -1.164 5.095 -14.614 1.00 97.19 359 GLU A O 1
ATOM 2949 N N . LEU A 1 360 ? -0.405 4.776 -12.519 1.00 96.94 360 LEU A N 1
ATOM 2950 C CA . LEU A 1 360 ? -0.437 3.318 -12.627 1.00 96.94 360 LEU A CA 1
ATOM 2951 C C . LEU A 1 360 ? -1.874 2.816 -12.825 1.00 96.94 360 LEU A C 1
ATOM 2953 O O . LEU A 1 360 ? -2.120 1.982 -13.692 1.00 96.94 360 LEU A O 1
ATOM 2957 N N . PHE A 1 361 ? -2.841 3.357 -12.079 1.00 97.56 361 PHE A N 1
ATOM 2958 C CA . PHE A 1 361 ? -4.251 2.984 -12.204 1.00 97.56 361 PHE A CA 1
ATOM 2959 C C . PHE A 1 361 ? -4.788 3.156 -13.631 1.00 97.56 361 PHE A C 1
ATOM 2961 O O . PHE A 1 361 ? -5.506 2.276 -14.090 1.00 97.56 361 PHE A O 1
ATOM 2968 N N . LYS A 1 362 ? -4.404 4.211 -14.364 1.00 96.38 362 LYS A N 1
ATOM 2969 C CA . LYS A 1 362 ? -4.808 4.393 -15.773 1.00 96.38 362 LYS A CA 1
ATOM 2970 C C . LYS A 1 362 ? -4.377 3.221 -16.657 1.00 96.38 362 LYS A C 1
ATOM 2972 O O . LYS A 1 362 ? -5.156 2.777 -17.495 1.00 96.38 362 LYS A O 1
ATOM 2977 N N . ILE A 1 363 ? -3.166 2.698 -16.454 1.00 96.50 363 ILE A N 1
ATOM 2978 C CA . ILE A 1 363 ? -2.674 1.523 -17.187 1.00 96.50 363 ILE A CA 1
ATOM 2979 C C . ILE A 1 363 ? -3.458 0.276 -16.784 1.00 96.50 363 ILE A C 1
ATOM 2981 O O . ILE A 1 363 ? -3.928 -0.454 -17.653 1.00 96.50 363 ILE A O 1
ATOM 2985 N N . LEU A 1 364 ? -3.641 0.046 -15.482 1.00 97.19 364 LEU A N 1
ATOM 2986 C CA . LEU A 1 364 ? -4.375 -1.124 -14.988 1.00 97.19 364 LEU A CA 1
ATOM 2987 C C . LEU A 1 364 ? -5.828 -1.125 -15.479 1.00 97.19 364 LEU A C 1
ATOM 2989 O O . LEU A 1 364 ? -6.336 -2.147 -15.927 1.00 97.19 364 LEU A O 1
ATOM 2993 N N . HIS A 1 365 ? -6.480 0.036 -15.446 1.00 95.69 365 HIS A N 1
ATOM 2994 C CA . HIS A 1 365 ? -7.842 0.214 -15.933 1.00 95.69 365 HIS A CA 1
ATOM 2995 C C . HIS A 1 365 ? -7.948 0.070 -17.459 1.00 95.69 365 HIS A C 1
ATOM 2997 O O . HIS A 1 365 ? -8.981 -0.359 -17.958 1.00 95.69 365 HIS A O 1
ATOM 3003 N N . CYS A 1 366 ? -6.893 0.384 -18.211 1.00 95.31 366 CYS A N 1
ATOM 3004 C CA . CYS A 1 366 ? -6.847 0.116 -19.647 1.00 95.31 366 CYS A CA 1
ATOM 3005 C C . CYS A 1 366 ? -6.712 -1.389 -19.936 1.00 95.31 366 CYS A C 1
ATOM 3007 O O . CYS A 1 366 ? -7.446 -1.927 -20.754 1.00 95.31 366 CYS A O 1
ATOM 3009 N N . LEU A 1 367 ? -5.802 -2.076 -19.238 1.00 96.25 367 LEU A N 1
ATOM 3010 C CA . LEU A 1 367 ? -5.452 -3.475 -19.511 1.00 96.25 367 LEU A CA 1
ATOM 3011 C C . LEU A 1 367 ? -6.431 -4.509 -18.929 1.00 96.25 367 LEU A C 1
ATOM 3013 O O . LEU A 1 367 ? -6.506 -5.627 -19.439 1.00 96.25 367 LEU A O 1
ATOM 3017 N N . GLN A 1 368 ? -7.160 -4.164 -17.865 1.00 95.12 368 GLN A N 1
ATOM 3018 C CA . GLN A 1 368 ? -8.146 -5.033 -17.209 1.00 95.12 368 GLN A CA 1
ATOM 3019 C C . GLN A 1 368 ? -7.593 -6.444 -16.914 1.00 95.12 368 GLN A C 1
ATOM 3021 O O . GLN A 1 368 ? -6.582 -6.582 -16.224 1.00 95.12 368 GLN A O 1
ATOM 3026 N N . GLU A 1 369 ? -8.242 -7.499 -17.411 1.00 94.56 369 GLU A N 1
ATOM 3027 C CA . GLU A 1 369 ? -7.908 -8.893 -17.104 1.00 94.56 369 GLU A CA 1
ATOM 3028 C C . GLU A 1 369 ? -6.571 -9.349 -17.698 1.00 94.56 369 GLU A C 1
ATOM 3030 O O . GLU A 1 369 ? -6.059 -10.396 -17.308 1.00 94.56 369 GLU A O 1
ATOM 3035 N N . ASP A 1 370 ? -5.994 -8.580 -18.626 1.00 95.75 370 ASP A N 1
ATOM 3036 C CA . ASP A 1 370 ? -4.684 -8.892 -19.194 1.00 95.75 370 ASP A CA 1
ATOM 3037 C C . ASP A 1 370 ? -3.532 -8.502 -18.235 1.00 95.75 370 ASP A C 1
ATOM 3039 O O . ASP A 1 370 ? -2.382 -8.869 -18.471 1.00 95.75 370 ASP A O 1
ATOM 3043 N N . VAL A 1 371 ? -3.804 -7.814 -17.116 1.00 96.94 371 VAL A N 1
ATOM 3044 C CA . VAL A 1 371 ? -2.814 -7.555 -16.053 1.00 96.94 371 VAL A CA 1
ATOM 3045 C C . VAL A 1 371 ? -2.534 -8.826 -15.247 1.00 96.94 371 VAL A C 1
ATOM 3047 O O . VAL A 1 371 ? -3.443 -9.456 -14.712 1.00 96.94 371 VAL A O 1
ATOM 3050 N N . LEU A 1 372 ? -1.254 -9.147 -15.050 1.00 96.00 372 LEU A N 1
ATOM 3051 C CA . LEU A 1 372 ? -0.812 -10.263 -14.208 1.00 96.00 372 LEU A CA 1
ATOM 3052 C C . LEU A 1 372 ? -0.305 -9.796 -12.842 1.00 96.00 372 LEU A C 1
ATOM 3054 O O . LEU A 1 372 ? -0.614 -10.403 -11.814 1.00 96.00 372 LEU A O 1
ATOM 3058 N N . TYR A 1 373 ? 0.471 -8.713 -12.812 1.00 96.50 373 TYR A N 1
ATOM 3059 C CA . TYR A 1 373 ? 1.102 -8.201 -11.598 1.00 96.50 373 TYR A CA 1
ATOM 3060 C C . TYR A 1 373 ? 1.417 -6.713 -11.730 1.00 96.50 373 TYR A C 1
ATOM 3062 O O . TYR A 1 373 ? 1.695 -6.233 -12.825 1.00 96.50 373 TYR A O 1
ATOM 3070 N N . TYR A 1 374 ? 1.412 -5.991 -10.613 1.00 96.50 374 TYR A N 1
ATOM 3071 C CA . TYR A 1 374 ? 1.837 -4.596 -10.564 1.00 96.50 374 TYR A CA 1
ATOM 3072 C C . TYR A 1 374 ? 2.522 -4.267 -9.235 1.00 96.50 374 TYR A C 1
ATOM 3074 O O . TYR A 1 374 ? 2.116 -4.750 -8.172 1.00 96.50 374 TYR A O 1
ATOM 3082 N N . ASP A 1 375 ? 3.556 -3.428 -9.286 1.00 95.38 375 ASP A N 1
ATOM 3083 C CA . ASP A 1 375 ? 4.242 -2.888 -8.108 1.00 95.38 375 ASP A CA 1
ATOM 3084 C C . ASP A 1 375 ? 4.662 -1.445 -8.363 1.00 95.38 375 ASP A C 1
ATOM 3086 O O . ASP A 1 375 ? 5.662 -1.215 -9.027 1.00 95.38 375 ASP A O 1
ATOM 3090 N N . THR A 1 376 ? 3.916 -0.507 -7.772 1.00 92.94 376 THR A N 1
ATOM 3091 C CA . THR A 1 376 ? 4.201 0.935 -7.668 1.00 92.94 376 THR A CA 1
ATOM 3092 C C . THR A 1 376 ? 4.324 1.683 -8.999 1.00 92.94 376 THR A C 1
ATOM 3094 O O . THR A 1 376 ? 3.494 2.545 -9.276 1.00 92.94 376 THR A O 1
ATOM 3097 N N . ASP A 1 377 ? 5.339 1.361 -9.786 1.00 94.00 377 ASP A N 1
ATOM 3098 C CA . ASP A 1 377 ? 5.738 1.934 -11.066 1.00 94.00 377 ASP A CA 1
ATOM 3099 C C . ASP A 1 377 ? 5.868 0.890 -12.185 1.00 94.00 377 ASP A C 1
ATOM 3101 O O . ASP A 1 377 ? 6.096 1.258 -13.333 1.00 94.00 377 ASP A O 1
ATOM 3105 N N . SER A 1 378 ? 5.613 -0.385 -11.893 1.00 95.75 378 SER A N 1
ATOM 3106 C CA . SER A 1 378 ? 5.740 -1.467 -12.867 1.00 95.75 378 SER A CA 1
ATOM 3107 C C . SER A 1 378 ? 4.460 -2.278 -13.067 1.00 95.75 378 SER A C 1
ATOM 3109 O O . SER A 1 378 ? 3.619 -2.395 -12.166 1.00 95.75 378 SER A O 1
ATOM 3111 N N . VAL A 1 379 ? 4.328 -2.871 -14.256 1.00 97.38 379 VAL A N 1
ATOM 3112 C CA . VAL A 1 379 ? 3.237 -3.767 -14.652 1.00 97.38 379 VAL A CA 1
ATOM 3113 C C . VAL A 1 379 ? 3.763 -4.952 -15.468 1.00 97.38 379 VAL A C 1
ATOM 3115 O O . VAL A 1 379 ? 4.540 -4.795 -16.408 1.00 97.38 379 VAL A O 1
ATOM 3118 N N . ILE A 1 380 ? 3.304 -6.155 -15.126 1.00 97.44 380 ILE A N 1
ATOM 3119 C CA . ILE A 1 380 ? 3.452 -7.366 -15.936 1.00 97.44 380 ILE A CA 1
ATOM 3120 C C . ILE A 1 380 ? 2.079 -7.689 -16.512 1.00 97.44 380 ILE A C 1
ATOM 3122 O O . ILE A 1 380 ? 1.113 -7.808 -15.754 1.00 97.44 380 ILE A O 1
ATOM 3126 N N . TYR A 1 381 ? 1.982 -7.828 -17.831 1.00 97.31 381 TYR A N 1
ATOM 3127 C CA . TYR A 1 381 ? 0.705 -8.026 -18.516 1.00 97.31 381 TYR A CA 1
ATOM 3128 C C . TYR A 1 381 ? 0.838 -8.890 -19.772 1.00 97.31 381 TYR A C 1
ATOM 3130 O O . TYR A 1 381 ? 1.925 -9.049 -20.326 1.00 97.31 381 TYR A O 1
ATOM 3138 N N . VAL A 1 382 ? -0.282 -9.455 -20.213 1.00 96.44 382 VAL A N 1
ATOM 3139 C CA . VAL A 1 382 ? -0.406 -10.198 -21.466 1.00 96.44 382 VAL A CA 1
ATOM 3140 C C . VAL A 1 382 ? -0.683 -9.212 -22.601 1.00 96.44 382 VAL A C 1
ATOM 3142 O O . VAL A 1 382 ? -1.699 -8.522 -22.606 1.00 96.44 382 VAL A O 1
ATOM 3145 N N . GLU A 1 383 ? 0.198 -9.156 -23.592 1.00 94.94 383 GLU A N 1
ATOM 3146 C CA . GLU A 1 383 ? 0.003 -8.338 -24.786 1.00 94.94 383 GLU A CA 1
ATOM 3147 C C . GLU A 1 383 ? -1.141 -8.913 -25.631 1.00 94.94 383 GLU A C 1
ATOM 3149 O O . GLU A 1 383 ? -1.103 -10.064 -26.077 1.00 94.94 383 GLU A O 1
ATOM 3154 N N . ASN A 1 384 ? -2.185 -8.110 -25.844 1.00 92.88 384 ASN A N 1
ATOM 3155 C CA . ASN A 1 384 ? -3.390 -8.535 -26.547 1.00 92.88 384 ASN A CA 1
ATOM 3156 C C . ASN A 1 384 ? -3.729 -7.554 -27.670 1.00 92.88 384 ASN A C 1
ATOM 3158 O O . ASN A 1 384 ? -4.531 -6.631 -27.509 1.00 92.88 384 ASN A O 1
ATOM 3162 N N . VAL A 1 385 ? -3.111 -7.788 -28.830 1.00 90.69 385 VAL A N 1
ATOM 3163 C CA . VAL A 1 385 ? -3.237 -6.946 -30.030 1.00 90.69 385 VAL A CA 1
ATOM 3164 C C . VAL A 1 385 ? -4.698 -6.776 -30.457 1.00 90.69 385 VAL A C 1
ATOM 3166 O O . VAL A 1 385 ? -5.106 -5.673 -30.807 1.00 90.69 385 VAL A O 1
ATOM 3169 N N . ALA A 1 386 ? -5.515 -7.829 -30.348 1.00 89.69 386 ALA A N 1
ATOM 3170 C CA . ALA A 1 386 ? -6.927 -7.787 -30.731 1.00 89.69 386 ALA A CA 1
ATOM 3171 C C . ALA A 1 386 ? -7.769 -6.832 -29.863 1.00 89.69 386 ALA A C 1
ATOM 3173 O O . ALA A 1 386 ? -8.728 -6.248 -30.359 1.00 89.69 386 ALA A O 1
ATOM 3174 N N . LYS A 1 387 ? -7.407 -6.651 -28.584 1.00 88.56 387 LYS A N 1
ATOM 3175 C CA . LYS A 1 387 ? -8.046 -5.680 -27.677 1.00 88.56 387 LYS A CA 1
ATOM 3176 C C . LYS A 1 387 ? -7.363 -4.303 -27.689 1.00 88.56 387 LYS A C 1
ATOM 3178 O O . LYS A 1 387 ? -7.772 -3.416 -26.950 1.00 88.56 387 LYS A O 1
ATOM 3183 N N . GLY A 1 388 ? -6.305 -4.115 -28.482 1.00 88.81 388 GLY A N 1
ATOM 3184 C CA . GLY A 1 388 ? -5.484 -2.901 -28.443 1.00 88.81 388 GLY A CA 1
ATOM 3185 C C . GLY A 1 388 ? -4.639 -2.762 -27.170 1.00 88.81 388 GLY A C 1
ATOM 3186 O O . GLY A 1 388 ? -4.119 -1.683 -26.896 1.00 88.81 388 GLY A O 1
ATOM 3187 N N . HIS A 1 389 ? -4.472 -3.838 -26.394 1.00 91.75 389 HIS A N 1
ATOM 3188 C CA . HIS A 1 389 ? -3.658 -3.857 -25.176 1.00 91.75 389 HIS A CA 1
ATOM 3189 C C . HIS A 1 389 ? -2.179 -4.015 -25.541 1.00 91.75 389 HIS A C 1
ATOM 3191 O O . HIS A 1 389 ? -1.558 -5.052 -25.302 1.00 91.75 389 HIS A O 1
ATOM 3197 N N . VAL A 1 390 ? -1.644 -2.982 -26.187 1.00 92.44 390 VAL A N 1
ATOM 3198 C CA . VAL A 1 390 ? -0.244 -2.870 -26.594 1.00 92.44 390 VAL A CA 1
ATOM 3199 C C . VAL A 1 390 ? 0.266 -1.544 -26.052 1.00 92.44 390 VAL A C 1
ATOM 3201 O O . VAL A 1 390 ? -0.035 -0.474 -26.587 1.00 92.44 390 VAL A O 1
ATOM 3204 N N . LEU A 1 391 ? 0.998 -1.604 -24.942 1.00 93.06 391 LEU A N 1
ATOM 3205 C CA . LEU A 1 391 ? 1.570 -0.407 -24.338 1.00 93.06 391 LEU A CA 1
ATOM 3206 C C . LEU A 1 391 ? 2.794 0.046 -25.138 1.00 93.06 391 LEU A C 1
ATOM 3208 O O . LEU A 1 391 ? 3.624 -0.764 -25.544 1.00 93.06 391 LEU A O 1
ATOM 3212 N N . LYS A 1 392 ? 2.915 1.356 -25.360 1.00 91.25 392 LYS A N 1
ATOM 3213 C CA . LYS A 1 392 ? 4.064 1.933 -26.064 1.00 91.25 392 LYS A CA 1
ATOM 3214 C C . LYS A 1 392 ? 5.221 2.141 -25.101 1.00 91.25 392 LYS A C 1
ATOM 3216 O O . LYS A 1 392 ? 5.024 2.679 -24.010 1.00 91.25 392 LYS A O 1
ATOM 3221 N N . THR A 1 393 ? 6.414 1.763 -25.539 1.00 90.50 393 THR A N 1
ATOM 3222 C CA . THR A 1 393 ? 7.648 1.983 -24.793 1.00 90.50 393 THR A CA 1
ATOM 3223 C C . THR A 1 393 ? 8.369 3.249 -25.245 1.00 90.50 393 THR A C 1
ATOM 3225 O O . THR A 1 393 ? 8.110 3.788 -26.323 1.00 90.50 393 THR A O 1
ATOM 3228 N N . GLY A 1 394 ? 9.271 3.745 -24.405 1.00 86.44 394 GLY A N 1
ATOM 3229 C CA . GLY A 1 394 ? 10.142 4.864 -24.730 1.00 86.44 394 GLY A CA 1
ATOM 3230 C C . GLY A 1 394 ? 11.164 5.157 -23.630 1.00 86.44 394 GLY A C 1
ATOM 3231 O O . GLY A 1 394 ? 11.197 4.479 -22.602 1.00 86.44 394 GLY A O 1
ATOM 3232 N N . SER A 1 395 ? 12.032 6.138 -23.886 1.00 80.38 395 SER A N 1
ATOM 3233 C CA . SER A 1 395 ? 13.202 6.454 -23.045 1.00 80.38 395 SER A CA 1
ATOM 3234 C C . SER A 1 395 ? 13.047 7.731 -22.209 1.00 80.38 395 SER A C 1
ATOM 3236 O O . SER A 1 395 ? 13.943 8.074 -21.436 1.00 80.38 395 SER A O 1
ATOM 3238 N N . TYR A 1 396 ? 11.945 8.457 -22.388 1.00 85.44 396 TYR A N 1
ATOM 3239 C CA . TYR A 1 396 ? 11.675 9.724 -21.714 1.00 85.44 396 TYR A CA 1
ATOM 3240 C C . TYR A 1 396 ? 10.866 9.509 -20.428 1.00 85.44 396 TYR A C 1
ATOM 3242 O O . TYR A 1 396 ? 10.261 8.461 -20.200 1.00 85.44 396 TYR A O 1
ATOM 3250 N N . LEU A 1 397 ? 10.858 10.518 -19.565 1.00 82.31 397 LEU A N 1
ATOM 3251 C CA . LEU A 1 397 ? 10.101 10.572 -18.324 1.00 82.31 397 LEU A CA 1
ATOM 3252 C C . LEU A 1 397 ? 8.630 10.203 -18.585 1.00 82.31 397 LEU A C 1
ATOM 3254 O O . LEU A 1 397 ? 8.044 10.636 -19.576 1.00 82.31 397 LEU A O 1
ATOM 3258 N N . TRP A 1 398 ? 8.042 9.391 -17.696 1.00 83.25 398 TRP A N 1
ATOM 3259 C CA . TRP A 1 398 ? 6.696 8.788 -17.824 1.00 83.25 398 TRP A CA 1
ATOM 3260 C C . TRP A 1 398 ? 6.496 7.733 -18.901 1.00 83.25 398 TRP A C 1
ATOM 3262 O O . TRP A 1 398 ? 5.511 6.998 -18.841 1.00 83.25 398 TRP A O 1
ATOM 3272 N N . GLN A 1 399 ? 7.408 7.592 -19.852 1.00 91.12 399 GLN A N 1
ATOM 3273 C CA . GLN A 1 399 ? 7.302 6.487 -20.786 1.00 91.12 399 GLN A CA 1
ATOM 3274 C C . GLN A 1 399 ? 7.620 5.170 -20.085 1.00 91.12 399 GLN A C 1
ATOM 3276 O O . GLN A 1 399 ? 8.352 5.114 -19.090 1.00 91.12 399 GLN A O 1
ATOM 3281 N N . LEU A 1 400 ? 7.033 4.108 -20.618 1.00 92.62 400 LEU A N 1
ATOM 3282 C CA . LEU A 1 400 ? 7.268 2.760 -20.148 1.00 92.62 400 LEU A CA 1
ATOM 3283 C C . LEU A 1 400 ? 8.553 2.230 -20.776 1.00 92.62 400 LEU A C 1
ATOM 3285 O O . LEU A 1 400 ? 8.754 2.339 -21.983 1.00 92.62 400 LEU A O 1
ATOM 3289 N N . THR A 1 401 ? 9.423 1.643 -19.976 1.00 91.50 401 THR A N 1
ATOM 3290 C CA . THR A 1 401 ? 10.596 0.919 -20.452 1.00 91.50 401 THR A CA 1
ATOM 3291 C C . THR A 1 401 ? 10.356 -0.567 -20.264 1.00 91.50 401 THR A C 1
ATOM 3293 O O . THR A 1 401 ? 9.766 -0.988 -19.272 1.00 91.50 401 THR A O 1
ATOM 3296 N N . ASP A 1 402 ? 10.778 -1.362 -21.241 1.00 91.81 402 ASP A N 1
ATOM 3297 C CA . ASP A 1 402 ? 10.707 -2.814 -21.147 1.00 91.81 402 ASP A CA 1
ATOM 3298 C C . ASP A 1 402 ? 11.876 -3.335 -20.304 1.00 91.81 402 ASP A C 1
ATOM 3300 O O . ASP A 1 402 ? 13.036 -3.239 -20.706 1.00 91.81 402 ASP A O 1
ATOM 3304 N N . GLU A 1 403 ? 11.563 -3.885 -19.132 1.00 91.50 403 GLU A N 1
ATOM 3305 C CA . GLU A 1 403 ? 12.535 -4.447 -18.187 1.00 91.50 403 GLU A CA 1
ATOM 3306 C C . GLU A 1 403 ? 13.173 -5.748 -18.702 1.00 91.50 403 GLU A C 1
ATOM 3308 O O . GLU A 1 403 ? 14.175 -6.214 -18.158 1.00 91.50 403 GLU A O 1
ATOM 3313 N N . LEU A 1 404 ? 12.614 -6.357 -19.755 1.00 89.94 404 LEU A N 1
ATOM 3314 C CA . LEU A 1 404 ? 13.173 -7.556 -20.380 1.00 89.94 404 LEU A CA 1
ATOM 3315 C C . LEU A 1 404 ? 14.176 -7.227 -21.490 1.00 89.94 404 LEU A C 1
ATOM 3317 O O . LEU A 1 404 ? 14.894 -8.134 -21.922 1.00 89.94 404 LEU A O 1
ATOM 3321 N N . VAL A 1 405 ? 14.227 -5.974 -21.958 1.00 83.62 405 VAL A N 1
ATOM 3322 C CA . VAL A 1 405 ? 15.111 -5.569 -23.056 1.00 83.62 405 VAL A CA 1
ATOM 3323 C C . VAL A 1 405 ? 16.568 -5.642 -22.621 1.00 83.62 405 VAL A C 1
ATOM 3325 O O . VAL A 1 405 ? 17.011 -4.984 -21.682 1.00 83.62 405 VAL A O 1
ATOM 3328 N N . ASP A 1 406 ? 17.341 -6.405 -23.387 1.00 80.12 406 ASP A N 1
ATOM 3329 C CA . ASP A 1 406 ? 18.793 -6.444 -23.316 1.00 80.12 406 ASP A CA 1
ATOM 3330 C C . ASP A 1 406 ? 19.343 -6.182 -24.720 1.00 80.12 406 ASP A C 1
ATOM 3332 O O . ASP A 1 406 ? 18.985 -6.849 -25.686 1.00 80.12 406 ASP A O 1
ATOM 3336 N N . LYS A 1 407 ? 20.235 -5.196 -24.827 1.00 76.62 407 LYS A N 1
ATOM 3337 C CA . LYS A 1 407 ? 20.878 -4.767 -26.076 1.00 76.62 407 LYS A CA 1
ATOM 3338 C C . LYS A 1 407 ? 21.677 -5.874 -26.774 1.00 76.62 407 LYS A C 1
ATOM 3340 O O . LYS A 1 407 ? 22.014 -5.714 -27.947 1.00 76.62 407 LYS A O 1
ATOM 3345 N N . LYS A 1 408 ? 22.039 -6.930 -26.046 1.00 82.44 408 LYS A N 1
ATOM 3346 C CA . LYS A 1 408 ? 22.766 -8.102 -26.547 1.00 82.44 408 LYS A CA 1
ATOM 3347 C C . LYS A 1 408 ? 21.850 -9.299 -26.811 1.00 82.44 408 LYS A C 1
ATOM 3349 O O . LYS A 1 408 ? 22.327 -10.319 -27.301 1.00 82.44 408 LYS A O 1
ATOM 3354 N N . ALA A 1 409 ? 20.560 -9.202 -26.498 1.00 84.31 409 ALA A N 1
ATOM 3355 C CA . ALA A 1 409 ? 19.595 -10.278 -26.671 1.00 84.31 409 ALA A CA 1
ATOM 3356 C C . ALA A 1 409 ? 18.660 -10.027 -27.864 1.00 84.31 409 ALA A C 1
ATOM 3358 O O . ALA A 1 409 ? 18.283 -8.892 -28.151 1.00 84.31 409 ALA A O 1
ATOM 3359 N N . SER A 1 410 ? 18.232 -11.103 -28.528 1.00 87.69 410 SER A N 1
ATOM 3360 C CA . SER A 1 410 ? 17.029 -11.081 -29.368 1.00 87.69 410 SER A CA 1
ATOM 3361 C C . SER A 1 410 ? 15.781 -10.765 -28.528 1.00 87.69 410 SER A C 1
ATOM 3363 O O . SER A 1 410 ? 15.855 -10.720 -27.302 1.00 87.69 410 SER A O 1
ATOM 3365 N N . GLU A 1 411 ? 14.618 -10.591 -29.164 1.00 90.88 411 GLU A N 1
ATOM 3366 C CA . GLU A 1 411 ? 13.374 -10.266 -28.450 1.00 90.88 411 GLU A CA 1
ATOM 3367 C C . GLU A 1 411 ? 13.105 -11.221 -27.271 1.00 90.88 411 GLU A C 1
ATOM 3369 O O . GLU A 1 411 ? 13.137 -12.450 -27.416 1.00 90.88 411 GLU A O 1
ATOM 3374 N N . LYS A 1 412 ? 12.820 -10.624 -26.107 1.00 92.88 412 LYS A N 1
ATOM 3375 C CA . LYS A 1 412 ? 12.492 -11.315 -24.863 1.00 92.88 412 LYS A CA 1
ATOM 3376 C C . LYS A 1 412 ? 11.042 -11.048 -24.466 1.00 92.88 412 LYS A C 1
ATOM 3378 O O . LYS A 1 412 ? 10.554 -9.923 -24.535 1.00 92.88 412 LYS A O 1
ATOM 3383 N N . TRP A 1 413 ? 10.365 -12.091 -24.014 1.00 94.38 413 TRP A N 1
ATOM 3384 C CA . TRP A 1 413 ? 9.072 -12.038 -23.343 1.00 94.38 413 TRP A CA 1
ATOM 3385 C C . TRP A 1 413 ? 9.016 -13.123 -22.272 1.00 94.38 413 TRP A C 1
ATOM 3387 O O . TRP A 1 413 ? 9.811 -14.065 -22.263 1.00 94.38 413 TRP A O 1
ATOM 3397 N N . ILE A 1 414 ? 8.083 -12.993 -21.338 1.00 95.81 414 ILE A N 1
ATOM 3398 C CA . ILE A 1 414 ? 7.867 -14.001 -20.303 1.00 95.81 414 ILE A CA 1
ATOM 3399 C C . ILE A 1 414 ? 7.032 -15.145 -20.899 1.00 95.81 414 ILE A C 1
ATOM 3401 O O . ILE A 1 414 ? 5.939 -14.918 -21.407 1.00 95.81 414 ILE A O 1
ATOM 3405 N N . GLU A 1 415 ? 7.539 -16.378 -20.835 1.00 93.81 415 GLU A N 1
ATOM 3406 C CA . GLU A 1 415 ? 6.786 -17.599 -21.174 1.00 93.81 415 GLU A CA 1
ATOM 3407 C C . GLU A 1 415 ? 5.922 -18.058 -20.001 1.00 93.81 415 GLU A C 1
ATOM 3409 O O . GLU A 1 415 ? 4.833 -18.599 -20.185 1.00 93.81 415 GLU A O 1
ATOM 3414 N N . LEU A 1 416 ? 6.431 -17.871 -18.782 1.00 91.12 416 LEU A N 1
ATOM 3415 C CA . LEU A 1 416 ? 5.823 -18.402 -17.575 1.00 91.12 416 LEU A CA 1
ATOM 3416 C C . LEU A 1 416 ? 5.989 -17.421 -16.423 1.00 91.12 416 LEU A C 1
ATOM 3418 O O . LEU A 1 416 ? 7.109 -17.050 -16.078 1.00 91.12 416 LEU A O 1
ATOM 3422 N N . PHE A 1 417 ? 4.882 -17.050 -15.797 1.00 91.75 417 PHE A N 1
ATOM 3423 C CA . PHE A 1 417 ? 4.828 -16.159 -14.646 1.00 91.75 417 PHE A CA 1
ATOM 3424 C C . PHE A 1 417 ? 4.178 -16.867 -13.457 1.00 91.75 417 PHE A C 1
ATOM 3426 O O . PHE A 1 417 ? 3.185 -17.579 -13.612 1.00 91.75 417 PHE A O 1
ATOM 3433 N N . SER A 1 418 ? 4.710 -16.653 -12.254 1.00 87.81 418 SER A N 1
ATOM 3434 C CA . SER A 1 418 ? 4.098 -17.114 -11.011 1.00 87.81 418 SER A CA 1
ATOM 3435 C C . SER A 1 418 ? 4.326 -16.128 -9.869 1.00 87.81 418 SER A C 1
ATOM 3437 O O . SER A 1 418 ? 5.433 -15.634 -9.673 1.00 87.81 418 SER A O 1
ATOM 3439 N N . ALA A 1 419 ? 3.293 -15.882 -9.068 1.00 87.31 419 ALA A N 1
ATOM 3440 C CA . ALA A 1 419 ? 3.351 -15.059 -7.871 1.00 87.31 419 ALA A CA 1
ATOM 3441 C C . ALA A 1 419 ? 2.774 -15.804 -6.663 1.00 87.31 419 ALA A C 1
ATOM 3443 O O . ALA A 1 419 ? 1.812 -16.558 -6.780 1.00 87.31 419 ALA A O 1
ATOM 3444 N N . ALA A 1 420 ? 3.357 -15.563 -5.489 1.00 80.94 420 ALA A N 1
ATOM 3445 C CA . ALA A 1 420 ? 2.822 -16.016 -4.203 1.00 80.94 420 ALA A CA 1
ATOM 3446 C C . ALA A 1 420 ? 2.206 -14.869 -3.387 1.00 80.94 420 ALA A C 1
ATOM 3448 O O . ALA A 1 420 ? 1.534 -15.112 -2.388 1.00 80.94 420 ALA A O 1
ATOM 3449 N N . GLY A 1 421 ? 2.433 -13.619 -3.791 1.00 85.38 421 GLY A N 1
ATOM 3450 C CA . GLY A 1 421 ? 1.886 -12.445 -3.126 1.00 85.38 421 GLY A CA 1
ATOM 3451 C C . GLY A 1 421 ? 2.609 -11.157 -3.523 1.00 85.38 421 GLY A C 1
ATOM 3452 O O . GLY A 1 421 ? 3.498 -11.171 -4.380 1.00 85.38 421 GLY A O 1
ATOM 3453 N N . PRO A 1 422 ? 2.257 -10.024 -2.891 1.00 88.31 422 PRO A N 1
ATOM 3454 C CA . PRO A 1 422 ? 2.940 -8.756 -3.113 1.00 88.31 422 PRO A CA 1
ATOM 3455 C C . PRO A 1 422 ? 4.450 -8.876 -2.859 1.00 88.31 422 PRO A C 1
ATOM 3457 O O . PRO A 1 422 ? 4.880 -9.291 -1.782 1.00 88.31 422 PRO A O 1
ATOM 3460 N N . LYS A 1 423 ? 5.256 -8.469 -3.845 1.00 88.81 423 LYS A N 1
ATOM 3461 C CA . LYS A 1 423 ? 6.734 -8.502 -3.842 1.00 88.81 423 LYS A CA 1
ATOM 3462 C C . LYS A 1 423 ? 7.334 -9.908 -3.694 1.00 88.81 423 LYS A C 1
ATOM 3464 O O . LYS A 1 423 ? 8.450 -10.048 -3.188 1.00 88.81 423 LYS A O 1
ATOM 3469 N N . ALA A 1 424 ? 6.588 -10.928 -4.119 1.00 87.56 424 ALA A N 1
ATOM 3470 C CA . ALA A 1 424 ? 6.995 -12.328 -4.142 1.00 87.56 424 ALA A CA 1
ATOM 3471 C C . ALA A 1 424 ? 6.523 -12.989 -5.450 1.00 87.56 424 ALA A C 1
ATOM 3473 O O . ALA A 1 424 ? 5.423 -13.544 -5.514 1.00 87.56 424 ALA A O 1
ATOM 3474 N N . TYR A 1 425 ? 7.347 -12.913 -6.496 1.00 88.00 425 TYR A N 1
ATOM 3475 C CA . TYR A 1 425 ? 7.043 -13.467 -7.817 1.00 88.00 425 TYR A CA 1
ATOM 3476 C C . TYR A 1 425 ? 8.289 -13.998 -8.530 1.00 88.00 425 TYR A C 1
ATOM 3478 O O . TYR A 1 425 ? 9.427 -13.688 -8.178 1.00 88.00 425 TYR A O 1
ATOM 3486 N N . SER A 1 426 ? 8.073 -14.826 -9.541 1.00 89.00 426 SER A N 1
ATOM 3487 C CA . SER A 1 426 ? 9.101 -15.385 -10.402 1.00 89.00 426 SER A CA 1
ATOM 3488 C C . SER A 1 426 ? 8.579 -15.495 -11.824 1.00 89.00 426 SER A C 1
ATOM 3490 O O . SER A 1 426 ? 7.385 -15.695 -12.047 1.00 89.00 426 SER A O 1
ATOM 3492 N N . TYR A 1 427 ? 9.481 -15.374 -12.787 1.00 90.44 427 TYR A N 1
ATOM 3493 C CA . TYR A 1 427 ? 9.158 -15.593 -14.181 1.00 90.44 427 TYR A CA 1
ATOM 3494 C C . TYR A 1 427 ? 10.289 -16.299 -14.915 1.00 90.44 427 TYR A C 1
ATOM 3496 O O . TYR A 1 427 ? 11.448 -16.279 -14.493 1.00 90.44 427 TYR A O 1
ATOM 3504 N N . ARG A 1 428 ? 9.922 -16.914 -16.034 1.00 90.81 428 ARG A N 1
ATOM 3505 C CA . ARG A 1 428 ? 10.832 -17.498 -17.006 1.00 90.81 428 ARG A CA 1
ATOM 3506 C C . ARG A 1 428 ? 10.598 -16.848 -18.358 1.00 90.81 428 ARG A C 1
ATOM 3508 O O . ARG A 1 428 ? 9.448 -16.733 -18.781 1.00 90.81 428 ARG A O 1
ATOM 3515 N N . THR A 1 429 ? 11.670 -16.438 -19.021 1.00 93.12 429 THR A N 1
ATOM 3516 C CA . THR A 1 429 ? 11.588 -15.880 -20.375 1.00 93.12 429 THR A CA 1
ATOM 3517 C C . THR A 1 429 ? 11.490 -16.976 -21.431 1.00 93.12 429 THR A C 1
ATOM 3519 O O . THR A 1 429 ? 11.763 -18.146 -21.151 1.00 93.12 429 THR A O 1
ATOM 3522 N N . ASN A 1 430 ? 11.172 -16.587 -22.661 1.00 93.69 430 ASN A N 1
ATOM 3523 C CA . ASN A 1 430 ? 11.434 -17.414 -23.832 1.00 93.69 430 ASN A CA 1
ATOM 3524 C C . ASN A 1 430 ? 12.914 -17.773 -23.975 1.00 93.69 430 ASN A C 1
ATOM 3526 O O . ASN A 1 430 ? 13.791 -17.151 -23.365 1.00 93.69 430 ASN A O 1
ATOM 3530 N N . GLU A 1 431 ? 13.185 -18.793 -24.792 1.00 92.62 431 GLU A N 1
ATOM 3531 C CA . GLU A 1 431 ? 14.533 -19.004 -25.318 1.00 92.62 431 GLU A CA 1
ATOM 3532 C C . GLU A 1 431 ? 14.875 -17.854 -26.273 1.00 92.62 431 GLU A C 1
ATOM 3534 O O . GLU A 1 431 ? 14.150 -17.599 -27.237 1.00 92.62 431 GLU A O 1
ATOM 3539 N N . TYR A 1 432 ? 15.967 -17.152 -25.982 1.00 91.62 432 TYR A N 1
ATOM 3540 C CA . TYR A 1 432 ? 16.447 -16.015 -26.758 1.00 91.62 432 TYR A CA 1
ATOM 3541 C C . TYR A 1 432 ? 17.926 -16.198 -27.114 1.00 91.62 432 TYR A C 1
ATOM 3543 O O . TYR A 1 432 ? 18.653 -16.964 -26.478 1.00 91.62 432 TYR A O 1
ATOM 3551 N N . ILE A 1 433 ? 18.378 -15.501 -28.154 1.00 92.19 433 ILE A N 1
ATOM 3552 C CA . ILE A 1 433 ? 19.770 -15.526 -28.604 1.00 92.19 433 ILE A CA 1
ATOM 3553 C C . ILE A 1 433 ? 20.504 -14.359 -27.951 1.00 92.19 433 ILE A C 1
ATOM 3555 O O . ILE A 1 433 ? 20.124 -13.208 -28.146 1.00 92.19 433 ILE A O 1
ATOM 3559 N N . TYR A 1 434 ? 21.554 -14.654 -27.193 1.00 90.50 434 TYR A N 1
ATOM 3560 C CA . TYR A 1 434 ? 22.484 -13.677 -26.640 1.00 90.50 434 TYR A CA 1
ATOM 3561 C C . TYR A 1 434 ? 23.726 -13.581 -27.524 1.00 90.50 434 TYR A C 1
ATOM 3563 O O . TYR A 1 434 ? 24.314 -14.607 -27.862 1.00 90.50 434 TYR A O 1
ATOM 3571 N N . THR A 1 435 ? 24.131 -12.366 -27.879 1.00 89.06 435 THR A N 1
ATOM 3572 C CA . THR A 1 435 ? 25.343 -12.092 -28.658 1.00 89.06 435 THR A CA 1
ATOM 3573 C C . THR A 1 435 ? 26.404 -11.504 -27.735 1.00 89.06 435 THR A C 1
ATOM 3575 O O . THR A 1 435 ? 26.213 -10.433 -27.157 1.00 89.06 435 THR A O 1
ATOM 3578 N N . HIS A 1 436 ? 27.500 -12.236 -27.561 1.00 87.25 436 HIS A N 1
ATOM 3579 C CA . HIS A 1 436 ? 28.661 -11.821 -26.777 1.00 87.25 436 HIS A CA 1
ATOM 3580 C C . HIS A 1 436 ? 29.472 -10.748 -27.515 1.00 87.25 436 HIS A C 1
ATOM 3582 O O . HIS A 1 436 ? 29.268 -10.509 -28.704 1.00 87.25 436 HIS A O 1
ATOM 3588 N N . ASP A 1 437 ? 30.386 -10.085 -26.803 1.00 82.19 437 ASP A N 1
ATOM 3589 C CA . ASP A 1 437 ? 31.204 -9.001 -27.373 1.00 82.19 437 ASP A CA 1
ATOM 3590 C C . ASP A 1 437 ? 32.160 -9.491 -28.475 1.00 82.19 437 ASP A C 1
ATOM 3592 O O . ASP A 1 437 ? 32.521 -8.727 -29.362 1.00 82.19 437 ASP A O 1
ATOM 3596 N N . ASP A 1 438 ? 32.517 -10.776 -28.459 1.00 86.38 438 ASP A N 1
ATOM 3597 C CA . ASP A 1 438 ? 33.296 -11.456 -29.500 1.00 86.38 438 ASP A CA 1
ATOM 3598 C C . ASP A 1 438 ? 32.442 -11.911 -30.705 1.00 86.38 438 ASP A C 1
ATOM 3600 O O . ASP A 1 438 ? 32.942 -12.568 -31.618 1.00 86.38 438 ASP A O 1
ATOM 3604 N N . GLY A 1 439 ? 31.144 -11.585 -30.712 1.00 82.88 439 GLY A N 1
ATOM 3605 C CA . GLY A 1 439 ? 30.188 -11.984 -31.743 1.00 82.88 439 GLY A CA 1
ATOM 3606 C C . GLY A 1 439 ? 29.628 -13.401 -31.580 1.00 82.88 439 GLY A C 1
ATOM 3607 O O . GLY A 1 439 ? 28.751 -13.795 -32.359 1.00 82.88 439 GLY A O 1
ATOM 3608 N N . ALA A 1 440 ? 30.065 -14.171 -30.575 1.00 87.44 440 ALA A N 1
ATOM 3609 C CA . ALA A 1 440 ? 29.538 -15.506 -30.324 1.00 87.44 440 ALA A CA 1
ATOM 3610 C C . ALA A 1 440 ? 28.052 -15.445 -29.942 1.00 87.44 440 ALA A C 1
ATOM 3612 O O . ALA A 1 440 ? 27.621 -14.606 -29.148 1.00 87.44 440 ALA A O 1
ATOM 3613 N N . ARG A 1 441 ? 27.249 -16.358 -30.500 1.00 90.31 441 ARG A N 1
ATOM 3614 C CA . ARG A 1 441 ? 25.804 -16.438 -30.245 1.00 90.31 441 ARG A CA 1
ATOM 3615 C C . ARG A 1 441 ? 25.478 -17.641 -29.376 1.00 90.31 441 ARG A C 1
ATOM 3617 O O . ARG A 1 441 ? 25.810 -18.771 -29.720 1.00 90.31 441 ARG A O 1
ATOM 3624 N N . GLU A 1 442 ? 24.776 -17.399 -28.281 1.00 92.88 442 GLU A N 1
ATOM 3625 C CA . GLU A 1 442 ? 24.391 -18.415 -27.307 1.00 92.88 442 GLU A CA 1
ATOM 3626 C C . GLU A 1 442 ? 22.876 -18.394 -27.098 1.00 92.88 442 GLU A C 1
ATOM 3628 O O . GLU A 1 442 ? 22.279 -17.334 -26.921 1.00 92.88 442 GLU A O 1
ATOM 3633 N N . LYS A 1 443 ? 22.240 -19.568 -27.089 1.00 92.56 443 LYS A N 1
ATOM 3634 C CA . LYS A 1 443 ? 20.836 -19.689 -26.686 1.00 92.56 443 LYS A CA 1
ATOM 3635 C C . LYS A 1 443 ? 20.742 -19.652 -25.168 1.00 92.56 443 LYS A C 1
ATOM 3637 O O . LYS A 1 443 ? 21.321 -20.499 -24.493 1.00 92.56 443 LYS A O 1
ATOM 3642 N N . LYS A 1 444 ? 19.993 -18.688 -24.640 1.00 91.06 444 LYS A N 1
ATOM 3643 C CA . LYS A 1 444 ? 19.777 -18.505 -23.205 1.00 91.06 444 LYS A CA 1
ATOM 3644 C C . LYS A 1 444 ? 18.303 -18.498 -22.859 1.00 91.06 444 LYS A C 1
ATOM 3646 O O . LYS A 1 444 ? 17.430 -18.268 -23.694 1.00 91.06 444 LYS A O 1
ATOM 3651 N N . ARG A 1 445 ? 18.052 -18.751 -21.581 1.00 89.38 445 ARG A N 1
ATOM 3652 C CA . ARG A 1 445 ? 16.746 -18.622 -20.959 1.00 89.38 445 ARG A CA 1
ATOM 3653 C C . ARG A 1 445 ? 16.931 -18.122 -19.536 1.00 89.38 445 ARG A C 1
ATOM 3655 O O . ARG A 1 445 ? 17.672 -18.738 -18.771 1.00 89.38 445 ARG A O 1
ATOM 3662 N N . ASP A 1 446 ? 16.229 -17.055 -19.180 1.00 87.88 446 ASP A N 1
ATOM 3663 C CA . ASP A 1 446 ? 16.300 -16.495 -17.837 1.00 87.88 446 ASP A CA 1
ATOM 3664 C C . ASP A 1 446 ? 15.208 -17.095 -16.948 1.00 87.88 446 ASP A C 1
ATOM 3666 O O . ASP A 1 446 ? 14.041 -17.160 -17.336 1.00 87.88 446 ASP A O 1
ATOM 3670 N N . GLU A 1 447 ? 15.581 -17.501 -15.733 1.00 86.38 447 GLU A N 1
ATOM 3671 C CA . GLU A 1 447 ? 14.655 -17.764 -14.627 1.00 86.38 447 GLU A CA 1
ATOM 3672 C C . GLU A 1 447 ? 14.953 -16.778 -13.495 1.00 86.38 447 GLU A C 1
ATOM 3674 O O . GLU A 1 447 ? 15.987 -16.857 -12.827 1.00 86.38 447 GLU A O 1
ATOM 3679 N N . ILE A 1 448 ? 14.042 -15.830 -13.278 1.00 84.44 448 ILE A N 1
ATOM 3680 C CA . ILE A 1 448 ? 14.217 -14.733 -12.326 1.00 84.44 448 ILE A CA 1
ATOM 3681 C C . ILE A 1 448 ? 13.219 -14.897 -11.183 1.00 84.44 448 ILE A C 1
ATOM 3683 O O . ILE A 1 448 ? 12.075 -15.303 -11.376 1.00 84.44 448 ILE A O 1
ATOM 3687 N N . THR A 1 449 ? 13.663 -14.627 -9.957 1.00 81.50 449 THR A N 1
ATOM 3688 C CA . THR A 1 449 ? 12.843 -14.699 -8.742 1.00 81.50 449 THR A CA 1
ATOM 3689 C C . THR A 1 449 ? 13.074 -13.455 -7.893 1.00 81.50 449 THR A C 1
ATOM 3691 O O . THR A 1 449 ? 14.205 -13.166 -7.502 1.00 81.50 449 THR A O 1
ATOM 3694 N N . HIS A 1 450 ? 11.989 -12.756 -7.572 1.00 81.31 450 HIS A N 1
ATOM 3695 C CA . HIS A 1 450 ? 11.952 -11.589 -6.701 1.00 81.31 450 HIS A CA 1
ATOM 3696 C C . HIS A 1 450 ? 11.154 -11.922 -5.440 1.00 81.31 450 HIS A C 1
ATOM 3698 O O . HIS A 1 450 ? 9.945 -12.129 -5.508 1.00 81.31 450 HIS A O 1
ATOM 3704 N N . VAL A 1 451 ? 11.816 -11.954 -4.279 1.00 77.62 451 VAL A N 1
ATOM 3705 C CA . VAL A 1 451 ? 11.154 -12.126 -2.976 1.00 77.62 451 VAL A CA 1
ATOM 3706 C C . VAL A 1 451 ? 11.711 -11.111 -1.986 1.00 77.62 451 VAL A C 1
ATOM 3708 O O . VAL A 1 451 ? 12.893 -11.138 -1.638 1.00 77.62 451 VAL A O 1
ATOM 3711 N N . LYS A 1 452 ? 10.859 -10.200 -1.514 1.00 70.12 452 LYS A N 1
ATOM 3712 C CA . LYS A 1 452 ? 11.241 -9.213 -0.497 1.00 70.12 452 LYS A CA 1
ATOM 3713 C C . LYS A 1 452 ? 11.597 -9.901 0.828 1.00 70.12 452 LYS A C 1
ATOM 3715 O O . LYS A 1 452 ? 10.872 -10.774 1.290 1.00 70.12 452 LYS A O 1
ATOM 3720 N N . GLY A 1 453 ? 12.684 -9.454 1.462 1.00 56.44 453 GLY A N 1
ATOM 3721 C CA . GLY A 1 453 ? 13.148 -9.964 2.761 1.00 56.44 453 GLY A CA 1
ATOM 3722 C C . GLY A 1 453 ? 14.146 -11.122 2.679 1.00 56.44 453 GLY A C 1
ATOM 3723 O O . GLY A 1 453 ? 14.695 -11.508 3.704 1.00 56.44 453 GLY A O 1
ATOM 3724 N N . PHE A 1 454 ? 14.439 -11.630 1.477 1.00 55.09 454 PHE A N 1
ATOM 3725 C CA . PHE A 1 454 ? 15.452 -12.661 1.258 1.00 55.09 454 PHE A CA 1
ATOM 3726 C C . PHE A 1 454 ? 16.605 -12.105 0.421 1.00 55.09 454 PHE A C 1
ATOM 3728 O O . PHE A 1 454 ? 16.436 -11.761 -0.747 1.00 55.09 454 PHE A O 1
ATOM 3735 N N . THR A 1 455 ? 17.806 -12.059 0.996 1.00 42.88 455 THR A N 1
ATOM 3736 C CA . THR A 1 455 ? 19.029 -11.801 0.229 1.00 42.88 455 THR A CA 1
ATOM 3737 C C . THR A 1 455 ? 19.504 -13.124 -0.359 1.00 42.88 455 THR A C 1
ATOM 3739 O O . THR A 1 455 ? 20.179 -13.906 0.307 1.00 42.88 455 THR A O 1
ATOM 3742 N N . LEU A 1 456 ? 19.133 -13.408 -1.607 1.00 48.16 456 LEU A N 1
ATOM 3743 C CA . LEU A 1 456 ? 19.557 -14.627 -2.300 1.00 48.16 456 LEU A CA 1
ATOM 3744 C C . LEU A 1 456 ? 21.048 -14.526 -2.682 1.00 48.16 456 LEU A C 1
ATOM 3746 O O . LEU A 1 456 ? 21.386 -14.077 -3.777 1.00 48.16 456 LEU A O 1
ATOM 3750 N N . LYS A 1 457 ? 21.950 -14.933 -1.778 1.00 34.25 457 LYS A N 1
ATOM 3751 C CA . LYS A 1 457 ? 23.376 -15.174 -2.079 1.00 34.25 457 LYS A CA 1
ATOM 3752 C C . LYS A 1 457 ? 23.606 -16.659 -2.431 1.00 34.25 457 LYS A C 1
ATOM 3754 O O . LYS A 1 457 ? 23.013 -17.542 -1.813 1.00 34.25 457 LYS A O 1
ATOM 3759 N N . GLY A 1 458 ? 24.493 -16.929 -3.394 1.00 48.59 458 GLY A N 1
ATOM 3760 C CA . GLY A 1 458 ? 25.059 -18.265 -3.664 1.00 48.59 458 GLY A CA 1
ATOM 3761 C C . GLY A 1 458 ? 24.122 -19.315 -4.289 1.00 48.59 458 GLY A C 1
ATOM 3762 O O . GLY A 1 458 ? 23.080 -18.975 -4.854 1.00 48.59 458 GLY A O 1
ATOM 3763 N N . ASP A 1 459 ? 24.514 -20.597 -4.175 1.00 36.31 459 ASP A N 1
ATOM 3764 C CA . ASP A 1 459 ? 23.880 -21.806 -4.758 1.00 36.31 459 ASP A CA 1
ATOM 3765 C C . ASP A 1 459 ? 22.367 -21.940 -4.502 1.00 36.31 459 ASP A C 1
ATOM 3767 O O . ASP A 1 459 ? 21.667 -22.664 -5.212 1.00 36.31 459 ASP A O 1
ATOM 3771 N N . THR A 1 460 ? 21.817 -21.182 -3.554 1.00 42.47 460 THR A N 1
ATOM 3772 C CA . THR A 1 460 ? 20.374 -21.032 -3.345 1.00 42.47 460 THR A CA 1
ATOM 3773 C C . THR A 1 460 ? 19.649 -20.487 -4.581 1.00 42.47 460 THR A C 1
ATOM 3775 O O . THR A 1 460 ? 18.491 -20.832 -4.768 1.00 42.47 460 THR A O 1
ATOM 3778 N N . LYS A 1 461 ? 20.300 -19.709 -5.467 1.00 43.34 461 LYS A N 1
ATOM 3779 C CA . LYS A 1 461 ? 19.732 -19.293 -6.771 1.00 43.34 461 LYS A CA 1
ATOM 3780 C C . LYS A 1 461 ? 19.499 -20.465 -7.742 1.00 43.34 461 LYS A C 1
ATOM 3782 O O . LYS A 1 461 ? 18.639 -20.346 -8.604 1.00 43.34 461 LYS A O 1
ATOM 3787 N N . LYS A 1 462 ? 20.238 -21.581 -7.614 1.00 40.78 462 LYS A N 1
ATOM 3788 C CA . LYS A 1 462 ? 20.176 -22.727 -8.549 1.00 40.78 462 LYS A CA 1
ATOM 3789 C C . LYS A 1 462 ? 19.022 -23.694 -8.278 1.00 40.78 462 LYS A C 1
ATOM 3791 O O . LYS A 1 462 ? 18.668 -24.478 -9.155 1.00 40.78 462 LYS A O 1
ATOM 3796 N N . LYS A 1 463 ? 18.420 -23.675 -7.084 1.00 47.59 463 LYS A N 1
ATOM 3797 C CA . LYS A 1 463 ? 17.177 -24.424 -6.845 1.00 47.59 463 LYS A CA 1
ATOM 3798 C C . LYS A 1 463 ? 16.057 -23.647 -7.527 1.00 47.59 463 LYS A C 1
ATOM 3800 O O . LYS A 1 463 ? 15.805 -22.517 -7.139 1.00 47.59 463 LYS A O 1
ATOM 3805 N N . SER A 1 464 ? 15.425 -24.225 -8.550 1.00 52.50 464 SER A N 1
ATOM 3806 C CA . SER A 1 464 ? 14.392 -23.569 -9.366 1.00 52.50 464 SER A CA 1
ATOM 3807 C C . SER A 1 464 ? 13.204 -23.119 -8.498 1.00 52.50 464 SER A C 1
ATOM 3809 O O . SER A 1 464 ? 12.238 -23.864 -8.314 1.00 52.50 464 SER A O 1
ATOM 3811 N N . HIS A 1 465 ? 13.281 -21.911 -7.937 1.00 62.56 465 HIS A N 1
ATOM 3812 C CA . HIS A 1 465 ? 12.258 -21.303 -7.075 1.00 62.56 465 HIS A CA 1
ATOM 3813 C C . HIS A 1 465 ? 10.935 -21.131 -7.799 1.00 62.56 465 HIS A C 1
ATOM 3815 O O . HIS A 1 465 ? 9.884 -21.185 -7.173 1.00 62.56 465 HIS A O 1
ATOM 3821 N N . LEU A 1 466 ? 10.971 -21.051 -9.127 1.00 59.12 466 LEU A N 1
ATOM 3822 C CA . LEU A 1 466 ? 9.781 -21.098 -9.953 1.00 59.12 466 LEU A CA 1
ATOM 3823 C C . LEU A 1 466 ? 9.005 -22.418 -9.779 1.00 59.12 466 LEU A C 1
ATOM 3825 O O . LEU A 1 466 ? 7.782 -22.389 -9.710 1.00 59.12 466 LEU A O 1
ATOM 3829 N N . LYS A 1 467 ? 9.676 -23.568 -9.593 1.00 61.78 467 LYS A N 1
ATOM 3830 C CA . LYS A 1 467 ? 8.989 -24.818 -9.206 1.00 61.78 467 LYS A CA 1
ATOM 3831 C C . LYS A 1 467 ? 8.419 -24.739 -7.792 1.00 61.78 467 LYS A C 1
ATOM 3833 O O . LYS A 1 467 ? 7.358 -25.294 -7.556 1.00 61.78 467 LYS A O 1
ATOM 3838 N N . VAL A 1 468 ? 9.092 -24.064 -6.859 1.00 61.50 468 VAL A N 1
ATOM 3839 C CA . VAL A 1 468 ? 8.602 -23.903 -5.479 1.00 61.50 468 VAL A CA 1
ATOM 3840 C C . VAL A 1 468 ? 7.359 -23.016 -5.451 1.00 61.50 468 VAL A C 1
ATOM 3842 O O . VAL A 1 468 ? 6.349 -23.426 -4.895 1.00 61.50 468 VAL A O 1
ATOM 3845 N N . LEU A 1 469 ? 7.393 -21.853 -6.101 1.00 63.28 469 LEU A N 1
ATOM 3846 C CA . LEU A 1 469 ? 6.252 -20.943 -6.216 1.00 63.28 469 LEU A CA 1
ATOM 3847 C C . LEU A 1 469 ? 5.106 -21.581 -7.006 1.00 63.28 469 LEU A C 1
ATOM 3849 O O . LEU A 1 469 ? 3.959 -21.511 -6.575 1.00 63.28 469 LEU A O 1
ATOM 3853 N N . ARG A 1 470 ? 5.418 -22.320 -8.078 1.00 63.38 470 ARG A N 1
ATOM 3854 C CA . ARG A 1 470 ? 4.435 -23.152 -8.780 1.00 63.38 470 ARG A CA 1
ATOM 3855 C C . ARG A 1 470 ? 3.845 -24.224 -7.871 1.00 63.38 470 ARG A C 1
ATOM 3857 O O . ARG A 1 470 ? 2.644 -24.429 -7.905 1.00 63.38 470 ARG A O 1
ATOM 3864 N N . ASN A 1 471 ? 4.642 -24.891 -7.040 1.00 62.38 471 ASN A N 1
ATOM 3865 C CA . ASN A 1 471 ? 4.139 -25.889 -6.096 1.00 62.38 471 ASN A CA 1
ATOM 3866 C C . ASN A 1 471 ? 3.266 -25.248 -5.014 1.00 62.38 471 ASN A C 1
ATOM 3868 O O . ASN A 1 471 ? 2.247 -25.827 -4.662 1.00 62.38 471 ASN A O 1
ATOM 3872 N N . VAL A 1 472 ? 3.620 -24.057 -4.517 1.00 59.97 472 VAL A N 1
ATOM 3873 C CA . VAL A 1 472 ? 2.769 -23.273 -3.606 1.00 59.97 472 VAL A CA 1
ATOM 3874 C C . VAL A 1 472 ? 1.439 -22.955 -4.288 1.00 59.97 472 VAL A C 1
ATOM 3876 O O . VAL A 1 472 ? 0.390 -23.218 -3.707 1.00 59.97 472 VAL A O 1
ATOM 3879 N N . TYR A 1 473 ? 1.467 -22.502 -5.544 1.00 58.94 473 TYR A N 1
ATOM 3880 C CA . TYR A 1 473 ? 0.261 -22.297 -6.344 1.00 58.94 473 TYR A CA 1
ATOM 3881 C C . TYR A 1 473 ? -0.543 -23.591 -6.538 1.00 58.94 473 TYR A C 1
ATOM 3883 O O . TYR A 1 473 ? -1.746 -23.588 -6.321 1.00 58.94 473 TYR A O 1
ATOM 3891 N N . GLU A 1 474 ? 0.082 -24.713 -6.895 1.00 58.84 474 GLU A N 1
ATOM 3892 C CA . GLU A 1 474 ? -0.602 -26.000 -7.082 1.00 58.84 474 GLU A CA 1
ATOM 3893 C C . GLU A 1 474 ? -1.185 -26.542 -5.769 1.00 58.84 474 GLU A C 1
ATOM 3895 O O . GLU A 1 474 ? -2.258 -27.143 -5.770 1.00 58.84 474 GLU A O 1
ATOM 3900 N N . ILE A 1 475 ? -0.525 -26.309 -4.630 1.00 57.59 475 ILE A N 1
ATOM 3901 C CA . ILE A 1 475 ? -1.054 -26.626 -3.298 1.00 57.59 475 ILE A CA 1
ATOM 3902 C C . ILE A 1 475 ? -2.283 -25.761 -3.003 1.00 57.59 475 ILE A C 1
ATOM 3904 O O . ILE A 1 475 ? -3.311 -26.302 -2.595 1.00 57.59 475 ILE A O 1
ATOM 3908 N N . GLU A 1 476 ? -2.216 -24.452 -3.246 1.00 53.78 476 GLU A N 1
ATOM 3909 C CA . GLU A 1 476 ? -3.350 -23.536 -3.061 1.00 53.78 476 GLU A CA 1
ATOM 3910 C C . GLU A 1 476 ? -4.506 -23.859 -4.020 1.00 53.78 476 GLU A C 1
ATOM 3912 O O . GLU A 1 476 ? -5.651 -23.976 -3.594 1.00 53.78 476 GLU A O 1
ATOM 3917 N N . LYS A 1 477 ? -4.220 -24.158 -5.292 1.00 50.38 477 LYS A N 1
ATOM 3918 C CA . LYS A 1 477 ? -5.196 -24.621 -6.289 1.00 50.38 477 LYS A CA 1
ATOM 3919 C C . LYS A 1 477 ? -5.844 -25.940 -5.875 1.00 50.38 477 LYS A C 1
ATOM 3921 O O . LYS A 1 477 ? -7.047 -26.104 -6.056 1.00 50.38 477 LYS A O 1
ATOM 3926 N N . ARG A 1 478 ? -5.089 -26.878 -5.288 1.00 49.75 478 ARG A N 1
ATOM 3927 C CA . ARG A 1 478 ? -5.624 -28.136 -4.737 1.00 49.75 478 ARG A CA 1
ATOM 3928 C C . ARG A 1 478 ? -6.486 -27.900 -3.504 1.00 49.75 478 ARG A C 1
ATOM 3930 O O . ARG A 1 478 ? -7.530 -28.537 -3.408 1.00 49.75 478 ARG A O 1
ATOM 3937 N N . LYS A 1 479 ? -6.116 -26.979 -2.607 1.00 46.12 479 LYS A N 1
ATOM 3938 C CA . LYS A 1 479 ? -6.985 -26.550 -1.498 1.00 46.12 479 LYS A CA 1
ATOM 3939 C C . LYS A 1 479 ? -8.275 -25.932 -2.036 1.00 46.12 479 LYS A C 1
ATOM 3941 O O . LYS A 1 479 ? -9.344 -26.344 -1.608 1.00 46.12 479 LYS A O 1
ATOM 3946 N N . PHE A 1 480 ? -8.200 -25.067 -3.048 1.00 38.91 480 PHE A N 1
ATOM 3947 C CA . PHE A 1 480 ? -9.366 -24.466 -3.703 1.00 38.91 480 PHE A CA 1
ATOM 3948 C C . PHE A 1 480 ? -10.241 -25.496 -4.434 1.00 38.91 480 PHE A C 1
ATOM 3950 O O . PHE A 1 480 ? -11.466 -25.438 -4.352 1.00 38.91 480 PHE A O 1
ATOM 3957 N N . ALA A 1 481 ? -9.640 -26.483 -5.104 1.00 34.81 481 ALA A N 1
ATOM 3958 C CA . ALA A 1 481 ? -10.335 -27.601 -5.750 1.00 34.81 481 ALA A CA 1
ATOM 3959 C C . ALA A 1 481 ? -10.991 -28.546 -4.725 1.00 34.81 481 ALA A C 1
ATOM 3961 O O . ALA A 1 481 ? -12.072 -29.089 -4.957 1.00 34.81 481 ALA A O 1
ATOM 3962 N N . HIS A 1 482 ? -10.349 -28.737 -3.570 1.00 35.16 482 HIS A N 1
ATOM 3963 C CA . HIS A 1 482 ? -10.889 -29.512 -2.457 1.00 35.16 482 HIS A CA 1
ATOM 3964 C C . HIS A 1 482 ? -12.033 -28.762 -1.761 1.00 35.16 482 HIS A C 1
ATOM 3966 O O . HIS A 1 482 ? -13.049 -29.373 -1.437 1.00 35.16 482 HIS A O 1
ATOM 3972 N N . VAL A 1 483 ? -11.922 -27.436 -1.623 1.00 38.91 483 VAL A N 1
ATOM 3973 C CA . VAL A 1 483 ? -12.994 -26.554 -1.146 1.00 38.91 483 VAL A CA 1
ATOM 3974 C C . VAL A 1 483 ? -14.151 -26.527 -2.139 1.00 38.91 483 VAL A C 1
ATOM 3976 O O . VAL A 1 483 ? -15.271 -26.709 -1.705 1.00 38.91 483 VAL A O 1
ATOM 3979 N N . THR A 1 484 ? -13.938 -26.422 -3.454 1.00 33.12 484 THR A N 1
ATOM 3980 C CA . THR A 1 484 ? -15.028 -26.416 -4.458 1.00 33.12 484 THR A CA 1
ATOM 3981 C C . THR A 1 484 ? -15.715 -27.773 -4.632 1.00 33.12 484 THR A C 1
ATOM 3983 O O . THR A 1 484 ? -16.932 -27.808 -4.817 1.00 33.12 484 THR A O 1
ATOM 3986 N N . ARG A 1 485 ? -15.002 -28.903 -4.497 1.00 34.12 485 ARG A N 1
ATOM 3987 C CA . ARG A 1 485 ? -15.635 -30.239 -4.426 1.00 34.12 485 ARG A CA 1
ATOM 3988 C C . ARG A 1 485 ? -16.431 -30.428 -3.136 1.00 34.12 485 ARG A C 1
ATOM 3990 O O . ARG A 1 485 ? -17.549 -30.938 -3.187 1.00 34.12 485 ARG A O 1
ATOM 3997 N N . ASN A 1 486 ? -15.901 -29.964 -2.002 1.00 38.50 486 ASN A N 1
ATOM 3998 C CA . ASN A 1 486 ? -16.648 -29.944 -0.746 1.00 38.50 486 ASN A CA 1
ATOM 3999 C C . ASN A 1 486 ? -17.803 -28.940 -0.783 1.00 38.50 486 ASN A C 1
ATOM 4001 O O . ASN A 1 486 ? -18.831 -29.227 -0.192 1.00 38.50 486 ASN A O 1
ATOM 4005 N N . LEU A 1 487 ? -17.698 -27.834 -1.524 1.00 37.34 487 LEU A N 1
ATOM 4006 C CA . LEU A 1 487 ? -18.757 -26.845 -1.698 1.00 37.34 487 LEU A CA 1
ATOM 4007 C C . LEU A 1 487 ? -19.868 -27.402 -2.584 1.00 37.34 487 LEU A C 1
ATOM 4009 O O . LEU A 1 487 ? -21.018 -27.196 -2.257 1.00 37.34 487 LEU A O 1
ATOM 4013 N N . HIS A 1 488 ? -19.584 -28.180 -3.635 1.00 37.28 488 HIS A N 1
ATOM 4014 C CA . HIS A 1 488 ? -20.632 -28.873 -4.401 1.00 37.28 488 HIS A CA 1
ATOM 4015 C C . HIS A 1 488 ? -21.346 -29.940 -3.553 1.00 37.28 488 HIS A C 1
ATOM 4017 O O . HIS A 1 488 ? -22.574 -30.016 -3.559 1.00 37.28 488 HIS A O 1
ATOM 4023 N N . ALA A 1 489 ? -20.602 -30.712 -2.752 1.00 39.03 489 ALA A N 1
ATOM 4024 C CA . ALA A 1 489 ? -21.180 -31.684 -1.820 1.00 39.03 489 ALA A CA 1
ATOM 4025 C C . ALA A 1 489 ? -21.955 -31.009 -0.668 1.00 39.03 489 ALA A C 1
ATOM 4027 O O . ALA A 1 489 ? -23.015 -31.490 -0.263 1.00 39.03 489 ALA A O 1
ATOM 4028 N N . GLN A 1 490 ? -21.469 -29.868 -0.171 1.00 39.75 490 GLN A N 1
ATOM 4029 C CA . GLN A 1 490 ? -22.124 -29.044 0.843 1.00 39.75 490 GLN A CA 1
ATOM 4030 C C . GLN A 1 490 ? -23.293 -28.250 0.271 1.00 39.75 490 GLN A C 1
ATOM 4032 O O . GLN A 1 490 ? -24.248 -28.077 1.002 1.00 39.75 490 GLN A O 1
ATOM 4037 N N . ILE A 1 491 ? -23.279 -27.830 -0.999 1.00 40.38 491 ILE A N 1
ATOM 4038 C CA . ILE A 1 491 ? -24.385 -27.169 -1.709 1.00 40.38 491 ILE A CA 1
ATOM 4039 C C . ILE A 1 491 ? -25.484 -28.186 -1.998 1.00 40.38 491 ILE A C 1
ATOM 4041 O O . ILE A 1 491 ? -26.642 -27.868 -1.780 1.00 40.38 491 ILE A O 1
ATOM 4045 N N . ILE A 1 492 ? -25.166 -29.426 -2.380 1.00 44.22 492 ILE A N 1
ATOM 4046 C CA . ILE A 1 492 ? -26.165 -30.502 -2.503 1.00 44.22 492 ILE A CA 1
ATOM 4047 C C . ILE A 1 492 ? -26.747 -30.852 -1.121 1.00 44.22 492 ILE A C 1
ATOM 4049 O O . ILE A 1 492 ? -27.968 -30.942 -0.980 1.00 44.22 492 ILE A O 1
ATOM 4053 N N . LYS A 1 493 ? -25.916 -30.918 -0.066 1.00 35.22 493 LYS A N 1
ATOM 4054 C CA . LYS A 1 493 ? -26.393 -31.021 1.328 1.00 35.22 493 LYS A CA 1
ATOM 4055 C C . LYS A 1 493 ? -27.196 -29.795 1.774 1.00 35.22 493 LYS A C 1
ATOM 4057 O O . LYS A 1 493 ? -28.194 -29.975 2.452 1.00 35.22 493 LYS A O 1
ATOM 4062 N N . LEU A 1 494 ? -26.822 -28.576 1.384 1.00 33.41 494 LEU A N 1
ATOM 4063 C CA . LEU A 1 494 ? -27.489 -27.306 1.709 1.00 33.41 494 LEU A CA 1
ATOM 4064 C C . LEU A 1 494 ? -28.772 -27.115 0.908 1.00 33.41 494 LEU A C 1
ATOM 4066 O O . LEU A 1 494 ? -29.679 -26.477 1.415 1.00 33.41 494 LEU A O 1
ATOM 4070 N N . LEU A 1 495 ? -28.888 -27.660 -0.301 1.00 34.62 495 LEU A N 1
ATOM 4071 C CA . LEU A 1 495 ? -30.115 -27.685 -1.097 1.00 34.62 495 LEU A CA 1
ATOM 4072 C C . LEU A 1 495 ? -31.087 -28.730 -0.534 1.00 34.62 495 LEU A C 1
ATOM 4074 O O . LEU A 1 495 ? -32.280 -28.445 -0.423 1.00 34.62 495 LEU A O 1
ATOM 4078 N N . MET A 1 496 ? -30.579 -29.875 -0.056 1.00 33.94 496 MET A N 1
ATOM 4079 C CA . MET A 1 496 ? -31.358 -30.826 0.748 1.00 33.94 496 MET A CA 1
ATOM 4080 C C . MET A 1 496 ? -31.771 -30.234 2.111 1.00 33.94 496 MET A C 1
ATOM 4082 O O . MET A 1 496 ? -32.927 -30.370 2.508 1.00 33.94 496 MET A O 1
ATOM 4086 N N . PHE A 1 497 ? -30.894 -29.479 2.783 1.00 31.92 497 PHE A N 1
ATOM 4087 C CA . PHE A 1 497 ? -31.192 -28.773 4.040 1.00 31.92 497 PHE A CA 1
ATOM 4088 C C . PHE A 1 497 ? -32.103 -27.548 3.847 1.00 31.92 497 PHE A C 1
ATOM 4090 O O . PHE A 1 497 ? -32.931 -27.265 4.709 1.00 31.92 497 PHE A O 1
ATOM 4097 N N . LYS A 1 498 ? -32.015 -26.826 2.720 1.00 29.23 498 LYS A N 1
ATOM 4098 C CA . LYS A 1 498 ? -32.896 -25.691 2.378 1.00 29.23 498 LYS A CA 1
ATOM 4099 C C . LYS A 1 498 ? -34.326 -26.151 2.104 1.00 29.23 498 LYS A C 1
ATOM 4101 O O . LYS A 1 498 ? -35.253 -25.404 2.404 1.00 29.23 498 LYS A O 1
ATOM 4106 N N . ARG A 1 499 ? -34.524 -27.383 1.617 1.00 29.83 499 ARG A N 1
ATOM 4107 C CA . ARG A 1 499 ? -35.861 -27.987 1.479 1.00 29.83 499 ARG A CA 1
ATOM 4108 C C . ARG A 1 499 ? -36.494 -28.330 2.838 1.00 29.83 499 ARG A C 1
ATOM 4110 O O . ARG A 1 499 ? -37.713 -28.305 2.943 1.00 29.83 499 ARG A O 1
ATOM 4117 N N . LEU A 1 500 ? -35.680 -28.546 3.877 1.00 31.36 500 LEU A N 1
ATOM 4118 C CA . LEU A 1 500 ? -36.115 -28.763 5.267 1.00 31.36 500 LEU A CA 1
ATOM 4119 C C . LEU A 1 500 ? -36.220 -27.466 6.100 1.00 31.36 500 LEU A C 1
ATOM 4121 O O . LEU A 1 500 ? -36.900 -27.446 7.120 1.00 31.36 500 LEU A O 1
ATOM 4125 N N . ARG A 1 501 ? -35.594 -26.361 5.669 1.00 27.28 501 ARG A N 1
ATOM 4126 C CA . ARG A 1 501 ? -35.543 -25.079 6.407 1.00 27.28 501 ARG A CA 1
ATOM 4127 C C . ARG A 1 501 ? -36.691 -24.099 6.141 1.00 27.28 501 ARG A C 1
ATOM 4129 O O . ARG A 1 501 ? -36.685 -23.016 6.716 1.00 27.28 501 ARG A O 1
ATOM 4136 N N . LYS A 1 502 ? -37.699 -24.452 5.338 1.00 28.03 502 LYS A N 1
ATOM 4137 C CA . LYS A 1 502 ? -38.858 -23.569 5.084 1.00 28.03 502 LYS A CA 1
ATOM 4138 C C . LYS A 1 502 ? -39.802 -23.358 6.287 1.00 28.03 502 LYS A C 1
ATOM 4140 O O . LYS A 1 502 ? -40.780 -22.642 6.130 1.00 28.03 502 LYS A O 1
ATOM 4145 N N . ASN A 1 503 ? -39.488 -23.894 7.473 1.00 28.05 503 ASN A N 1
ATOM 4146 C CA . ASN A 1 503 ? -40.350 -23.825 8.662 1.00 28.05 503 ASN A CA 1
ATOM 4147 C C . ASN A 1 503 ? -39.775 -23.090 9.888 1.00 28.05 503 ASN A C 1
ATOM 4149 O O . ASN A 1 503 ? -40.313 -23.262 10.974 1.00 28.05 503 ASN A O 1
ATOM 4153 N N . PHE A 1 504 ? -38.743 -22.248 9.772 1.00 24.55 504 PHE A N 1
ATOM 4154 C CA . PHE A 1 504 ? -38.362 -21.386 10.905 1.00 24.55 504 PHE A CA 1
ATOM 4155 C C . PHE A 1 504 ? -38.261 -19.917 10.499 1.00 24.55 504 PHE A C 1
ATOM 4157 O O . PHE A 1 504 ? -37.228 -19.418 10.063 1.00 24.55 504 PHE A O 1
ATOM 4164 N N . VAL A 1 505 ? -39.409 -19.258 10.647 1.00 27.34 505 VAL A N 1
ATOM 4165 C CA . VAL A 1 505 ? -39.590 -17.810 10.728 1.00 27.34 505 VAL A CA 1
ATOM 4166 C C . VAL A 1 505 ? -39.075 -17.339 12.092 1.00 27.34 505 VAL A C 1
ATOM 4168 O O . VAL A 1 505 ? -39.433 -17.909 13.121 1.00 27.34 505 VAL A O 1
ATOM 4171 N N . LEU A 1 506 ? -38.255 -16.285 12.097 1.00 28.34 506 LEU A N 1
ATOM 4172 C CA . LEU A 1 506 ? -38.025 -15.447 13.273 1.00 28.34 506 LEU A CA 1
ATOM 4173 C C . LEU A 1 506 ? -39.338 -14.722 13.593 1.00 28.34 506 LEU A C 1
ATOM 4175 O O . LEU A 1 506 ? -39.741 -13.789 12.897 1.00 28.34 506 LEU A O 1
ATOM 4179 N N . HIS A 1 507 ? -40.015 -15.173 14.643 1.00 24.94 507 HIS A N 1
ATOM 4180 C CA . HIS A 1 507 ? -41.023 -14.387 15.337 1.00 24.94 507 HIS A CA 1
ATOM 4181 C C . HIS A 1 507 ? -40.578 -14.147 16.773 1.00 24.94 507 HIS A C 1
ATOM 4183 O O . HIS A 1 507 ? -40.157 -15.055 17.487 1.00 24.94 507 HIS A O 1
ATOM 4189 N N . SER A 1 508 ? -40.684 -12.879 17.158 1.00 34.31 508 SER A N 1
ATOM 4190 C CA . SER A 1 508 ? -40.818 -12.423 18.530 1.00 34.31 508 SER A CA 1
ATOM 4191 C C . SER A 1 508 ? -41.824 -13.290 19.289 1.00 34.31 508 SER A C 1
ATOM 4193 O O . SER A 1 508 ? -42.948 -13.467 18.823 1.00 34.31 508 SER A O 1
ATOM 4195 N N . GLY A 1 509 ? -41.428 -13.767 20.469 1.00 31.92 509 GLY A N 1
ATOM 4196 C CA . GLY A 1 509 ? -42.314 -14.433 21.421 1.00 31.92 509 GLY A CA 1
ATOM 4197 C C . GLY A 1 509 ? -42.537 -15.920 21.147 1.00 31.92 509 GLY A C 1
ATOM 4198 O O . GLY A 1 509 ? -43.522 -16.288 20.522 1.00 31.92 509 GLY A O 1
ATOM 4199 N N . ASN A 1 510 ? -41.637 -16.771 21.651 1.00 24.88 510 ASN A N 1
ATOM 4200 C CA . ASN A 1 510 ? -41.963 -18.016 22.364 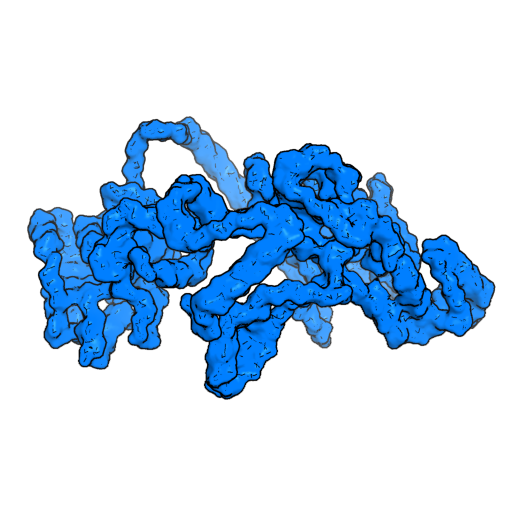1.00 24.88 510 ASN A CA 1
ATOM 4201 C C . ASN A 1 510 ? -40.675 -18.736 22.806 1.00 24.88 510 ASN A C 1
ATOM 4203 O O . ASN A 1 510 ? -39.729 -18.883 22.036 1.00 24.88 510 ASN A O 1
ATOM 4207 N N . ASN A 1 511 ? -40.656 -19.171 24.068 1.00 29.58 511 ASN A N 1
ATOM 4208 C CA . ASN A 1 511 ? -39.548 -19.850 24.743 1.00 29.58 511 ASN A CA 1
ATOM 4209 C C . ASN A 1 511 ? -39.040 -21.083 23.971 1.00 29.58 511 ASN A C 1
ATOM 4211 O O . ASN A 1 511 ? -39.694 -22.126 23.965 1.00 29.58 511 ASN A O 1
ATOM 4215 N N . LEU A 1 512 ? -37.827 -21.005 23.422 1.00 26.19 512 LEU A N 1
ATOM 4216 C CA . LEU A 1 512 ? -37.022 -22.175 23.066 1.00 26.19 512 LEU A CA 1
ATOM 4217 C C . LEU A 1 512 ? -36.028 -22.429 24.208 1.00 26.19 512 LEU A C 1
ATOM 4219 O O . LEU A 1 512 ? -35.092 -21.661 24.410 1.00 26.19 512 LEU A O 1
ATOM 4223 N N . LYS A 1 513 ? -36.252 -23.498 24.985 1.00 32.25 513 LYS A N 1
ATOM 4224 C CA . LYS A 1 513 ? -35.309 -23.964 26.016 1.00 32.25 513 LYS A CA 1
ATOM 4225 C C . LYS A 1 513 ? -33.985 -24.357 25.349 1.00 32.25 513 LYS A C 1
ATOM 4227 O O . LYS A 1 513 ? -33.958 -25.257 24.513 1.00 32.25 513 LYS A O 1
ATOM 4232 N N . CYS A 1 514 ? -32.916 -23.654 25.716 1.00 38.88 514 CYS A N 1
ATOM 4233 C CA . CYS A 1 514 ? -31.564 -23.805 25.186 1.00 38.88 514 CYS A CA 1
ATOM 4234 C C . CYS A 1 514 ? -30.948 -25.168 25.565 1.00 38.88 514 CYS A C 1
ATOM 4236 O O . CYS A 1 514 ? -31.114 -25.636 26.693 1.00 38.88 514 CYS A O 1
ATOM 4238 N N . CYS A 1 515 ? -30.222 -25.801 24.639 1.00 48.47 515 CYS A N 1
ATOM 4239 C CA . CYS A 1 515 ? -29.388 -26.968 24.929 1.00 48.47 515 CYS A CA 1
ATOM 4240 C C . CYS A 1 515 ? -28.174 -26.526 25.765 1.00 48.47 515 CYS A C 1
ATOM 4242 O O . CYS A 1 515 ? -27.324 -25.790 25.268 1.00 48.47 515 CYS A O 1
ATOM 4244 N N . THR A 1 516 ? -28.074 -26.969 27.021 1.00 62.50 516 THR A N 1
ATOM 4245 C CA . THR A 1 516 ? -26.905 -26.732 27.886 1.00 62.50 516 THR A CA 1
ATOM 4246 C C . THR A 1 516 ? -25.640 -27.339 27.275 1.00 62.50 516 THR A C 1
ATOM 4248 O O . THR A 1 516 ? -25.631 -28.520 26.935 1.00 62.50 516 THR A O 1
ATOM 4251 N N . ILE A 1 517 ? -24.572 -26.542 27.158 1.00 75.56 517 ILE A N 1
ATOM 4252 C CA . ILE A 1 517 ? -23.244 -26.990 26.709 1.00 75.56 517 ILE A CA 1
ATOM 4253 C C . ILE A 1 517 ? -22.473 -27.508 27.934 1.00 75.56 517 ILE A C 1
ATOM 4255 O O . ILE A 1 517 ? -22.107 -26.684 28.782 1.00 75.56 517 ILE A O 1
ATOM 4259 N N . PRO A 1 518 ? -22.237 -28.827 28.064 1.00 81.06 518 PRO A N 1
ATOM 4260 C CA . PRO A 1 518 ? -21.583 -29.389 29.239 1.00 81.06 518 PRO A CA 1
ATOM 4261 C C . PRO A 1 518 ? -20.074 -29.106 29.248 1.00 81.06 518 PRO A C 1
ATOM 4263 O O . PRO A 1 518 ? -19.454 -28.854 28.216 1.00 81.06 518 PRO A O 1
ATOM 4266 N N . PHE A 1 519 ? -19.475 -29.166 30.433 1.00 85.81 519 PHE A N 1
ATOM 4267 C CA . PHE A 1 519 ? -18.036 -29.197 30.638 1.00 85.81 519 PHE A CA 1
ATOM 4268 C C . PHE A 1 519 ? -17.512 -30.630 30.461 1.00 85.81 519 PHE A C 1
ATOM 4270 O O . PHE A 1 519 ? -17.956 -31.554 31.148 1.00 85.81 519 PHE A O 1
ATOM 4277 N N . GLU A 1 520 ? -16.551 -30.791 29.553 1.00 80.38 520 GLU A N 1
ATOM 4278 C CA . GLU A 1 520 ? -15.937 -32.073 29.178 1.00 80.38 520 GLU A CA 1
ATOM 4279 C C . GLU A 1 520 ? -14.814 -32.483 30.144 1.00 80.38 520 GLU A C 1
ATOM 4281 O O . GLU A 1 520 ? -13.853 -31.730 30.326 1.00 80.38 520 GLU A O 1
ATOM 4286 N N . HIS A 1 521 ? -14.923 -33.675 30.734 1.00 67.88 521 HIS A N 1
ATOM 4287 C CA . HIS A 1 521 ? -13.963 -34.287 31.668 1.00 67.88 521 HIS A CA 1
ATOM 4288 C C . HIS A 1 521 ? -12.743 -34.936 30.971 1.00 67.88 521 HIS A C 1
ATOM 4290 O O . HIS A 1 521 ? -12.872 -35.416 29.838 1.00 67.88 521 HIS A O 1
ATOM 4296 N N . PRO A 1 522 ? -11.582 -35.057 31.653 1.00 72.19 522 PRO A N 1
ATOM 4297 C CA . PRO A 1 522 ? -11.181 -34.377 32.892 1.00 72.19 522 PRO A CA 1
ATOM 4298 C C . PRO A 1 522 ? -10.779 -32.923 32.638 1.00 72.19 522 PRO A C 1
ATOM 4300 O O . PRO A 1 522 ? -10.219 -32.599 31.589 1.00 72.19 522 PRO A O 1
ATOM 4303 N N . PHE A 1 523 ? -11.024 -32.045 33.618 1.00 77.00 523 PHE A N 1
ATOM 4304 C CA . PHE A 1 523 ? -10.648 -30.636 33.518 1.00 77.00 523 PHE A CA 1
ATOM 4305 C C . PHE A 1 523 ? -10.253 -29.989 34.843 1.00 77.00 523 PHE A C 1
ATOM 4307 O O . PHE A 1 523 ? -10.690 -30.384 35.926 1.00 77.00 523 PHE A O 1
ATOM 4314 N N . MET A 1 524 ? -9.490 -28.907 34.712 1.00 83.44 524 MET A N 1
ATOM 4315 C CA . MET A 1 524 ? -9.239 -27.914 35.742 1.00 83.44 524 MET A CA 1
ATOM 4316 C C . MET A 1 524 ? -9.981 -26.619 35.401 1.00 83.44 524 MET A C 1
ATOM 4318 O O . MET A 1 524 ? -9.869 -26.077 34.295 1.00 83.44 524 MET A O 1
ATOM 4322 N N . MET A 1 525 ? -10.756 -26.142 36.369 1.00 87.88 525 MET A N 1
ATOM 4323 C CA . MET A 1 525 ? -11.518 -24.905 36.304 1.00 87.88 525 MET A CA 1
ATOM 4324 C C . MET A 1 525 ? -11.015 -23.942 37.371 1.00 87.88 525 MET A C 1
ATOM 4326 O O . MET A 1 525 ? -10.979 -24.274 38.553 1.00 87.88 525 MET A O 1
ATOM 4330 N N . MET A 1 526 ? -10.683 -22.725 36.957 1.00 86.81 526 MET A N 1
ATOM 4331 C CA . MET A 1 526 ? -10.373 -21.635 37.876 1.00 86.81 526 MET A CA 1
ATOM 4332 C C . MET A 1 526 ? -11.559 -20.689 38.006 1.00 86.81 526 MET A C 1
ATOM 4334 O O . MET A 1 526 ? -12.019 -20.149 37.003 1.00 86.81 526 MET A O 1
ATOM 4338 N N . VAL A 1 527 ? -12.015 -20.452 39.236 1.00 88.44 527 VAL A N 1
ATOM 4339 C CA . VAL A 1 527 ? -13.087 -19.503 39.562 1.00 88.44 527 VAL A CA 1
ATOM 4340 C C . VAL A 1 527 ? -12.490 -18.311 40.297 1.00 88.44 527 VAL A C 1
ATOM 4342 O O . VAL A 1 527 ? -12.003 -18.443 41.419 1.00 88.44 527 VAL A O 1
ATOM 4345 N N . CYS A 1 528 ? -12.530 -17.142 39.662 1.00 84.38 528 CYS A N 1
ATOM 4346 C CA . CYS A 1 528 ? -11.856 -15.939 40.135 1.00 84.38 528 CYS A CA 1
ATOM 4347 C C . CYS A 1 528 ? -12.826 -14.772 40.370 1.00 84.38 528 CYS A C 1
ATOM 4349 O O . CYS A 1 528 ? -13.820 -14.616 39.658 1.00 84.38 528 CYS A O 1
ATOM 4351 N N . GLY A 1 529 ? -12.525 -13.934 41.364 1.00 80.69 529 GLY A N 1
ATOM 4352 C CA . GLY A 1 529 ? -13.197 -12.658 41.612 1.00 80.69 529 GLY A CA 1
ATOM 4353 C C . GLY A 1 529 ? -13.039 -12.171 43.060 1.00 80.69 529 GLY A C 1
ATOM 4354 O O . GLY A 1 529 ? -12.705 -12.969 43.940 1.00 80.69 529 GLY A O 1
ATOM 4355 N N . PRO A 1 530 ? -13.339 -10.895 43.354 1.00 75.44 530 PRO A N 1
ATOM 4356 C CA . PRO A 1 530 ? -13.181 -10.324 44.693 1.00 75.44 530 PRO A CA 1
ATOM 4357 C C . PRO A 1 530 ? -14.135 -10.951 45.724 1.00 75.44 530 PRO A C 1
ATOM 4359 O O . PRO A 1 530 ? -15.031 -11.736 45.397 1.00 75.44 530 PRO A O 1
ATOM 4362 N N . SER A 1 531 ? -13.951 -10.638 47.006 1.00 75.00 531 SER A N 1
ATOM 4363 C CA . SER A 1 531 ? -14.913 -11.018 48.050 1.00 75.00 531 SER A CA 1
ATOM 4364 C C . SER A 1 531 ? -16.329 -10.552 47.685 1.00 75.00 531 SER A C 1
ATOM 4366 O O . SER A 1 531 ? -16.506 -9.462 47.155 1.00 75.00 531 SER A O 1
ATOM 4368 N N . GLN A 1 532 ? -17.334 -11.395 47.953 1.00 75.88 532 GLN A N 1
ATOM 4369 C CA . GLN A 1 532 ? -18.756 -11.151 47.636 1.00 75.88 532 GLN A CA 1
ATOM 4370 C C . GLN A 1 532 ? -19.117 -11.072 46.133 1.00 75.88 532 GLN A C 1
ATOM 4372 O O . GLN A 1 532 ? -20.249 -10.737 45.799 1.00 75.88 532 GLN A O 1
ATOM 4377 N N . SER A 1 533 ? -18.225 -11.467 45.215 1.00 79.12 533 SER A N 1
ATOM 4378 C CA . SER A 1 533 ? -18.500 -11.468 43.762 1.00 79.12 533 SER A CA 1
ATOM 4379 C C . SER A 1 533 ? -19.445 -12.572 43.260 1.00 79.12 533 SER A C 1
ATOM 4381 O O . SER A 1 533 ? -19.790 -12.591 42.081 1.00 79.12 533 SER A O 1
ATOM 4383 N N . GLY A 1 534 ? -19.854 -13.508 44.125 1.00 83.50 534 GLY A N 1
ATOM 4384 C CA . GLY A 1 534 ? -20.710 -14.645 43.755 1.00 83.50 534 GLY A CA 1
ATOM 4385 C C . GLY A 1 534 ? -19.981 -15.970 43.490 1.00 83.50 534 GLY A C 1
ATOM 4386 O O . GLY A 1 534 ? -20.617 -16.907 43.019 1.00 83.50 534 GLY A O 1
ATOM 4387 N N . LYS A 1 535 ? -18.686 -16.101 43.825 1.00 86.12 535 LYS A N 1
ATOM 4388 C CA . LYS A 1 535 ? -17.917 -17.358 43.644 1.00 86.12 535 LYS A CA 1
ATOM 4389 C C . LYS A 1 535 ? -18.593 -18.578 44.282 1.00 86.12 535 LYS A C 1
ATOM 4391 O O . LYS A 1 535 ? -18.830 -19.571 43.603 1.00 86.12 535 LYS A O 1
ATOM 4396 N N . SER A 1 536 ? -18.959 -18.489 45.562 1.00 83.81 536 SER A N 1
ATOM 4397 C CA . SER A 1 536 ? -19.621 -19.590 46.279 1.00 83.81 536 SER A CA 1
ATOM 4398 C C . SER A 1 536 ? -20.988 -19.926 45.673 1.00 83.81 536 SER A C 1
ATOM 4400 O O . SER A 1 536 ? -21.314 -21.097 45.520 1.00 83.81 536 SER A O 1
ATOM 4402 N N . TYR A 1 537 ? -21.742 -18.909 45.233 1.00 85.81 537 TYR A N 1
ATOM 4403 C CA . TYR A 1 537 ? -23.010 -19.090 44.517 1.00 85.81 537 TYR A CA 1
ATOM 4404 C C . TYR A 1 537 ? -22.814 -19.831 43.184 1.00 85.81 537 TYR A C 1
ATOM 4406 O O . TYR A 1 537 ? -23.609 -20.702 42.831 1.00 85.81 537 TYR A O 1
ATOM 4414 N N . PHE A 1 538 ? -21.745 -19.525 42.444 1.00 88.75 538 PHE A N 1
ATOM 4415 C CA . PHE A 1 538 ? -21.410 -20.224 41.204 1.00 88.75 538 PHE A CA 1
ATOM 4416 C C . PHE A 1 538 ? -21.105 -21.709 41.459 1.00 88.75 538 PHE A C 1
ATOM 4418 O O . PHE A 1 538 ? -21.679 -22.574 40.801 1.00 88.75 538 PHE A O 1
ATOM 4425 N N . ILE A 1 539 ? -20.259 -22.012 42.449 1.00 88.88 539 ILE A N 1
ATOM 4426 C CA . ILE A 1 539 ? -19.872 -23.388 42.809 1.00 88.88 539 ILE A CA 1
ATOM 4427 C C . ILE A 1 539 ? -21.078 -24.194 43.294 1.00 88.88 539 ILE A C 1
ATOM 4429 O O . ILE A 1 539 ? -21.282 -25.327 42.864 1.00 88.88 539 ILE A O 1
ATOM 4433 N N . GLU A 1 540 ? -21.911 -23.598 44.147 1.00 87.38 540 GLU A N 1
ATOM 4434 C CA . GLU A 1 540 ? -23.143 -24.218 44.629 1.00 87.38 540 GLU A CA 1
ATOM 4435 C C . GLU A 1 540 ? -24.061 -24.609 43.463 1.00 87.38 540 GLU A C 1
ATOM 4437 O O . GLU A 1 540 ? -24.575 -25.727 43.429 1.00 87.38 540 GLU A O 1
ATOM 4442 N N . ASN A 1 541 ? -24.224 -23.735 42.466 1.00 87.88 541 ASN A N 1
ATOM 4443 C CA . ASN A 1 541 ? -25.034 -24.040 41.288 1.00 87.88 541 ASN A CA 1
ATOM 4444 C C . ASN A 1 541 ? -24.406 -25.101 40.376 1.00 87.88 541 ASN A C 1
ATOM 4446 O O . ASN A 1 541 ? -25.151 -25.885 39.786 1.00 87.88 541 ASN A O 1
ATOM 4450 N N . ILE A 1 542 ? -23.074 -25.169 40.280 1.00 89.19 542 ILE A N 1
ATOM 4451 C CA . ILE A 1 542 ? -22.382 -26.264 39.584 1.00 89.19 542 ILE A CA 1
ATOM 4452 C C . ILE A 1 542 ? -22.690 -27.599 40.264 1.00 89.19 542 ILE A C 1
ATOM 4454 O O . ILE A 1 542 ? -23.086 -28.538 39.581 1.00 89.19 542 ILE A O 1
ATOM 4458 N N . ILE A 1 543 ? -22.567 -27.675 41.593 1.00 87.88 543 ILE A N 1
ATOM 4459 C CA . ILE A 1 543 ? -22.800 -28.912 42.354 1.00 87.88 543 ILE A CA 1
ATOM 4460 C C . ILE A 1 543 ? -24.271 -29.338 42.276 1.00 87.88 543 ILE A C 1
ATOM 4462 O O . ILE A 1 543 ? -24.549 -30.504 42.031 1.00 87.88 543 ILE A O 1
ATOM 4466 N N . LYS A 1 544 ? -25.222 -28.406 42.417 1.00 86.19 544 LYS A N 1
ATOM 4467 C CA . LYS A 1 544 ? -26.666 -28.707 42.334 1.00 86.19 544 LYS A CA 1
ATOM 4468 C C . LYS A 1 544 ? -27.125 -29.168 40.946 1.00 86.19 544 LYS A C 1
ATOM 4470 O O . LYS A 1 544 ? -28.174 -29.791 40.824 1.00 86.19 544 LYS A O 1
ATOM 4475 N N . ASN A 1 545 ? -26.386 -28.822 39.891 1.00 85.88 545 ASN A N 1
ATOM 4476 C CA . ASN A 1 545 ? -26.766 -29.093 38.501 1.00 85.88 545 ASN A CA 1
ATOM 4477 C C . ASN A 1 545 ? -25.711 -29.921 37.751 1.00 85.88 545 ASN A C 1
ATOM 4479 O O . ASN A 1 545 ? -25.699 -29.927 36.516 1.00 85.88 545 ASN A O 1
ATOM 4483 N N . HIS A 1 546 ? -24.826 -30.617 38.468 1.00 85.31 546 HIS A N 1
ATOM 4484 C CA . HIS A 1 546 ? -23.661 -31.287 37.885 1.00 85.31 546 HIS A CA 1
ATOM 4485 C C . HIS A 1 546 ? -24.052 -32.303 36.807 1.00 85.31 546 HIS A C 1
ATOM 4487 O O . HIS A 1 546 ? -23.380 -32.395 35.787 1.00 85.31 546 HIS A O 1
ATOM 4493 N N . GLU A 1 547 ? -25.186 -32.989 36.967 1.00 83.56 547 GLU A N 1
ATOM 4494 C CA . GLU A 1 547 ? -25.693 -33.985 36.009 1.00 83.56 547 GLU A CA 1
ATOM 4495 C C . GLU A 1 547 ? -26.017 -33.421 34.621 1.00 83.56 547 GLU A C 1
ATOM 4497 O O . GLU A 1 547 ? -26.043 -34.171 33.643 1.00 83.56 547 GLU A O 1
ATOM 4502 N N . LYS A 1 548 ? -26.300 -32.114 34.539 1.00 82.81 548 LYS A N 1
ATOM 4503 C CA . LYS A 1 548 ? -26.603 -31.400 33.288 1.00 82.81 548 LYS A CA 1
ATOM 4504 C C . LYS A 1 548 ? -25.407 -30.618 32.760 1.00 82.81 548 LYS A C 1
ATOM 4506 O O . LYS A 1 548 ? -25.341 -30.342 31.566 1.00 82.81 548 LYS A O 1
ATOM 4511 N N . LEU A 1 549 ? -24.504 -30.216 33.652 1.00 85.81 549 LEU A N 1
ATOM 4512 C CA . LEU A 1 549 ? -23.405 -29.306 33.340 1.00 85.81 549 LEU A CA 1
ATOM 4513 C C . LEU A 1 549 ? -22.084 -30.015 33.090 1.00 85.81 549 LEU A C 1
ATOM 4515 O O . LEU A 1 549 ? -21.180 -29.382 32.566 1.00 85.81 549 LEU A O 1
ATOM 4519 N N . ILE A 1 550 ? -21.931 -31.274 33.491 1.00 84.81 550 ILE A N 1
ATOM 4520 C CA . ILE A 1 550 ? -20.642 -31.964 33.496 1.00 84.81 550 ILE A CA 1
ATOM 4521 C C . ILE A 1 550 ? -20.793 -33.352 32.863 1.00 84.81 550 ILE A C 1
ATOM 4523 O O . ILE A 1 550 ? -21.758 -34.067 33.135 1.00 84.81 550 ILE A O 1
ATOM 4527 N N . THR A 1 551 ? -19.862 -33.728 31.980 1.00 80.12 551 THR A N 1
ATOM 4528 C CA . THR A 1 551 ? -19.870 -35.018 31.268 1.00 80.12 551 THR A CA 1
ATOM 4529 C C . THR A 1 551 ? -18.476 -35.659 31.231 1.00 80.12 551 THR A C 1
ATOM 4531 O O . THR A 1 551 ? -17.526 -34.978 30.840 1.00 80.12 551 THR A O 1
ATOM 4534 N N . PRO A 1 552 ? -18.341 -36.970 31.545 1.00 74.88 552 PRO A N 1
ATOM 4535 C CA . PRO A 1 552 ? -19.257 -37.856 32.280 1.00 74.88 552 PRO A CA 1
ATOM 4536 C C . PRO A 1 552 ? -19.730 -37.315 33.635 1.00 74.88 552 PRO A C 1
ATOM 4538 O O . PRO A 1 552 ? -19.166 -36.374 34.187 1.00 74.88 552 PRO A O 1
ATOM 4541 N N . ARG A 1 553 ? -20.805 -37.913 34.160 1.00 80.25 553 ARG A N 1
ATOM 4542 C CA . ARG A 1 553 ? -21.404 -37.519 35.443 1.00 80.25 553 ARG A CA 1
ATOM 4543 C C . ARG A 1 553 ? -20.458 -37.820 36.608 1.00 80.25 553 ARG A C 1
ATOM 4545 O O . ARG A 1 553 ? -19.716 -38.793 36.573 1.00 80.25 553 ARG A O 1
ATOM 4552 N N . ILE A 1 554 ? -20.527 -36.988 37.643 1.00 85.44 554 ILE A N 1
ATOM 4553 C CA . ILE A 1 554 ? -19.711 -37.107 38.858 1.00 85.44 554 ILE A CA 1
ATOM 4554 C C . ILE A 1 554 ? -20.343 -38.115 39.823 1.00 85.44 554 ILE A C 1
ATOM 4556 O O . ILE A 1 554 ? -21.552 -38.065 40.072 1.00 85.44 554 ILE A O 1
ATOM 4560 N N . ASP A 1 555 ? -19.502 -38.980 40.391 1.00 83.38 555 ASP A N 1
ATOM 4561 C CA . ASP A 1 555 ? -19.867 -39.999 41.382 1.00 83.38 555 ASP A CA 1
ATOM 4562 C C . ASP A 1 555 ? -19.475 -39.593 42.817 1.00 83.38 555 ASP A C 1
ATOM 4564 O O . ASP A 1 555 ? -20.098 -40.040 43.787 1.00 83.38 555 ASP A O 1
ATOM 4568 N N . LYS A 1 556 ? -18.446 -38.747 42.974 1.00 86.81 556 LYS A N 1
ATOM 4569 C CA . LYS A 1 556 ? -17.884 -38.359 44.279 1.00 86.81 556 LYS A CA 1
ATOM 4570 C C . LYS A 1 556 ? -17.578 -36.864 44.372 1.00 86.81 556 LYS A C 1
ATOM 4572 O O . LYS A 1 556 ? -17.024 -36.303 43.436 1.00 86.81 556 LYS A O 1
ATOM 4577 N N . LEU A 1 557 ? -17.877 -36.234 45.510 1.00 87.75 557 LEU A N 1
ATOM 4578 C CA . LEU A 1 557 ? -17.513 -34.841 45.821 1.00 87.75 557 LEU A CA 1
ATOM 4579 C C . LEU A 1 557 ? -16.524 -34.797 46.991 1.00 87.75 557 LEU A C 1
ATOM 4581 O O . LEU A 1 557 ? -16.790 -35.359 48.048 1.00 87.75 557 LEU A O 1
ATOM 4585 N N . ILE A 1 558 ? -15.415 -34.086 46.827 1.00 88.00 558 ILE A N 1
ATOM 4586 C CA . ILE A 1 558 ? -14.479 -33.755 47.902 1.00 88.00 558 ILE A CA 1
ATOM 4587 C C . ILE A 1 558 ? -14.356 -32.232 47.946 1.00 88.00 558 ILE A C 1
ATOM 4589 O O . ILE A 1 558 ? -13.954 -31.610 46.964 1.00 88.00 558 ILE A O 1
ATOM 4593 N N . TYR A 1 559 ? -14.716 -31.629 49.074 1.00 88.75 559 TYR A N 1
ATOM 4594 C CA . TYR A 1 559 ? -14.731 -30.180 49.251 1.00 88.75 559 TYR A CA 1
ATOM 4595 C C . TYR A 1 559 ? -13.768 -29.787 50.370 1.00 88.75 559 TYR A C 1
ATOM 4597 O O . TYR A 1 559 ? -14.013 -30.088 51.538 1.00 88.75 559 TYR A O 1
ATOM 4605 N N . LEU A 1 560 ? -12.672 -29.116 50.021 1.00 88.12 560 LEU A N 1
ATOM 4606 C CA . LEU A 1 560 ? -11.709 -28.575 50.979 1.00 88.12 560 LEU A CA 1
ATOM 4607 C C . LEU A 1 560 ? -12.021 -27.096 51.205 1.00 88.12 560 LEU A C 1
ATOM 4609 O O . LEU A 1 560 ? -12.133 -26.338 50.239 1.00 88.12 560 LEU A O 1
ATOM 4613 N N . TYR A 1 561 ? -12.151 -26.694 52.467 1.00 86.81 561 TYR A N 1
ATOM 4614 C CA . TYR A 1 561 ? -12.547 -25.336 52.841 1.00 86.81 561 TYR A CA 1
ATOM 4615 C C . TYR A 1 561 ? -11.876 -24.874 54.137 1.00 86.81 561 TYR A C 1
ATOM 4617 O O . TYR A 1 561 ? -11.394 -25.684 54.923 1.00 86.81 561 TYR A O 1
ATOM 4625 N N . THR A 1 562 ? -11.875 -23.563 54.375 1.00 80.12 562 THR A N 1
ATOM 4626 C CA . THR A 1 562 ? -11.414 -22.935 55.631 1.00 80.12 562 THR A CA 1
ATOM 4627 C C . THR A 1 562 ? -12.559 -22.331 56.447 1.00 80.12 562 THR A C 1
ATOM 4629 O O . THR A 1 562 ? -12.456 -22.168 57.657 1.00 80.12 562 THR A O 1
ATOM 4632 N N . VAL A 1 563 ? -13.700 -22.026 55.823 1.00 75.38 563 VAL A N 1
ATOM 4633 C CA . VAL A 1 563 ? -14.872 -21.469 56.514 1.00 75.38 563 VAL A CA 1
ATOM 4634 C C . VAL A 1 563 ? -16.117 -22.270 56.147 1.00 75.38 563 VAL A C 1
ATOM 4636 O O . VAL A 1 563 ? -16.478 -22.323 54.974 1.00 75.38 563 VAL A O 1
ATOM 4639 N N . ASP A 1 564 ? -16.778 -22.897 57.126 1.00 74.38 564 ASP A N 1
ATOM 4640 C CA . ASP A 1 564 ? -17.982 -23.696 56.858 1.00 74.38 564 ASP A CA 1
ATOM 4641 C C . ASP A 1 564 ? -19.170 -22.779 56.530 1.00 74.38 564 ASP A C 1
ATOM 4643 O O . ASP A 1 564 ? -19.671 -22.052 57.388 1.00 74.38 564 ASP A O 1
ATOM 4647 N N . LYS A 1 565 ? -19.590 -22.765 55.260 1.00 71.12 565 LYS A N 1
ATOM 4648 C CA . LYS A 1 565 ? -20.715 -21.954 54.753 1.00 71.12 565 LYS A CA 1
ATOM 4649 C C . LYS A 1 565 ? -21.653 -22.754 53.841 1.00 71.12 565 LYS A C 1
ATOM 4651 O O . LYS A 1 565 ? -22.419 -22.169 53.078 1.00 71.12 565 LYS A O 1
ATOM 4656 N N . TYR A 1 566 ? -21.586 -24.086 53.881 1.00 74.69 566 TYR A N 1
ATOM 4657 C CA . TYR A 1 566 ? -22.125 -24.948 52.817 1.00 74.69 566 TYR A CA 1
ATOM 4658 C C . TYR A 1 566 ? -23.298 -25.827 53.256 1.00 74.69 566 TYR A C 1
ATOM 4660 O O . TYR A 1 566 ? -23.585 -26.841 52.618 1.00 74.69 566 TYR A O 1
ATOM 4668 N N . ASP A 1 567 ? -24.012 -25.441 54.314 1.00 76.81 567 ASP A N 1
ATOM 4669 C CA . ASP A 1 567 ? -25.163 -26.197 54.824 1.00 76.81 567 ASP A CA 1
ATOM 4670 C C . ASP A 1 567 ? -26.250 -26.402 53.764 1.00 76.81 567 ASP A C 1
ATOM 4672 O O . ASP A 1 567 ? -26.812 -27.488 53.669 1.00 76.81 567 ASP A O 1
ATOM 4676 N N . SER A 1 568 ? -26.466 -25.418 52.886 1.00 77.56 568 SER A N 1
ATOM 4677 C CA . SER A 1 568 ? -27.369 -25.536 51.730 1.00 77.56 568 SER A CA 1
ATOM 4678 C C . SER A 1 568 ? -26.939 -26.639 50.748 1.00 77.56 568 SER A C 1
ATOM 4680 O O . SER A 1 568 ? -27.776 -27.391 50.247 1.00 77.56 568 SER A O 1
ATOM 4682 N N . ILE A 1 569 ? -25.632 -26.797 50.507 1.00 79.38 569 ILE A N 1
ATOM 4683 C CA . ILE A 1 569 ? -25.090 -27.861 49.646 1.00 79.38 569 ILE A CA 1
ATOM 4684 C C . ILE A 1 569 ? -25.247 -29.216 50.337 1.00 79.38 569 ILE A C 1
ATOM 4686 O O . ILE A 1 569 ? -25.756 -30.159 49.732 1.00 79.38 569 ILE A O 1
ATOM 4690 N N . LYS A 1 570 ? -24.862 -29.310 51.618 1.00 81.62 570 LYS A N 1
ATOM 4691 C CA . LYS A 1 570 ? -25.011 -30.533 52.422 1.00 81.62 570 LYS A CA 1
ATOM 4692 C C . LYS A 1 570 ? -26.475 -30.980 52.467 1.00 81.62 570 LYS A C 1
ATOM 4694 O O . LYS A 1 570 ? -26.753 -32.164 52.287 1.00 81.62 570 LYS A O 1
ATOM 4699 N N . GLN A 1 571 ? -27.401 -30.043 52.668 1.00 79.81 571 GLN A N 1
ATOM 4700 C CA . GLN A 1 571 ? -28.835 -30.309 52.702 1.00 79.81 571 GLN A CA 1
ATOM 4701 C C . GLN A 1 571 ? -29.354 -30.756 51.334 1.00 79.81 571 GLN A C 1
ATOM 4703 O O . GLN A 1 571 ? -29.990 -31.799 51.246 1.00 79.81 571 GLN A O 1
ATOM 4708 N N . HIS A 1 572 ? -28.988 -30.062 50.253 1.00 80.50 572 HIS A N 1
ATOM 4709 C CA . HIS A 1 572 ? -29.385 -30.449 48.898 1.00 80.50 572 HIS A CA 1
ATOM 4710 C C . HIS A 1 572 ? -28.933 -31.871 48.529 1.00 80.50 572 HIS A C 1
ATOM 4712 O O . HIS A 1 572 ? -29.699 -32.624 47.926 1.00 80.50 572 HIS A O 1
ATOM 4718 N N . ILE A 1 573 ? -27.710 -32.257 48.905 1.00 78.44 573 ILE A N 1
ATOM 4719 C CA . ILE A 1 573 ? -27.199 -33.610 48.658 1.00 78.44 573 ILE A CA 1
ATOM 4720 C C . ILE A 1 573 ? -27.972 -34.649 49.487 1.00 78.44 573 ILE A C 1
ATOM 4722 O O . ILE A 1 573 ? -28.270 -35.732 48.985 1.00 78.44 573 ILE A O 1
ATOM 4726 N N . ARG A 1 574 ? -28.331 -34.331 50.740 1.00 79.44 574 ARG A N 1
ATOM 4727 C CA . ARG A 1 574 ? -29.151 -35.213 51.590 1.00 79.44 574 ARG A CA 1
ATOM 4728 C C . ARG A 1 574 ? -30.560 -35.395 51.027 1.00 79.44 574 ARG A C 1
ATOM 4730 O O . ARG A 1 574 ? -31.022 -36.530 50.947 1.00 79.44 574 ARG A O 1
ATOM 4737 N N . ASP A 1 575 ? -31.194 -34.308 50.599 1.00 78.50 575 ASP A N 1
ATOM 4738 C CA . ASP A 1 575 ? -32.564 -34.310 50.076 1.00 78.50 575 ASP A CA 1
ATOM 4739 C C . ASP A 1 575 ? -32.670 -35.070 48.742 1.00 78.50 575 ASP A C 1
ATOM 4741 O O . ASP A 1 575 ? -33.686 -35.700 48.464 1.00 78.50 575 ASP A O 1
ATOM 4745 N N . ASN A 1 576 ? -31.599 -35.078 47.938 1.00 72.81 576 ASN A N 1
ATOM 4746 C CA . ASN A 1 576 ? -31.546 -35.751 46.633 1.00 72.81 576 ASN A CA 1
ATOM 4747 C C . ASN A 1 576 ? -30.748 -37.065 46.652 1.00 72.81 576 ASN A C 1
ATOM 4749 O O . ASN A 1 576 ? -30.350 -37.567 45.602 1.00 72.81 576 ASN A O 1
ATOM 4753 N N . LYS A 1 577 ? -30.517 -37.660 47.830 1.00 68.56 577 LYS A N 1
ATOM 4754 C CA . LYS A 1 577 ? -29.673 -38.859 47.985 1.00 68.56 577 LYS A CA 1
ATOM 4755 C C . LYS A 1 577 ? -30.156 -40.075 47.174 1.00 68.56 577 LYS A C 1
ATOM 4757 O O . LYS A 1 577 ? -29.354 -40.947 46.865 1.00 68.56 577 LYS A O 1
ATOM 4762 N N . GLN A 1 578 ? -31.450 -40.148 46.845 1.00 61.12 578 GLN A N 1
ATOM 4763 C CA . GLN A 1 578 ? -32.033 -41.242 46.050 1.00 61.12 578 GLN A CA 1
ATOM 4764 C C . GLN A 1 578 ? -32.031 -40.985 44.533 1.00 61.12 578 GLN A C 1
ATOM 4766 O O . GLN A 1 578 ? -32.130 -41.935 43.762 1.00 61.12 578 GLN A O 1
ATOM 4771 N N . THR A 1 579 ? -31.944 -39.725 44.101 1.00 60.75 579 THR A N 1
ATOM 4772 C CA . THR A 1 579 ? -32.083 -39.308 42.693 1.00 60.75 579 THR A CA 1
ATOM 4773 C C . THR A 1 579 ? -30.778 -38.810 42.076 1.00 60.75 579 THR A C 1
ATOM 4775 O O . THR A 1 579 ? -30.659 -38.815 40.855 1.00 60.75 579 THR A O 1
ATOM 4778 N N . SER A 1 580 ? -29.809 -38.405 42.900 1.00 71.50 580 SER A N 1
ATOM 4779 C CA . SER A 1 580 ? -28.511 -37.880 42.473 1.00 71.50 580 SER A CA 1
ATOM 4780 C C . SER A 1 580 ? -27.529 -38.992 42.100 1.00 71.50 580 SER A C 1
ATOM 4782 O O . SER A 1 580 ? -27.424 -40.002 42.798 1.00 71.50 580 SER A O 1
ATOM 4784 N N . THR A 1 581 ? -26.726 -38.782 41.053 1.00 70.19 581 THR A N 1
ATOM 4785 C CA . THR A 1 581 ? -25.577 -39.660 40.751 1.00 70.19 581 THR A CA 1
ATOM 4786 C C . THR A 1 581 ? -24.428 -39.542 41.754 1.00 70.19 581 THR A C 1
ATOM 4788 O O . THR A 1 581 ? -23.495 -40.342 41.708 1.00 70.19 581 THR A O 1
ATOM 4791 N N . LEU A 1 582 ? -24.472 -38.563 42.663 1.00 79.56 582 LEU A N 1
ATOM 4792 C CA . LEU A 1 582 ? -23.439 -38.343 43.668 1.00 79.56 582 LEU A CA 1
ATOM 4793 C C . LEU A 1 582 ? -23.553 -39.378 44.801 1.00 79.56 582 LEU A C 1
ATOM 4795 O O . LEU A 1 582 ? -24.346 -39.228 45.730 1.00 79.56 582 LEU A O 1
ATOM 4799 N N . LYS A 1 583 ? -22.735 -40.430 44.738 1.00 74.44 583 LYS A N 1
ATOM 4800 C CA . LYS A 1 583 ? -22.753 -41.558 45.686 1.00 74.44 583 LYS A CA 1
ATOM 4801 C C . LYS A 1 583 ? -22.120 -41.209 47.028 1.00 74.44 583 LYS A C 1
ATOM 4803 O O . LYS A 1 583 ? -22.581 -41.668 48.071 1.00 74.44 583 LYS A O 1
ATOM 4808 N N . THR A 1 584 ? -21.037 -40.434 47.005 1.00 79.56 584 THR A N 1
ATOM 4809 C CA . THR A 1 584 ? -20.270 -40.079 48.207 1.00 79.56 584 THR A CA 1
ATOM 4810 C C . THR A 1 584 ? -19.867 -38.612 48.187 1.00 79.56 584 THR A C 1
ATOM 4812 O O . THR A 1 584 ? -19.578 -38.048 47.132 1.00 79.56 584 THR A O 1
ATOM 4815 N N . PHE A 1 585 ? -19.850 -37.980 49.358 1.00 84.56 585 PHE A N 1
ATOM 4816 C CA . PHE A 1 585 ? -19.386 -36.608 49.513 1.00 84.56 585 PHE A CA 1
ATOM 4817 C C . PHE A 1 585 ? -18.619 -36.452 50.823 1.00 84.56 585 PHE A C 1
ATOM 4819 O O . PHE A 1 585 ? -18.992 -37.040 51.838 1.00 84.56 585 PHE A O 1
ATOM 4826 N N . GLU A 1 586 ? -17.557 -35.656 50.796 1.00 86.44 586 GLU A N 1
ATOM 4827 C CA . GLU A 1 586 ? -16.705 -35.392 51.949 1.00 86.44 586 GLU A CA 1
ATOM 4828 C C . GLU A 1 586 ? -16.354 -33.904 52.013 1.00 86.44 586 GLU A C 1
ATOM 4830 O O . GLU A 1 586 ? -15.986 -33.296 51.008 1.00 86.44 586 GLU A O 1
ATOM 4835 N N . PHE A 1 587 ? -16.480 -33.325 53.204 1.00 86.19 587 PHE A N 1
ATOM 4836 C CA . PHE A 1 587 ? -16.150 -31.934 53.499 1.00 86.19 587 PHE A CA 1
ATOM 4837 C C . PHE A 1 587 ? -14.986 -31.940 54.488 1.00 86.19 587 PHE A C 1
ATOM 4839 O O . PHE A 1 587 ? -15.111 -32.499 55.575 1.00 86.19 587 PHE A O 1
ATOM 4846 N N . ILE A 1 588 ? -13.855 -31.360 54.091 1.00 86.75 588 ILE A N 1
ATOM 4847 C CA . ILE A 1 588 ? -12.603 -31.389 54.848 1.00 86.75 588 ILE A CA 1
ATOM 4848 C C . ILE A 1 588 ? -12.259 -29.965 55.288 1.00 86.75 588 ILE A C 1
ATOM 4850 O O . ILE A 1 588 ? -11.940 -29.111 54.455 1.00 86.75 588 ILE A O 1
ATOM 4854 N N . ASP A 1 589 ? -12.307 -29.731 56.600 1.00 84.38 589 ASP A N 1
ATOM 4855 C CA . ASP A 1 589 ? -11.844 -28.487 57.212 1.00 84.38 589 ASP A CA 1
ATOM 4856 C C . ASP A 1 589 ? -10.310 -28.417 57.159 1.00 84.38 589 ASP A C 1
ATOM 4858 O O . ASP A 1 589 ? -9.607 -29.274 57.696 1.00 84.38 589 ASP A O 1
ATOM 4862 N N . CYS A 1 590 ? -9.799 -27.392 56.481 1.00 84.38 590 CYS A N 1
ATOM 4863 C CA . CYS A 1 590 ? -8.379 -27.153 56.261 1.00 84.38 590 CYS A CA 1
ATOM 4864 C C . CYS A 1 590 ? -7.807 -26.051 57.169 1.00 84.38 590 CYS A C 1
ATOM 4866 O O . CYS A 1 590 ? -6.686 -25.605 56.936 1.00 84.38 590 CYS A O 1
ATOM 4868 N N . ASN A 1 591 ? -8.523 -25.598 58.206 1.00 78.50 591 ASN A N 1
ATOM 4869 C CA . ASN A 1 591 ? -8.029 -24.568 59.132 1.00 78.50 591 ASN A CA 1
ATOM 4870 C C . ASN A 1 591 ? -6.713 -24.948 59.830 1.00 78.50 591 ASN A C 1
ATOM 4872 O O . ASN A 1 591 ? -5.927 -24.071 60.183 1.00 78.50 591 ASN A O 1
ATOM 4876 N N . GLN A 1 592 ? -6.455 -26.246 60.007 1.00 76.06 592 GLN A N 1
ATOM 4877 C CA . GLN A 1 592 ? -5.227 -26.763 60.622 1.00 76.06 592 GLN A CA 1
ATOM 4878 C C . GLN A 1 592 ? -4.141 -27.156 59.601 1.00 76.06 592 GLN A C 1
ATOM 4880 O O . GLN A 1 592 ? -3.094 -27.664 59.994 1.00 76.06 592 GLN A O 1
ATOM 4885 N N . GLY A 1 593 ? -4.358 -26.912 58.304 1.00 79.50 593 GLY A N 1
ATOM 4886 C CA . GLY A 1 593 ? -3.412 -27.237 57.232 1.00 79.50 593 GLY A CA 1
ATOM 4887 C C . GLY A 1 593 ? -4.054 -27.965 56.050 1.00 79.50 593 GLY A C 1
ATOM 4888 O O . GLY A 1 593 ? -5.174 -28.467 56.136 1.00 79.50 593 GLY A O 1
ATOM 4889 N N . ILE A 1 594 ? -3.332 -28.019 54.926 1.00 81.19 594 ILE A N 1
ATOM 4890 C CA . ILE A 1 594 ? -3.801 -28.670 53.694 1.00 81.19 594 ILE A CA 1
ATOM 4891 C C . ILE A 1 594 ? -3.341 -30.136 53.705 1.00 81.19 594 ILE A C 1
ATOM 4893 O O . ILE A 1 594 ? -2.127 -30.376 53.778 1.00 81.19 594 ILE A O 1
ATOM 4897 N N . PRO A 1 595 ? -4.262 -31.118 53.595 1.00 80.44 595 PRO A N 1
ATOM 4898 C CA . PRO A 1 595 ? -3.905 -32.533 53.574 1.00 80.44 595 PRO A CA 1
ATOM 4899 C C . PRO A 1 595 ? -2.872 -32.846 52.488 1.00 80.44 595 PRO A C 1
ATOM 4901 O O . PRO A 1 595 ? -2.896 -32.263 51.400 1.00 80.44 595 PRO A O 1
ATOM 4904 N N . SER A 1 596 ? -1.966 -33.783 52.770 1.00 74.62 596 SER A N 1
ATOM 4905 C CA . SER A 1 596 ? -1.014 -34.244 51.763 1.00 74.62 596 SER A CA 1
ATOM 4906 C C . SER A 1 596 ? -1.744 -34.937 50.607 1.00 74.62 596 SER A C 1
ATOM 4908 O O . SER A 1 596 ? -2.842 -35.483 50.754 1.00 74.62 596 SER A O 1
ATOM 4910 N N . MET A 1 597 ? -1.109 -34.949 49.434 1.00 68.81 597 MET A N 1
ATOM 4911 C CA . MET A 1 597 ? -1.663 -35.628 48.260 1.00 68.81 597 MET A CA 1
ATOM 4912 C C . MET A 1 597 ? -1.867 -37.127 48.464 1.00 68.81 597 MET A C 1
ATOM 4914 O O . MET A 1 597 ? -2.718 -37.698 47.799 1.00 68.81 597 MET A O 1
ATOM 4918 N N . GLU A 1 598 ? -1.115 -37.766 49.356 1.00 71.50 598 GLU A N 1
ATOM 4919 C CA . GLU A 1 598 ? -1.260 -39.193 49.663 1.00 71.50 598 GLU A CA 1
ATOM 4920 C C . GLU A 1 598 ? -2.620 -39.469 50.319 1.00 71.50 598 GLU A C 1
ATOM 4922 O O . GLU A 1 598 ? -3.383 -40.293 49.820 1.00 71.50 598 GLU A O 1
ATOM 4927 N N . ILE A 1 599 ? -2.989 -38.662 51.320 1.00 74.25 599 ILE A N 1
ATOM 4928 C CA . ILE A 1 599 ? -4.292 -38.728 52.001 1.00 74.25 599 ILE A CA 1
ATOM 4929 C C . ILE A 1 599 ? -5.438 -38.429 51.026 1.00 74.25 599 ILE A C 1
ATOM 4931 O O . ILE A 1 599 ? -6.510 -39.029 51.097 1.00 74.25 599 ILE A O 1
ATOM 4935 N N . ILE A 1 600 ? -5.231 -37.483 50.105 1.00 74.19 600 ILE A N 1
ATOM 4936 C CA . ILE A 1 600 ? -6.242 -37.141 49.099 1.00 74.19 600 ILE A CA 1
ATOM 4937 C C . ILE A 1 600 ? -6.365 -38.267 48.069 1.00 74.19 600 ILE A C 1
ATOM 4939 O O . ILE A 1 600 ? -7.484 -38.638 47.735 1.00 74.19 600 ILE A O 1
ATOM 4943 N N . LYS A 1 601 ? -5.257 -38.860 47.606 1.00 72.38 601 LYS A N 1
ATOM 4944 C CA . LYS A 1 601 ? -5.247 -39.958 46.623 1.00 72.38 601 LYS A CA 1
ATOM 4945 C C . LYS A 1 601 ? -5.968 -41.203 47.119 1.00 72.38 601 LYS A C 1
ATOM 4947 O O . LYS A 1 601 ? -6.705 -41.787 46.336 1.00 72.38 601 LYS A O 1
ATOM 4952 N N . GLU A 1 602 ? -5.835 -41.556 48.397 1.00 72.06 602 GLU A N 1
ATOM 4953 C CA . GLU A 1 602 ? -6.615 -42.644 49.013 1.00 72.06 602 GLU A CA 1
ATOM 4954 C C . GLU A 1 602 ? -8.130 -42.402 48.930 1.00 72.06 602 GLU A C 1
ATOM 4956 O O . GLU A 1 602 ? -8.930 -43.338 48.918 1.00 72.06 602 GLU A O 1
ATOM 4961 N N . LYS A 1 603 ? -8.533 -41.130 48.845 1.00 71.62 603 LYS A N 1
ATOM 4962 C CA . LYS A 1 603 ? -9.926 -40.700 48.738 1.00 71.62 603 LYS A CA 1
ATOM 4963 C C . LYS A 1 603 ? -10.352 -40.420 47.295 1.00 71.62 603 LYS A C 1
ATOM 4965 O O . LYS A 1 603 ? -11.554 -40.304 47.061 1.00 71.62 603 LYS A O 1
ATOM 4970 N N . LEU A 1 604 ? -9.447 -40.317 46.324 1.00 70.81 604 LEU A N 1
ATOM 4971 C CA . LEU A 1 604 ? -9.813 -40.113 44.920 1.00 70.81 604 LEU A CA 1
ATOM 4972 C C . LEU A 1 604 ? -10.342 -41.427 44.322 1.00 70.81 604 LEU A C 1
ATOM 4974 O O . LEU A 1 604 ? -9.730 -42.479 44.467 1.00 70.81 604 LEU A O 1
ATOM 4978 N N . GLY A 1 605 ? -11.492 -41.365 43.650 1.00 65.12 605 GLY A N 1
ATOM 4979 C CA . GLY A 1 605 ? -12.075 -42.480 42.893 1.00 65.12 605 GLY A CA 1
ATOM 4980 C C . GLY A 1 605 ? -12.382 -42.084 41.445 1.00 65.12 605 GLY A C 1
ATOM 4981 O O . GLY A 1 605 ? -12.063 -40.971 41.016 1.00 65.12 605 GLY A O 1
ATOM 4982 N N . GLU A 1 606 ? -13.031 -42.971 40.688 1.00 66.75 606 GLU A N 1
ATOM 4983 C CA . GLU A 1 606 ? -13.513 -42.666 39.333 1.00 66.75 606 GLU A CA 1
ATOM 4984 C C . GLU A 1 606 ? -14.553 -41.521 39.364 1.00 66.75 606 GLU A C 1
ATOM 4986 O O . GLU A 1 606 ? -15.458 -41.531 40.193 1.00 66.75 606 GLU A O 1
ATOM 4991 N N . ASN A 1 607 ? -14.410 -40.517 38.484 1.00 80.62 607 ASN A N 1
ATOM 4992 C CA . ASN A 1 607 ? -15.313 -39.360 38.331 1.00 80.62 607 ASN A CA 1
ATOM 4993 C C . ASN A 1 607 ? -15.497 -38.524 39.617 1.00 80.62 607 ASN A C 1
ATOM 4995 O O . ASN A 1 607 ? -16.622 -38.279 40.065 1.00 80.62 607 ASN A O 1
ATOM 4999 N N . THR A 1 608 ? -14.395 -38.066 40.217 1.00 84.62 608 THR A N 1
ATOM 5000 C CA . THR A 1 608 ? -14.424 -37.249 41.448 1.00 84.62 608 THR A CA 1
ATOM 5001 C C . THR A 1 608 ? -14.419 -35.750 41.136 1.00 84.62 608 THR A C 1
ATOM 5003 O O . THR A 1 608 ? -13.589 -35.303 40.355 1.00 84.62 608 THR A O 1
ATOM 5006 N N . LEU A 1 609 ? -15.277 -34.950 41.778 1.00 87.75 609 LEU A N 1
ATOM 5007 C CA . LEU A 1 609 ? -15.196 -33.485 41.814 1.00 87.75 609 LEU A CA 1
ATOM 5008 C C . LEU A 1 609 ? -14.477 -33.017 43.079 1.00 87.75 609 LEU A C 1
ATOM 5010 O O . LEU A 1 609 ? -14.975 -33.204 44.184 1.00 87.75 609 LEU A O 1
ATOM 5014 N N . LEU A 1 610 ? -13.321 -32.389 42.901 1.00 88.25 610 LEU A N 1
ATOM 5015 C CA . LEU A 1 610 ? -12.492 -31.807 43.945 1.00 88.25 610 LEU A CA 1
ATOM 5016 C C . LEU A 1 610 ? -12.610 -30.280 43.917 1.00 88.25 610 LEU A C 1
ATOM 5018 O O . LEU A 1 610 ? -12.210 -29.637 42.946 1.00 88.25 610 LEU A O 1
ATOM 5022 N N . VAL A 1 611 ? -13.133 -29.695 44.991 1.00 88.81 611 VAL A N 1
ATOM 5023 C CA . VAL A 1 611 ? -13.242 -28.241 45.157 1.00 88.81 611 VAL A CA 1
ATOM 5024 C C . VAL A 1 611 ? -12.213 -27.763 46.174 1.00 88.81 611 VAL A C 1
ATOM 5026 O O . VAL A 1 611 ? -12.140 -28.283 47.286 1.00 88.81 611 VAL A O 1
ATOM 5029 N N . LEU A 1 612 ? -11.422 -26.769 45.776 1.00 87.56 612 LEU A N 1
ATOM 5030 C CA . LEU A 1 612 ? -10.401 -26.113 46.586 1.00 87.56 612 LEU A CA 1
ATOM 5031 C C . LEU A 1 612 ? -10.864 -24.678 46.859 1.00 87.56 612 LEU A C 1
ATOM 5033 O O . LEU A 1 612 ? -10.599 -23.782 46.052 1.00 87.56 612 LEU A O 1
ATOM 5037 N N . ASP A 1 613 ? -11.600 -24.473 47.954 1.00 86.19 613 ASP A N 1
ATOM 5038 C CA . ASP A 1 613 ? -12.243 -23.191 48.257 1.00 86.19 613 ASP A CA 1
ATOM 5039 C C . ASP A 1 613 ? -11.462 -22.380 49.296 1.00 86.19 613 ASP A C 1
ATOM 5041 O O . ASP A 1 613 ? -11.271 -22.809 50.433 1.00 86.19 613 ASP A O 1
ATOM 5045 N N . ASP A 1 614 ? -10.994 -21.203 48.880 1.00 75.94 614 ASP A N 1
ATOM 5046 C CA . ASP A 1 614 ? -10.286 -20.212 49.704 1.00 75.94 614 ASP A CA 1
ATOM 5047 C C . ASP A 1 614 ? -9.110 -20.772 50.538 1.00 75.94 614 ASP A C 1
ATOM 5049 O O . ASP A 1 614 ? -8.772 -20.285 51.619 1.00 75.94 614 ASP A O 1
ATOM 5053 N N . LEU A 1 615 ? -8.439 -21.804 50.015 1.00 76.81 615 LEU A N 1
ATOM 5054 C CA . LEU A 1 615 ? -7.308 -22.469 50.677 1.00 76.81 615 LEU A CA 1
ATOM 5055 C C . LEU A 1 615 ? -6.004 -21.664 50.608 1.00 76.81 615 LEU A C 1
ATOM 5057 O O . LEU A 1 615 ? -5.005 -22.050 51.209 1.00 76.81 615 LEU A O 1
ATOM 5061 N N . MET A 1 616 ? -5.984 -20.556 49.864 1.00 70.88 616 MET A N 1
ATOM 5062 C CA . MET A 1 616 ? -4.767 -19.784 49.613 1.00 70.88 616 MET A CA 1
ATOM 5063 C C . MET A 1 616 ? -4.178 -19.159 50.872 1.00 70.88 616 MET A C 1
ATOM 5065 O O . MET A 1 616 ? -2.960 -19.166 51.030 1.00 70.88 616 MET A O 1
ATOM 5069 N N . VAL A 1 617 ? -5.024 -18.667 51.779 1.00 69.31 617 VAL A N 1
ATOM 5070 C CA . VAL A 1 617 ? -4.565 -18.081 53.045 1.00 69.31 617 VAL A CA 1
ATOM 5071 C C . VAL A 1 617 ? -3.771 -19.122 53.838 1.00 69.31 617 VAL A C 1
ATOM 5073 O O . VAL A 1 617 ? -2.628 -18.868 54.209 1.00 69.31 617 VAL A O 1
ATOM 5076 N N . VAL A 1 618 ? -4.315 -20.333 53.981 1.00 74.44 618 VAL A N 1
ATOM 5077 C CA . VAL A 1 618 ? -3.656 -21.464 54.661 1.00 74.44 618 VAL A CA 1
ATOM 5078 C C . VAL A 1 618 ? -2.462 -22.006 53.867 1.00 74.44 618 VAL A C 1
ATOM 5080 O O . VAL A 1 618 ? -1.476 -22.452 54.445 1.00 74.44 618 VAL A O 1
ATOM 5083 N N . ALA A 1 619 ? -2.492 -21.951 52.536 1.00 71.25 619 ALA A N 1
ATOM 5084 C CA . ALA A 1 619 ? -1.360 -22.374 51.716 1.00 71.25 619 ALA A CA 1
ATOM 5085 C C . ALA A 1 619 ? -0.136 -21.471 51.898 1.00 71.25 619 ALA A C 1
ATOM 5087 O O . ALA A 1 619 ? 0.989 -21.950 51.813 1.00 71.25 619 ALA A O 1
ATOM 5088 N N . THR A 1 620 ? -0.338 -20.173 52.139 1.00 67.94 620 THR A N 1
ATOM 5089 C CA . THR A 1 620 ? 0.765 -19.212 52.299 1.00 67.94 620 THR A CA 1
ATOM 5090 C C . THR A 1 620 ? 1.406 -19.204 53.683 1.00 67.94 620 THR A C 1
ATOM 5092 O O . THR A 1 620 ? 2.500 -18.662 53.820 1.00 67.94 620 THR A O 1
ATOM 5095 N N . THR A 1 621 ? 0.780 -19.812 54.697 1.00 68.38 621 THR A N 1
ATOM 5096 C CA . THR A 1 621 ? 1.351 -19.867 56.054 1.00 68.38 621 THR A CA 1
ATOM 5097 C C . THR A 1 621 ? 2.513 -20.853 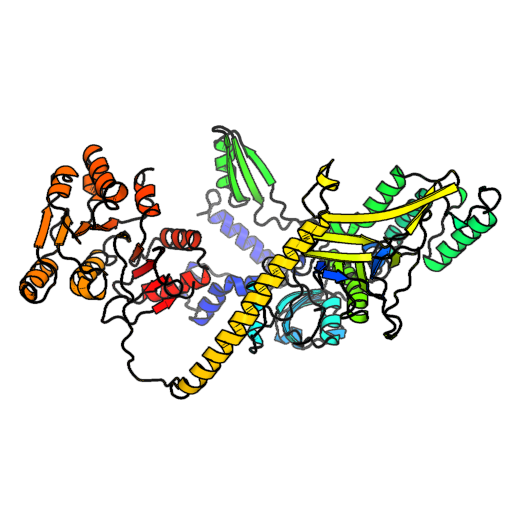56.173 1.00 68.38 621 THR A C 1
ATOM 5099 O O . THR A 1 621 ? 3.371 -20.669 57.031 1.00 68.38 621 THR A O 1
ATOM 5102 N N . ASP A 1 622 ? 2.576 -21.869 55.304 1.00 71.56 622 ASP A N 1
ATOM 5103 C CA . ASP A 1 622 ? 3.656 -22.857 55.271 1.00 71.56 622 ASP A CA 1
ATOM 5104 C C . ASP A 1 622 ? 3.975 -23.292 53.831 1.00 71.56 622 ASP A C 1
ATOM 5106 O O . ASP A 1 622 ? 3.113 -23.709 53.054 1.00 71.56 622 ASP A O 1
ATOM 5110 N N . THR A 1 623 ? 5.264 -23.271 53.494 1.00 73.44 623 THR A N 1
ATOM 5111 C CA . THR A 1 623 ? 5.832 -23.811 52.254 1.00 73.44 623 THR A CA 1
ATOM 5112 C C . THR A 1 623 ? 5.373 -25.242 51.945 1.00 73.44 623 THR A C 1
ATOM 5114 O O . THR A 1 623 ? 5.265 -25.604 50.770 1.00 73.44 623 THR A O 1
ATOM 5117 N N . THR A 1 624 ? 5.109 -26.061 52.966 1.00 75.31 624 THR A N 1
ATOM 5118 C CA . THR A 1 624 ? 4.599 -27.434 52.824 1.00 75.31 624 THR A CA 1
ATOM 5119 C C . THR A 1 624 ? 3.152 -27.444 52.327 1.00 75.31 624 THR A C 1
ATOM 5121 O O . THR A 1 624 ? 2.859 -28.102 51.328 1.00 75.31 624 THR A O 1
ATOM 5124 N N . ASN A 1 625 ? 2.273 -26.627 52.920 1.00 73.12 625 ASN A N 1
ATOM 5125 C CA . ASN A 1 625 ? 0.888 -26.450 52.465 1.00 73.12 625 ASN A CA 1
ATOM 5126 C C . ASN A 1 625 ? 0.830 -25.896 51.033 1.00 73.12 625 ASN A C 1
ATOM 5128 O O . ASN A 1 625 ? 0.051 -26.378 50.210 1.00 73.12 625 ASN A O 1
ATOM 5132 N N . LEU A 1 626 ? 1.713 -24.951 50.688 1.00 70.88 626 LEU A N 1
ATOM 5133 C CA . LEU A 1 626 ? 1.830 -24.441 49.319 1.00 70.88 626 LEU A CA 1
ATOM 5134 C C . LEU A 1 626 ? 2.256 -25.533 48.325 1.00 70.88 626 LEU A C 1
ATOM 5136 O O . LEU A 1 626 ? 1.790 -25.556 47.182 1.00 70.88 626 LEU A O 1
ATOM 5140 N N . ARG A 1 627 ? 3.151 -26.446 48.727 1.00 72.81 627 ARG A N 1
ATOM 5141 C CA . ARG A 1 627 ? 3.534 -27.607 47.904 1.00 72.81 627 ARG A CA 1
ATOM 5142 C C . ARG A 1 627 ? 2.369 -28.581 47.747 1.00 72.81 627 ARG A C 1
ATOM 5144 O O . ARG A 1 627 ? 2.140 -29.033 46.628 1.00 72.81 627 ARG A O 1
ATOM 5151 N N . HIS A 1 628 ? 1.621 -28.865 48.814 1.00 74.56 628 HIS A N 1
ATOM 5152 C CA . HIS A 1 628 ? 0.437 -29.724 48.756 1.00 74.56 628 HIS A CA 1
ATOM 5153 C C . HIS A 1 628 ? -0.615 -29.153 47.803 1.00 74.56 628 HIS A C 1
ATOM 5155 O O . HIS A 1 628 ? -0.993 -29.836 46.855 1.00 74.56 628 HIS A O 1
ATOM 5161 N N . LEU A 1 629 ? -0.989 -27.877 47.955 1.00 73.88 629 LEU A N 1
ATOM 5162 C CA . LEU A 1 629 ? -1.964 -27.212 47.085 1.00 73.88 629 LEU A CA 1
ATOM 5163 C C . LEU A 1 629 ? -1.550 -27.244 45.607 1.00 73.88 629 LEU A C 1
ATOM 5165 O O . LEU A 1 629 ? -2.357 -27.561 44.735 1.00 73.88 629 LEU A O 1
ATOM 5169 N N . ASN A 1 630 ? -0.275 -26.967 45.319 1.00 71.62 630 ASN A N 1
ATOM 5170 C CA . ASN A 1 630 ? 0.239 -27.012 43.951 1.00 71.62 630 ASN A CA 1
ATOM 5171 C C . ASN A 1 630 ? 0.253 -28.430 43.371 1.00 71.62 630 ASN A C 1
ATOM 5173 O O . ASN A 1 630 ? -0.034 -28.592 42.187 1.00 71.62 630 ASN A O 1
ATOM 5177 N N . ASN A 1 631 ? 0.581 -29.454 44.161 1.00 72.94 631 ASN A N 1
ATOM 5178 C CA . ASN A 1 631 ? 0.559 -30.840 43.692 1.00 72.94 631 ASN A CA 1
ATOM 5179 C C . ASN A 1 631 ? -0.876 -31.311 43.406 1.00 72.94 631 ASN A C 1
ATOM 5181 O O . ASN A 1 631 ? -1.096 -31.933 42.365 1.00 72.94 631 ASN A O 1
ATOM 5185 N N . ILE A 1 632 ? -1.835 -30.938 44.267 1.00 71.44 632 ILE A N 1
ATOM 5186 C CA . ILE A 1 632 ? -3.273 -31.181 44.069 1.00 71.44 632 ILE A CA 1
ATOM 5187 C C . ILE A 1 632 ? -3.758 -30.520 42.773 1.00 71.44 632 ILE A C 1
ATOM 5189 O O . ILE A 1 632 ? -4.441 -31.153 41.969 1.00 71.44 632 ILE A O 1
ATOM 5193 N N . ALA A 1 633 ? -3.385 -29.257 42.549 1.00 65.00 633 ALA A N 1
ATOM 5194 C CA . ALA A 1 633 ? -3.819 -28.515 41.375 1.00 65.00 633 ALA A CA 1
ATOM 5195 C C . ALA A 1 633 ? -3.136 -29.004 40.086 1.00 65.00 633 ALA A C 1
ATOM 5197 O O . ALA A 1 633 ? -3.824 -29.250 39.107 1.00 65.00 633 ALA A O 1
ATOM 5198 N N . SER A 1 634 ? -1.807 -29.167 40.053 1.00 62.31 634 SER A N 1
ATOM 5199 C CA . SER A 1 634 ? -1.045 -29.180 38.788 1.00 62.31 634 SER A CA 1
ATOM 5200 C C . SER A 1 634 ? -0.513 -30.527 38.285 1.00 62.31 634 SER A C 1
ATOM 5202 O O . SER A 1 634 ? -0.415 -30.691 37.070 1.00 62.31 634 SER A O 1
ATOM 5204 N N . ARG A 1 635 ? -0.096 -31.455 39.163 1.00 53.81 635 ARG A N 1
ATOM 5205 C CA . ARG A 1 635 ? 0.743 -32.607 38.758 1.00 53.81 635 ARG A CA 1
ATOM 5206 C C . ARG A 1 635 ? -0.003 -33.936 38.637 1.00 53.81 635 ARG A C 1
ATOM 5208 O O . ARG A 1 635 ? 0.352 -34.723 37.771 1.00 53.81 635 ARG A O 1
ATOM 5215 N N . ASP A 1 636 ? -1.040 -34.165 39.440 1.00 53.31 636 ASP A N 1
ATOM 5216 C CA . ASP A 1 636 ? -1.682 -35.489 39.547 1.00 53.31 636 ASP A CA 1
ATOM 5217 C C . ASP A 1 636 ? -3.177 -35.510 39.167 1.00 53.31 636 ASP A C 1
ATOM 5219 O O . ASP A 1 636 ? -3.773 -36.584 39.038 1.00 53.31 636 ASP A O 1
ATOM 5223 N N . SER A 1 637 ? -3.791 -34.344 38.936 1.00 54.34 637 SER A N 1
ATOM 5224 C CA . SER A 1 637 ? -5.200 -34.209 38.529 1.00 54.34 637 SER A CA 1
ATOM 5225 C C . SER A 1 637 ? -5.469 -34.690 37.096 1.00 54.34 637 SER A C 1
ATOM 5227 O O . SER A 1 637 ? -6.588 -35.072 36.781 1.00 54.34 637 SER A O 1
ATOM 5229 N N . HIS A 1 638 ? -4.446 -34.742 36.235 1.00 53.56 638 HIS A N 1
ATOM 5230 C CA . HIS A 1 638 ? -4.548 -35.315 34.884 1.00 53.56 638 HIS A CA 1
ATOM 5231 C C . HIS A 1 638 ? -4.434 -36.847 34.853 1.00 53.56 638 HIS A C 1
ATOM 5233 O O . HIS A 1 638 ? -4.829 -37.466 33.868 1.00 53.56 638 HIS A O 1
ATOM 5239 N N . HIS A 1 639 ? -3.888 -37.456 35.911 1.00 52.38 639 HIS A N 1
ATOM 5240 C CA . HIS A 1 639 ? -3.634 -38.900 35.994 1.00 52.38 639 HIS A CA 1
ATOM 5241 C C . HIS A 1 639 ? -4.697 -39.660 36.798 1.00 52.38 639 HIS A C 1
ATOM 5243 O O . HIS A 1 639 ? -4.757 -40.885 36.744 1.00 52.38 639 HIS A O 1
ATOM 5249 N N . SER A 1 640 ? -5.554 -38.937 37.515 1.00 58.22 640 SER A N 1
ATOM 5250 C CA . SER A 1 640 ? -6.720 -39.452 38.228 1.00 58.22 640 SER A CA 1
ATOM 5251 C C . SER A 1 640 ? -7.959 -38.836 37.583 1.00 58.22 640 SER A C 1
ATOM 5253 O O . SER A 1 640 ? -7.939 -37.661 37.247 1.00 58.22 640 SER A O 1
ATOM 5255 N N . ASN A 1 641 ? -9.008 -39.617 37.340 1.00 70.06 641 ASN A N 1
ATOM 5256 C CA . ASN A 1 641 ? -10.231 -39.234 36.625 1.00 70.06 641 ASN A CA 1
ATOM 5257 C C . ASN A 1 641 ? -11.039 -38.154 37.407 1.00 70.06 641 ASN A C 1
ATOM 5259 O O . ASN A 1 641 ? -12.158 -38.403 37.852 1.00 70.06 641 ASN A O 1
ATOM 5263 N N . THR A 1 642 ? -10.475 -36.953 37.590 1.00 75.88 642 THR A N 1
ATOM 5264 C CA . THR A 1 642 ? -10.852 -35.956 38.609 1.00 75.88 642 THR A CA 1
ATOM 5265 C C . THR A 1 642 ? -11.127 -34.585 37.981 1.00 75.88 642 THR A C 1
ATOM 5267 O O . THR A 1 642 ? -10.368 -34.100 37.145 1.00 75.88 642 THR A O 1
ATOM 5270 N N . PHE A 1 643 ? -12.207 -33.936 38.407 1.00 81.81 643 PHE A N 1
ATOM 5271 C CA . PHE A 1 643 ? -12.514 -32.534 38.139 1.00 81.81 643 PHE A CA 1
ATOM 5272 C C . PHE A 1 643 ? -11.933 -31.673 39.253 1.00 81.81 643 PHE A C 1
ATOM 5274 O O . PHE A 1 643 ? -12.226 -31.926 40.417 1.00 81.81 643 PHE A O 1
ATOM 5281 N N . VAL A 1 644 ? -11.164 -30.637 38.927 1.00 86.38 644 VAL A N 1
ATOM 5282 C CA . VAL A 1 644 ? -10.628 -29.721 39.945 1.00 86.38 644 VAL A CA 1
ATOM 5283 C C . VAL A 1 644 ? -11.217 -28.331 39.750 1.00 86.38 644 VAL A C 1
ATOM 5285 O O . VAL A 1 644 ? -11.023 -27.722 38.698 1.00 86.38 644 VAL A O 1
ATOM 5288 N N . ILE A 1 645 ? -11.913 -27.818 40.766 1.00 89.06 645 ILE A N 1
ATOM 5289 C CA . ILE A 1 645 ? -12.341 -26.418 40.848 1.00 89.06 645 ILE A CA 1
ATOM 5290 C C . ILE A 1 645 ? -11.434 -25.704 41.842 1.00 89.06 645 ILE A C 1
ATOM 5292 O O . ILE A 1 645 ? -11.432 -26.016 43.031 1.00 89.06 645 ILE A O 1
ATOM 5296 N N . TYR A 1 646 ? -10.682 -24.729 41.347 1.00 87.19 646 TYR A N 1
ATOM 5297 C CA . TYR A 1 646 ? -9.799 -23.898 42.148 1.00 87.19 646 TYR A CA 1
ATOM 5298 C C . TYR A 1 646 ? -10.371 -22.490 42.299 1.00 87.19 646 TYR A C 1
ATOM 5300 O O . TYR A 1 646 ? -10.563 -21.786 41.304 1.00 87.19 646 TYR A O 1
ATOM 5308 N N . VAL A 1 647 ? -10.638 -22.077 43.538 1.00 86.44 647 VAL A N 1
ATOM 5309 C CA . VAL A 1 647 ? -11.246 -20.778 43.844 1.00 86.44 647 VAL A CA 1
ATOM 5310 C C . VAL A 1 647 ? -10.172 -19.801 44.302 1.00 86.44 647 VAL A C 1
ATOM 5312 O O . VAL A 1 647 ? -9.443 -20.062 45.257 1.00 86.44 647 VAL A O 1
ATOM 5315 N N . CYS A 1 648 ? -10.072 -18.652 43.637 1.00 79.62 648 CYS A N 1
ATOM 5316 C CA . CYS A 1 648 ? -9.090 -17.623 43.971 1.00 79.62 648 CYS A CA 1
ATOM 5317 C C . CYS A 1 648 ? -9.678 -16.210 43.904 1.00 79.62 648 CYS A C 1
ATOM 5319 O O . CYS A 1 648 ? -10.721 -15.970 43.295 1.00 79.62 648 CYS A O 1
ATOM 5321 N N . GLN A 1 649 ? -9.004 -15.253 44.547 1.00 76.12 649 GLN A N 1
ATOM 5322 C CA . GLN A 1 649 ? -9.425 -13.850 44.506 1.00 76.12 649 GLN A CA 1
ATOM 5323 C C . GLN A 1 649 ? -8.968 -13.153 43.218 1.00 76.12 649 GLN A C 1
ATOM 5325 O O . GLN A 1 649 ? -9.800 -12.539 42.555 1.00 76.12 649 GLN A O 1
ATOM 5330 N N . ASN A 1 650 ? -7.699 -13.341 42.826 1.00 70.25 650 ASN A N 1
ATOM 5331 C CA . ASN A 1 650 ? -7.076 -12.735 41.641 1.00 70.25 650 ASN A CA 1
ATOM 5332 C C . ASN A 1 650 ? -6.298 -13.781 40.823 1.00 70.25 650 ASN A C 1
ATOM 5334 O O . ASN A 1 650 ? -5.771 -14.746 41.385 1.00 70.25 650 ASN A O 1
ATOM 5338 N N . LEU A 1 651 ? -6.144 -13.561 39.511 1.00 65.31 651 LEU A N 1
ATOM 5339 C CA . LEU A 1 651 ? -5.406 -14.474 38.620 1.00 65.31 651 LEU A CA 1
ATOM 5340 C C . LEU A 1 651 ? -3.883 -14.310 38.668 1.00 65.31 651 LEU A C 1
ATOM 5342 O O . LEU A 1 651 ? -3.165 -15.160 38.133 1.00 65.31 651 LEU A O 1
ATOM 5346 N N . ASN A 1 652 ? -3.395 -13.202 39.229 1.00 58.34 652 ASN A N 1
ATOM 5347 C CA . ASN A 1 652 ? -2.000 -12.749 39.173 1.00 58.34 652 ASN A CA 1
ATOM 5348 C C . ASN A 1 652 ? -1.326 -12.685 40.555 1.00 58.34 652 ASN A C 1
ATOM 5350 O O . ASN A 1 652 ? -0.539 -11.780 40.823 1.00 58.34 652 ASN A O 1
ATOM 5354 N N . PHE A 1 653 ? -1.618 -13.626 41.456 1.00 54.56 653 PHE A N 1
ATOM 5355 C CA . PHE A 1 653 ? -1.003 -13.604 42.787 1.00 54.56 653 PHE A CA 1
ATOM 5356 C C . PHE A 1 653 ? 0.361 -14.315 42.840 1.00 54.56 653 PHE A C 1
ATOM 5358 O O . PHE A 1 653 ? 0.548 -15.395 42.275 1.00 54.56 653 PHE A O 1
ATOM 5365 N N . GLY A 1 654 ? 1.316 -13.661 43.512 1.00 51.81 654 GLY A N 1
ATOM 5366 C CA . GLY A 1 654 ? 2.757 -13.915 43.490 1.00 51.81 654 GLY A CA 1
ATOM 5367 C C . GLY A 1 654 ? 3.193 -15.353 43.783 1.00 51.81 654 GLY A C 1
ATOM 5368 O O . GLY A 1 654 ? 3.119 -15.839 44.904 1.00 51.81 654 GLY A O 1
ATOM 5369 N N . SER A 1 655 ? 3.688 -16.023 42.746 1.00 51.84 655 SER A N 1
ATOM 5370 C CA . SER A 1 655 ? 4.820 -16.963 42.721 1.00 51.84 655 SER A CA 1
ATOM 5371 C C . SER A 1 655 ? 4.839 -17.619 41.335 1.00 51.84 655 SER A C 1
ATOM 5373 O O . SER A 1 655 ? 3.787 -17.896 40.755 1.00 51.84 655 SER A O 1
ATOM 5375 N N . GLY A 1 656 ? 6.017 -17.926 40.784 1.00 53.88 656 GLY A N 1
ATOM 5376 C CA . GLY A 1 656 ? 6.128 -18.605 39.481 1.00 53.88 656 GLY A CA 1
ATOM 5377 C C . GLY A 1 656 ? 5.396 -19.959 39.396 1.00 53.88 656 GLY A C 1
ATOM 5378 O O . GLY A 1 656 ? 5.193 -20.471 38.300 1.00 53.88 656 GLY A O 1
ATOM 5379 N N . LYS A 1 657 ? 4.961 -20.527 40.532 1.00 54.44 657 LYS A N 1
ATOM 5380 C CA . LYS A 1 657 ? 4.307 -21.841 40.628 1.00 54.44 657 LYS A CA 1
ATOM 5381 C C . LYS A 1 657 ? 2.787 -21.800 40.396 1.00 54.44 657 LYS A C 1
ATOM 5383 O O . LYS A 1 657 ? 2.280 -22.697 39.734 1.00 54.44 657 LYS A O 1
ATOM 5388 N N . LEU A 1 658 ? 2.074 -20.743 40.811 1.00 56.75 658 LEU A N 1
ATOM 5389 C CA . LEU A 1 658 ? 0.620 -20.595 40.565 1.00 56.75 658 LEU A CA 1
ATOM 5390 C C . LEU A 1 658 ? 0.287 -20.181 39.121 1.00 56.75 658 LEU A C 1
ATOM 5392 O O . LEU A 1 658 ? -0.793 -20.488 38.610 1.00 56.75 658 LEU A O 1
ATOM 5396 N N . ARG A 1 659 ? 1.248 -19.565 38.416 1.00 65.06 659 ARG A N 1
ATOM 5397 C CA . ARG A 1 659 ? 1.166 -19.319 36.965 1.00 65.06 659 ARG A CA 1
ATOM 5398 C C . ARG A 1 659 ? 0.921 -20.616 36.184 1.00 65.06 659 ARG A C 1
ATOM 5400 O O . ARG A 1 659 ? 0.166 -20.594 35.214 1.00 65.06 659 ARG A O 1
ATOM 5407 N N . ASN A 1 660 ? 1.510 -21.733 36.617 1.00 62.50 660 ASN A N 1
ATOM 5408 C CA . ASN A 1 660 ? 1.346 -23.030 35.957 1.00 62.50 660 ASN A CA 1
ATOM 5409 C C . ASN A 1 660 ? -0.091 -23.557 36.075 1.00 62.50 660 ASN A C 1
ATOM 5411 O O . ASN A 1 660 ? -0.636 -24.030 35.083 1.00 62.50 660 ASN A O 1
ATOM 5415 N N . CYS A 1 661 ? -0.745 -23.405 37.234 1.00 66.81 661 CYS A N 1
ATOM 5416 C CA . CYS A 1 661 ? -2.152 -23.791 37.409 1.00 66.81 661 CYS A CA 1
ATOM 5417 C C . CYS A 1 661 ? -3.070 -23.010 36.457 1.00 66.81 661 CYS A C 1
ATOM 5419 O O . CYS A 1 661 ? -3.954 -23.586 35.823 1.00 66.81 661 CYS A O 1
ATOM 5421 N N . ARG A 1 662 ? -2.804 -21.710 36.271 1.00 73.19 662 ARG A N 1
ATOM 5422 C CA . ARG A 1 662 ? -3.565 -20.868 35.336 1.00 73.19 662 ARG A CA 1
ATOM 5423 C C . ARG A 1 662 ? -3.400 -21.282 33.881 1.00 73.19 662 ARG A C 1
ATOM 5425 O O . ARG A 1 662 ? -4.391 -21.308 33.155 1.00 73.19 662 ARG A O 1
ATOM 5432 N N . VAL A 1 663 ? -2.170 -21.570 33.455 1.00 70.38 663 VAL A N 1
ATOM 5433 C CA . VAL A 1 663 ? -1.870 -22.000 32.078 1.00 70.38 663 VAL A CA 1
ATOM 5434 C C . VAL A 1 663 ? -2.465 -23.382 31.786 1.00 70.38 663 VAL A C 1
ATOM 5436 O O . VAL A 1 663 ? -2.923 -23.613 30.672 1.00 70.38 663 VAL A O 1
ATOM 5439 N N . ASN A 1 664 ? -2.521 -24.262 32.788 1.00 70.69 664 ASN A N 1
ATOM 5440 C CA . ASN A 1 664 ? -3.039 -25.625 32.644 1.00 70.69 664 ASN A CA 1
ATOM 5441 C C . ASN A 1 664 ? -4.567 -25.739 32.804 1.00 70.69 664 ASN A C 1
ATOM 5443 O O . ASN A 1 664 ? -5.129 -26.794 32.509 1.00 70.69 664 ASN A O 1
ATOM 5447 N N . SER A 1 665 ? -5.248 -24.678 33.249 1.00 80.31 665 SER A N 1
ATOM 5448 C CA . SER A 1 665 ? -6.709 -24.663 33.393 1.00 80.31 665 SER A CA 1
ATOM 5449 C C . SER A 1 665 ? -7.408 -24.589 32.036 1.00 80.31 665 SER A C 1
ATOM 5451 O O . SER A 1 665 ? -7.168 -23.669 31.252 1.00 80.31 665 SER A O 1
ATOM 5453 N N . GLN A 1 666 ? -8.305 -25.538 31.766 1.00 85.12 666 GLN A N 1
ATOM 5454 C CA . GLN A 1 666 ? -9.121 -25.563 30.549 1.00 85.12 666 GLN A CA 1
ATOM 5455 C C . GLN A 1 666 ? -10.271 -24.560 30.623 1.00 85.12 666 GLN A C 1
ATOM 5457 O O . GLN A 1 666 ? -10.660 -24.023 29.590 1.00 85.12 666 GLN A O 1
ATOM 5462 N N . TYR A 1 667 ? -10.802 -24.293 31.818 1.00 87.81 667 TYR A N 1
ATOM 5463 C CA . TYR A 1 667 ? -11.916 -23.366 32.008 1.00 87.81 667 TYR A CA 1
ATOM 5464 C C . TYR A 1 667 ? -11.528 -22.233 32.958 1.00 87.81 667 TYR A C 1
ATOM 5466 O O . TYR A 1 667 ? -11.031 -22.475 34.060 1.00 87.81 667 TYR A O 1
ATOM 5474 N N . HIS A 1 668 ? -11.804 -20.992 32.558 1.00 87.25 668 HIS A N 1
ATOM 5475 C CA . HIS A 1 668 ? -11.630 -19.814 33.412 1.00 87.25 668 HIS A CA 1
ATOM 5476 C C . HIS A 1 668 ? -12.980 -19.132 33.613 1.00 87.25 668 HIS A C 1
ATOM 5478 O O . HIS A 1 668 ? -13.623 -18.714 32.651 1.00 87.25 668 HIS A O 1
ATOM 5484 N N . ILE A 1 669 ? -13.402 -19.019 34.869 1.00 88.62 669 ILE A N 1
ATOM 5485 C CA . ILE A 1 669 ? -14.641 -18.364 35.278 1.00 88.62 669 ILE A CA 1
ATOM 5486 C C . ILE A 1 669 ? -14.284 -17.052 35.964 1.00 88.62 669 ILE A C 1
ATOM 5488 O O . ILE A 1 669 ? -13.608 -17.057 36.995 1.00 88.62 669 ILE A O 1
ATOM 5492 N N . MET A 1 670 ? -14.765 -15.936 35.421 1.00 85.44 670 MET A N 1
ATOM 5493 C CA . MET A 1 670 ? -14.631 -14.629 36.073 1.00 85.44 670 MET A CA 1
ATOM 5494 C C . MET A 1 670 ? -15.975 -14.204 36.626 1.00 85.44 670 MET A C 1
ATOM 5496 O O . MET A 1 670 ? -16.913 -13.975 35.864 1.00 85.44 670 MET A O 1
ATOM 5500 N N . CYS A 1 671 ? -16.061 -14.092 37.946 1.00 83.12 671 CYS A N 1
ATOM 5501 C CA . CYS A 1 671 ? -17.201 -13.496 38.628 1.00 83.12 671 CYS A CA 1
ATOM 5502 C C . CYS A 1 671 ? -17.079 -11.967 38.599 1.00 83.12 671 CYS A C 1
ATOM 5504 O O . CYS A 1 671 ? -15.973 -11.423 38.584 1.00 83.12 671 CYS A O 1
ATOM 5506 N N . LYS A 1 672 ? -18.219 -11.272 38.613 1.00 75.25 672 LYS A N 1
ATOM 5507 C CA . LYS A 1 672 ? -18.306 -9.806 38.564 1.00 75.25 672 LYS A CA 1
ATOM 5508 C C . LYS A 1 672 ? -17.325 -9.128 39.537 1.00 75.25 672 LYS A C 1
ATOM 5510 O O . LYS A 1 672 ? -17.371 -9.359 40.744 1.00 75.25 672 LYS A O 1
ATOM 5515 N N . SER A 1 673 ? -16.481 -8.244 39.004 1.00 67.38 673 SER A N 1
ATOM 5516 C CA . SER A 1 673 ? -15.578 -7.365 39.757 1.00 67.38 673 SER A CA 1
ATOM 5517 C C . SER A 1 673 ? -15.860 -5.911 39.376 1.00 67.38 673 SER A C 1
ATOM 5519 O O . SER A 1 673 ? -15.998 -5.606 38.194 1.00 67.38 673 SER A O 1
ATOM 5521 N N . LEU A 1 674 ? -15.979 -5.021 40.366 1.00 51.06 674 LEU A N 1
ATOM 5522 C CA . LEU A 1 674 ? -16.166 -3.576 40.148 1.00 51.06 674 LEU A CA 1
ATOM 5523 C C . LEU A 1 674 ? -14.834 -2.822 40.017 1.00 51.06 674 LEU A C 1
ATOM 5525 O O . LEU A 1 674 ? -14.834 -1.645 39.670 1.00 51.06 674 LEU A O 1
ATOM 5529 N N . THR A 1 675 ? -13.715 -3.481 40.317 1.00 48.25 675 THR A N 1
ATOM 5530 C CA . THR A 1 675 ? -12.423 -2.828 40.563 1.00 48.25 675 THR A CA 1
ATOM 5531 C C . THR A 1 675 ? -11.285 -3.321 39.676 1.00 48.25 675 THR A C 1
ATOM 5533 O O . THR A 1 675 ? -10.258 -2.652 39.636 1.00 48.25 675 THR A O 1
ATOM 5536 N N . ASP A 1 676 ? -11.435 -4.437 38.949 1.00 53.31 676 ASP A N 1
ATOM 5537 C CA . ASP A 1 676 ? -10.307 -5.025 38.212 1.00 53.31 676 ASP A CA 1
ATOM 5538 C C . ASP A 1 676 ? -10.708 -5.630 36.852 1.00 53.31 676 ASP A C 1
ATOM 5540 O O . ASP A 1 676 ? -11.048 -6.809 36.739 1.00 53.31 676 ASP A O 1
ATOM 5544 N N . CYS A 1 677 ? -10.684 -4.804 35.798 1.00 58.31 677 CYS A N 1
ATOM 5545 C CA . CYS A 1 677 ? -10.851 -5.247 34.405 1.00 58.31 677 CYS A CA 1
ATOM 5546 C C . CYS A 1 677 ? -9.578 -5.898 33.834 1.00 58.31 677 CYS A C 1
ATOM 5548 O O . CYS A 1 677 ? -9.654 -6.571 32.807 1.00 58.31 677 CYS A O 1
ATOM 5550 N N . ARG A 1 678 ? -8.418 -5.743 34.493 1.00 58.97 678 ARG A N 1
ATOM 5551 C CA . ARG A 1 678 ? -7.109 -6.146 33.948 1.00 58.97 678 ARG A CA 1
ATOM 5552 C C . ARG A 1 678 ? -6.979 -7.653 33.779 1.00 58.97 678 ARG A C 1
ATOM 5554 O O . ARG A 1 678 ? -6.413 -8.120 32.796 1.00 58.97 678 ARG A O 1
ATOM 5561 N N . ASP A 1 679 ? -7.534 -8.426 34.707 1.00 60.03 679 ASP A N 1
ATOM 5562 C CA . ASP A 1 679 ? -7.518 -9.891 34.643 1.00 60.03 679 ASP A CA 1
ATOM 5563 C C . ASP A 1 679 ? -8.380 -10.421 33.477 1.00 60.03 679 ASP A C 1
ATOM 5565 O O . ASP A 1 679 ? -7.994 -11.370 32.786 1.00 60.03 679 ASP A O 1
ATOM 5569 N N . VAL A 1 680 ? -9.507 -9.757 33.198 1.00 63.12 680 VAL A N 1
ATOM 5570 C CA . VAL A 1 680 ? -10.395 -10.064 32.066 1.00 63.12 680 VAL A CA 1
ATOM 5571 C C . VAL A 1 680 ? -9.760 -9.638 30.739 1.00 63.12 680 VAL A C 1
ATOM 5573 O O . VAL A 1 680 ? -9.750 -10.423 29.793 1.00 63.12 680 VAL A O 1
ATOM 5576 N N . GLU A 1 681 ? -9.161 -8.448 30.680 1.00 64.31 681 GLU A N 1
ATOM 5577 C CA . GLU A 1 681 ? -8.393 -7.944 29.532 1.00 64.31 681 GLU A CA 1
ATOM 5578 C C . GLU A 1 681 ? -7.185 -8.827 29.210 1.00 64.31 681 GLU A C 1
ATOM 5580 O O . GLU A 1 681 ? -6.910 -9.103 28.043 1.00 64.31 681 GLU A O 1
ATOM 5585 N N . MET A 1 682 ? -6.488 -9.338 30.224 1.00 65.44 682 MET A N 1
ATOM 5586 C CA . MET A 1 682 ? -5.354 -10.244 30.052 1.00 65.44 682 MET A CA 1
ATOM 5587 C C . MET A 1 682 ? -5.790 -11.587 29.451 1.00 65.44 682 MET A C 1
ATOM 5589 O O . MET A 1 682 ? -5.159 -12.066 28.504 1.00 65.44 682 MET A O 1
ATOM 5593 N N . ILE A 1 683 ? -6.859 -12.215 29.965 1.00 63.47 683 ILE A N 1
ATOM 5594 C CA . ILE A 1 683 ? -7.384 -13.452 29.359 1.00 63.47 683 ILE A CA 1
ATOM 5595 C C . ILE A 1 683 ? -7.912 -13.174 27.951 1.00 63.47 683 ILE A C 1
ATOM 5597 O O . ILE A 1 683 ? -7.613 -13.943 27.038 1.00 63.47 683 ILE A O 1
ATOM 5601 N N . ALA A 1 684 ? -8.625 -12.066 27.752 1.00 63.78 684 ALA A N 1
ATOM 5602 C CA . ALA A 1 684 ? -9.120 -11.653 26.445 1.00 63.78 684 ALA A CA 1
ATOM 5603 C C . ALA A 1 684 ? -7.984 -11.480 25.431 1.00 63.78 684 ALA A C 1
ATOM 5605 O O . ALA A 1 684 ? -8.057 -12.026 24.333 1.00 63.78 684 ALA A O 1
ATOM 5606 N N . THR A 1 685 ? -6.891 -10.831 25.830 1.00 63.66 685 THR A N 1
ATOM 5607 C CA . THR A 1 685 ? -5.689 -10.654 25.005 1.00 63.66 685 THR A CA 1
ATOM 5608 C C . THR A 1 685 ? -5.050 -12.000 24.661 1.00 63.66 685 THR A C 1
ATOM 5610 O O . THR A 1 685 ? -4.807 -12.287 23.489 1.00 63.66 685 THR A O 1
ATOM 5613 N N . ASN A 1 686 ? -4.866 -12.885 25.649 1.00 61.16 686 ASN A N 1
ATOM 5614 C CA . ASN A 1 686 ? -4.325 -14.233 25.427 1.00 61.16 686 ASN A CA 1
ATOM 5615 C C . ASN A 1 686 ? -5.220 -15.100 24.523 1.00 61.16 686 ASN A C 1
ATOM 5617 O O . ASN A 1 686 ? -4.732 -16.018 23.864 1.00 61.16 686 ASN A O 1
ATOM 5621 N N . LYS A 1 687 ? -6.526 -14.817 24.482 1.00 59.50 687 LYS A N 1
ATOM 5622 C CA . LYS A 1 687 ? -7.525 -15.512 23.660 1.00 59.50 687 LYS A CA 1
ATOM 5623 C C . LYS A 1 687 ? -7.892 -14.752 22.372 1.00 59.50 687 LYS A C 1
ATOM 5625 O O . LYS A 1 687 ? -8.789 -15.198 21.669 1.00 59.50 687 LYS A O 1
ATOM 5630 N N . LYS A 1 688 ? -7.188 -13.656 22.036 1.00 61.78 688 LYS A N 1
ATOM 5631 C CA . LYS A 1 688 ? -7.410 -12.792 20.849 1.00 61.78 688 LYS A CA 1
ATOM 5632 C C . LYS A 1 688 ? -8.819 -12.188 20.732 1.00 61.78 688 LYS A C 1
ATOM 5634 O O . LYS A 1 688 ? -9.292 -11.899 19.638 1.00 61.78 688 LYS A O 1
ATOM 5639 N N . ILE A 1 689 ? -9.472 -11.962 21.862 1.00 64.06 689 ILE A N 1
ATOM 5640 C CA . ILE A 1 689 ? -10.808 -11.375 21.947 1.00 64.06 689 ILE A CA 1
ATOM 5641 C C . ILE A 1 689 ? -10.711 -9.861 21.719 1.00 64.06 689 ILE A C 1
ATOM 5643 O O . ILE A 1 689 ? -9.950 -9.174 22.398 1.00 64.06 689 ILE A O 1
ATOM 5647 N N . ASN A 1 690 ? -11.492 -9.330 20.774 1.00 64.19 690 ASN A N 1
ATOM 5648 C CA . ASN A 1 690 ? -11.533 -7.893 20.476 1.00 64.19 690 ASN A CA 1
ATOM 5649 C C . ASN A 1 690 ? -12.037 -7.073 21.689 1.00 64.19 690 ASN A C 1
ATOM 5651 O O . ASN A 1 690 ? -13.050 -7.426 22.296 1.00 64.19 690 ASN A O 1
ATOM 5655 N N . GLN A 1 691 ? -11.384 -5.945 22.002 1.00 60.56 691 GLN A N 1
ATOM 5656 C CA . GLN A 1 691 ? -11.741 -5.066 23.129 1.00 60.56 691 GLN A CA 1
ATOM 5657 C C . GLN A 1 691 ? -13.194 -4.553 23.087 1.00 60.56 691 GLN A C 1
ATOM 5659 O O . GLN A 1 691 ? -13.856 -4.498 24.122 1.00 60.56 691 GLN A O 1
ATOM 5664 N N . ASN A 1 692 ? -13.746 -4.270 21.903 1.00 62.53 692 ASN A N 1
ATOM 5665 C CA . ASN A 1 692 ? -15.146 -3.845 21.766 1.00 62.53 692 ASN A CA 1
ATOM 5666 C C . ASN A 1 692 ? -16.128 -4.957 22.166 1.00 62.53 692 ASN A C 1
ATOM 5668 O O . ASN A 1 692 ? -17.164 -4.693 22.777 1.00 62.53 692 ASN A O 1
ATOM 5672 N N . LYS A 1 693 ? -15.790 -6.216 21.857 1.00 67.50 693 LYS A N 1
ATOM 5673 C CA . LYS A 1 693 ? -16.581 -7.384 22.272 1.00 67.50 693 LYS A CA 1
ATOM 5674 C C . LYS A 1 693 ? -16.459 -7.611 23.781 1.00 67.50 693 LYS A C 1
ATOM 5676 O O . LYS A 1 693 ? -17.457 -7.912 24.433 1.00 67.50 693 LYS A O 1
ATOM 5681 N N . LEU A 1 694 ? -15.266 -7.396 24.339 1.00 67.25 694 LEU A N 1
ATOM 5682 C CA . LEU A 1 694 ? -14.998 -7.505 25.773 1.00 67.25 694 LEU A CA 1
ATOM 5683 C C . LEU A 1 694 ? -15.837 -6.529 26.608 1.00 67.25 694 LEU A C 1
ATOM 5685 O O . LEU A 1 694 ? -16.383 -6.917 27.638 1.00 67.25 694 LEU A O 1
ATOM 5689 N N . HIS A 1 695 ? -15.998 -5.286 26.151 1.00 65.94 695 HIS A N 1
ATOM 5690 C CA . HIS A 1 695 ? -16.841 -4.306 26.839 1.00 65.94 695 HIS A CA 1
ATOM 5691 C C . HIS A 1 695 ? -18.310 -4.733 26.905 1.00 65.94 695 HIS A C 1
ATOM 5693 O O . HIS A 1 695 ? -18.920 -4.640 27.969 1.00 65.94 695 HIS A O 1
ATOM 5699 N N . LYS A 1 696 ? -18.862 -5.252 25.802 1.00 69.19 696 LYS A N 1
ATOM 5700 C CA . LYS A 1 696 ? -20.246 -5.746 25.759 1.00 69.19 696 LYS A CA 1
ATOM 5701 C C . LYS A 1 696 ? -20.453 -6.933 26.704 1.00 69.19 696 LYS A C 1
ATOM 5703 O O . LYS A 1 696 ? -21.414 -6.966 27.463 1.00 69.19 696 LYS A O 1
ATOM 5708 N N . ILE A 1 697 ? -19.500 -7.862 26.701 1.00 71.31 697 ILE A N 1
ATOM 5709 C CA . ILE A 1 697 ? -19.444 -8.992 27.631 1.00 71.31 697 ILE A CA 1
ATOM 5710 C C . ILE A 1 697 ? -19.474 -8.513 29.091 1.00 71.31 697 ILE A C 1
ATOM 5712 O O . ILE A 1 697 ? -20.267 -9.005 29.892 1.00 71.31 697 ILE A O 1
ATOM 5716 N N . LEU A 1 698 ? -18.615 -7.554 29.447 1.00 69.06 698 LEU A N 1
ATOM 5717 C CA . LEU A 1 698 ? -18.517 -7.028 30.810 1.00 69.06 698 LEU A CA 1
ATOM 5718 C C . LEU A 1 698 ? -19.793 -6.288 31.235 1.00 69.06 698 LEU A C 1
ATOM 5720 O O . LEU A 1 698 ? -20.213 -6.406 32.386 1.00 69.06 698 LEU A O 1
ATOM 5724 N N . GLU A 1 699 ? -20.437 -5.571 30.314 1.00 69.81 699 GLU A N 1
ATOM 5725 C CA . GLU A 1 699 ? -21.725 -4.918 30.553 1.00 69.81 699 GLU A CA 1
ATOM 5726 C C . GLU A 1 699 ? -22.834 -5.942 30.845 1.00 69.81 699 GLU A C 1
ATOM 5728 O O . GLU A 1 699 ? -23.580 -5.789 31.815 1.00 69.81 699 GLU A O 1
ATOM 5733 N N . ASP A 1 700 ? -22.910 -7.019 30.059 1.00 69.44 700 ASP A N 1
ATOM 5734 C CA . ASP A 1 700 ? -23.904 -8.083 30.235 1.00 69.44 700 ASP A CA 1
ATOM 5735 C C . ASP A 1 700 ? -23.687 -8.865 31.540 1.00 69.44 700 ASP A C 1
ATOM 5737 O O . ASP A 1 700 ? -24.646 -9.144 32.267 1.00 69.44 700 ASP A O 1
ATOM 5741 N N . VAL A 1 701 ? -22.430 -9.131 31.912 1.00 72.94 701 VAL A N 1
ATOM 5742 C CA . VAL A 1 701 ? -22.066 -9.675 33.234 1.00 72.94 701 VAL A CA 1
ATOM 5743 C C . VAL A 1 701 ? -22.472 -8.709 34.355 1.00 72.94 701 VAL A C 1
ATOM 5745 O O . VAL A 1 701 ? -22.988 -9.133 35.391 1.00 72.94 701 VAL A O 1
ATOM 5748 N N . GLY A 1 702 ? -22.290 -7.402 34.149 1.00 68.06 702 GLY A N 1
ATOM 5749 C CA . GLY A 1 702 ? -22.606 -6.356 35.120 1.00 68.06 702 GLY A CA 1
ATOM 5750 C C . GLY A 1 702 ? -24.091 -6.253 35.489 1.00 68.06 702 GLY A C 1
ATOM 5751 O O . GLY A 1 702 ? -24.397 -5.867 36.621 1.00 68.06 702 GLY A O 1
ATOM 5752 N N . LYS A 1 703 ? -25.004 -6.642 34.589 1.00 71.62 703 LYS A N 1
ATOM 5753 C CA . LYS A 1 703 ? -26.466 -6.572 34.792 1.00 71.62 703 LYS A CA 1
ATOM 5754 C C . LYS A 1 703 ? -27.002 -7.581 35.814 1.00 71.62 703 LYS A C 1
ATOM 5756 O O . LYS A 1 703 ? -28.059 -7.345 36.393 1.00 71.62 703 LYS A O 1
ATOM 5761 N N . LYS A 1 704 ? -26.296 -8.691 36.063 1.00 73.25 704 LYS A N 1
ATOM 5762 C CA . LYS A 1 704 ? -26.730 -9.745 37.001 1.00 73.25 704 LYS A CA 1
ATOM 5763 C C . LYS A 1 704 ? -26.067 -9.582 38.380 1.00 73.25 704 LYS A C 1
ATOM 5765 O O . LYS A 1 704 ? -24.888 -9.239 38.476 1.00 73.25 704 LYS A O 1
ATOM 5770 N N . GLN A 1 705 ? -26.813 -9.857 39.459 1.00 72.19 705 GLN A N 1
ATOM 5771 C CA . GLN A 1 705 ? -26.340 -9.735 40.854 1.00 72.19 705 GLN A CA 1
ATOM 5772 C C . GLN A 1 705 ? -25.132 -10.644 41.157 1.00 72.19 705 GLN A C 1
ATOM 5774 O O . GLN A 1 705 ? -24.232 -10.230 41.879 1.00 72.19 705 GLN A O 1
ATOM 5779 N N . TYR A 1 706 ? -25.062 -11.819 40.523 1.00 83.50 706 TYR A N 1
ATOM 5780 C CA . TYR A 1 706 ? -23.918 -12.742 40.558 1.00 83.50 706 TYR A CA 1
ATOM 5781 C C . TYR A 1 706 ? -23.491 -13.122 39.136 1.00 83.50 706 TYR A C 1
ATOM 5783 O O . TYR A 1 706 ? -23.425 -14.295 38.772 1.00 83.50 706 TYR A O 1
ATOM 5791 N N . GLY A 1 707 ? -23.291 -12.107 38.291 1.00 83.62 707 GLY A N 1
ATOM 5792 C CA . GLY A 1 707 ? -22.844 -12.306 36.917 1.00 83.62 707 GLY A CA 1
ATOM 5793 C C . GLY A 1 707 ? -21.464 -12.959 36.846 1.00 83.62 707 GLY A C 1
ATOM 5794 O O . GLY A 1 707 ? -20.571 -12.655 37.639 1.00 83.62 707 GLY A O 1
ATOM 5795 N N . TYR A 1 708 ? -21.288 -13.828 35.858 1.00 87.31 708 TYR A N 1
ATOM 5796 C CA . TYR A 1 708 ? -20.025 -14.489 35.555 1.00 87.31 708 TYR A CA 1
ATOM 5797 C C . TYR A 1 708 ? -19.845 -14.620 34.045 1.00 87.31 708 TYR A C 1
ATOM 5799 O O . TYR A 1 708 ? -20.827 -14.634 33.303 1.00 87.31 708 TYR A O 1
ATOM 5807 N N . ILE A 1 709 ? -18.598 -14.785 33.611 1.00 86.75 709 ILE A N 1
ATOM 5808 C CA . ILE A 1 709 ? -18.237 -15.204 32.256 1.00 86.75 709 ILE A CA 1
ATOM 5809 C C . ILE A 1 709 ? -17.438 -16.500 32.288 1.00 86.75 709 ILE A C 1
ATOM 5811 O O . ILE A 1 709 ? -16.568 -16.683 33.138 1.00 86.75 709 ILE A O 1
ATOM 5815 N N . VAL A 1 710 ? -17.736 -17.378 31.332 1.00 87.25 710 VAL A N 1
ATOM 5816 C CA . VAL A 1 710 ? -17.008 -18.614 31.068 1.00 87.25 710 VAL A CA 1
ATOM 5817 C C . VAL A 1 710 ? -16.101 -18.416 29.860 1.00 87.25 710 VAL A C 1
ATOM 5819 O O . VAL A 1 710 ? -16.590 -18.115 28.770 1.00 87.25 710 VAL A O 1
ATOM 5822 N N . PHE A 1 711 ? -14.803 -18.643 30.044 1.00 86.00 711 PHE A N 1
ATOM 5823 C CA . PHE A 1 711 ? -13.842 -18.844 28.963 1.00 86.00 711 PHE A CA 1
ATOM 5824 C C . PHE A 1 711 ? -13.508 -20.333 28.861 1.00 86.00 711 PHE A C 1
ATOM 5826 O O . PHE A 1 711 ? -12.993 -20.934 29.804 1.00 86.00 711 PHE A O 1
ATOM 5833 N N . ASP A 1 712 ? -13.795 -20.920 27.706 1.00 85.56 712 ASP A N 1
ATOM 5834 C CA . ASP A 1 712 ? -13.632 -22.340 27.419 1.00 85.56 712 ASP A CA 1
ATOM 5835 C C . ASP A 1 712 ? -12.417 -22.573 26.516 1.00 85.56 712 ASP A C 1
ATOM 5837 O O . ASP A 1 712 ? -12.442 -22.379 25.299 1.00 85.56 712 ASP A O 1
ATOM 5841 N N . GLY A 1 713 ? -11.315 -22.982 27.136 1.00 78.81 713 GLY A N 1
ATOM 5842 C CA . GLY A 1 713 ? -10.080 -23.394 26.484 1.00 78.81 713 GLY A CA 1
ATOM 5843 C C . GLY A 1 713 ? -9.957 -24.901 26.261 1.00 78.81 713 GLY A C 1
ATOM 5844 O O . GLY A 1 713 ? -8.861 -25.342 25.922 1.00 78.81 713 GLY A O 1
ATOM 5845 N N . CYS A 1 714 ? -11.014 -25.697 26.454 1.00 78.69 714 CYS A N 1
ATOM 5846 C CA . CYS A 1 714 ? -10.944 -27.147 26.287 1.00 78.69 714 CYS A CA 1
ATOM 5847 C C . CYS A 1 714 ? -10.684 -27.512 24.812 1.00 78.69 714 CYS A C 1
ATOM 5849 O O . CYS A 1 714 ? -11.500 -27.162 23.962 1.00 78.69 714 CYS A O 1
ATOM 5851 N N . PRO A 1 715 ? -9.620 -28.251 24.445 1.00 71.69 715 PRO A N 1
ATOM 5852 C CA . PRO A 1 715 ? -9.356 -28.593 23.041 1.00 71.69 715 PRO A CA 1
ATOM 5853 C C . PRO A 1 715 ? -10.506 -29.333 22.339 1.00 71.69 715 PRO A C 1
ATOM 5855 O O . PRO A 1 715 ? -10.655 -29.213 21.130 1.00 71.69 715 PRO A O 1
ATOM 5858 N N . LYS A 1 716 ? -11.334 -30.065 23.098 1.00 68.56 716 LYS A N 1
ATOM 5859 C CA . LYS A 1 716 ? -12.521 -30.787 22.606 1.00 68.56 716 LYS A CA 1
ATOM 5860 C C . LYS A 1 716 ? -13.825 -29.971 22.678 1.00 68.56 716 LYS A C 1
ATOM 5862 O O . LYS A 1 716 ? -14.875 -30.488 22.319 1.00 68.56 716 LYS A O 1
ATOM 5867 N N . GLY A 1 717 ? -13.768 -28.734 23.176 1.00 66.88 717 GLY A N 1
ATOM 5868 C CA . GLY A 1 717 ? -14.925 -27.852 23.337 1.00 66.88 717 GLY A CA 1
ATOM 5869 C C . GLY A 1 717 ? -15.464 -27.300 22.013 1.00 66.88 717 GLY A C 1
ATOM 5870 O O . GLY A 1 717 ? -14.850 -27.433 20.957 1.00 66.88 717 GLY A O 1
ATOM 5871 N N . TYR A 1 718 ? -16.620 -26.644 22.079 1.00 69.31 718 TYR A N 1
ATOM 5872 C CA . TYR A 1 718 ? -17.308 -26.089 20.914 1.00 69.31 718 TYR A CA 1
ATOM 5873 C C . TYR A 1 718 ? -16.672 -24.762 20.480 1.00 69.31 718 TYR A C 1
ATOM 5875 O O . TYR A 1 718 ? -16.758 -23.766 21.201 1.00 69.31 718 TYR A O 1
ATOM 5883 N N . ASP A 1 719 ? -16.087 -24.724 19.280 1.00 67.81 719 ASP A N 1
ATOM 5884 C CA . ASP A 1 719 ? -15.382 -23.541 18.756 1.00 67.81 719 ASP A CA 1
ATOM 5885 C C . ASP A 1 719 ? -16.262 -22.290 18.664 1.00 67.81 719 ASP A C 1
ATOM 5887 O O . ASP A 1 719 ? -15.796 -21.186 18.928 1.00 67.81 719 ASP A O 1
ATOM 5891 N N . ASN A 1 720 ? -17.558 -22.465 18.408 1.00 69.94 720 ASN A N 1
ATOM 5892 C CA . ASN A 1 720 ? -18.509 -21.357 18.316 1.00 69.94 720 ASN A CA 1
ATOM 5893 C C . ASN A 1 720 ? -19.097 -20.941 19.677 1.00 69.94 720 ASN A C 1
ATOM 5895 O O . ASN A 1 720 ? -19.978 -20.092 19.703 1.00 69.94 720 ASN A O 1
ATOM 5899 N N . ALA A 1 721 ? -18.673 -21.550 20.794 1.00 74.38 721 ALA A N 1
ATOM 5900 C CA . ALA A 1 721 ? -19.200 -21.276 22.138 1.00 74.38 721 ALA A CA 1
ATOM 5901 C C . ALA A 1 721 ? -18.101 -21.117 23.203 1.00 74.38 721 ALA A C 1
ATOM 5903 O O . ALA A 1 721 ? -18.303 -21.407 24.390 1.00 74.38 721 ALA A O 1
ATOM 5904 N N . ARG A 1 722 ? -16.927 -20.646 22.762 1.00 80.81 722 ARG A N 1
ATOM 5905 C CA . ARG A 1 722 ? -15.715 -20.475 23.576 1.00 80.81 722 ARG A CA 1
ATOM 5906 C C . ARG A 1 722 ? -15.870 -19.440 24.684 1.00 80.81 722 ARG A C 1
ATOM 5908 O O . ARG A 1 722 ? -15.190 -19.536 25.703 1.00 80.81 722 ARG A O 1
ATOM 5915 N N . VAL A 1 723 ? -16.755 -18.466 24.494 1.00 83.06 723 VAL A N 1
ATOM 5916 C CA . VAL A 1 723 ? -17.073 -17.452 25.498 1.00 83.06 723 VAL A CA 1
ATOM 5917 C C . VAL A 1 723 ? -18.575 -17.367 25.671 1.00 83.06 723 VAL A C 1
ATOM 5919 O O . VAL A 1 723 ? -19.311 -17.146 24.709 1.00 83.06 723 VAL A O 1
ATOM 5922 N N . ARG A 1 724 ? -19.036 -17.575 26.905 1.00 84.50 724 ARG A N 1
ATOM 5923 C CA . ARG A 1 724 ? -20.469 -17.657 27.205 1.00 84.50 724 ARG A CA 1
ATOM 5924 C C . ARG A 1 724 ? -20.818 -17.213 28.622 1.00 84.50 724 ARG A C 1
ATOM 5926 O O . ARG A 1 724 ? -19.999 -17.304 29.537 1.00 84.50 724 ARG A O 1
ATOM 5933 N N . THR A 1 725 ? -22.059 -16.773 28.801 1.00 85.81 725 THR A N 1
ATOM 5934 C CA . THR A 1 725 ? -22.710 -16.564 30.103 1.00 85.81 725 THR A CA 1
ATOM 5935 C C . THR A 1 725 ? -24.022 -17.350 30.160 1.00 85.81 725 THR A C 1
ATOM 5937 O O . THR A 1 725 ? -24.504 -17.841 29.141 1.00 85.81 725 THR A O 1
ATOM 5940 N N . GLY A 1 726 ? -24.600 -17.494 31.356 1.00 83.31 726 GLY A N 1
ATOM 5941 C CA . GLY A 1 726 ? -25.904 -18.143 31.517 1.00 83.31 726 GLY A CA 1
ATOM 5942 C C . GLY A 1 726 ? -25.874 -19.647 31.240 1.00 83.31 726 GLY A C 1
ATOM 5943 O O . GLY A 1 726 ? -26.644 -20.152 30.431 1.00 83.31 726 GLY A O 1
ATOM 5944 N N . ILE A 1 727 ? -24.947 -20.359 31.884 1.00 85.38 727 ILE A N 1
ATOM 5945 C CA . ILE A 1 727 ? -24.787 -21.812 31.732 1.00 85.38 727 ILE A CA 1
ATOM 5946 C C . ILE A 1 727 ? -25.776 -22.620 32.582 1.00 85.38 727 ILE A C 1
ATOM 5948 O O . ILE A 1 727 ? -25.917 -23.818 32.361 1.00 85.38 727 ILE A O 1
ATOM 5952 N N . PHE A 1 728 ? -26.431 -22.008 33.572 1.00 85.81 728 PHE A N 1
ATOM 5953 C CA . PHE A 1 728 ? -27.318 -22.725 34.488 1.00 85.81 728 PHE A CA 1
ATOM 5954 C C . PHE A 1 728 ? -28.710 -22.956 33.872 1.00 85.81 728 PHE A C 1
ATOM 5956 O O . PHE A 1 728 ? -29.155 -22.143 33.069 1.00 85.81 728 PHE A O 1
ATOM 5963 N N . PRO A 1 729 ? -29.451 -24.016 34.259 1.00 73.44 729 PRO A N 1
ATOM 5964 C CA . PRO A 1 729 ? -30.698 -24.411 33.583 1.00 73.44 729 PRO A CA 1
ATOM 5965 C C . PRO A 1 729 ? -31.825 -23.366 33.523 1.00 73.44 729 PRO A C 1
ATOM 5967 O O . PRO A 1 729 ? -32.731 -23.509 32.706 1.00 73.44 729 PRO A O 1
ATOM 5970 N N . ASN A 1 730 ? -31.789 -22.350 34.390 1.00 71.44 730 ASN A N 1
ATOM 5971 C CA . ASN A 1 730 ? -32.778 -21.267 34.442 1.00 71.44 730 ASN A CA 1
ATOM 5972 C C . ASN A 1 730 ? -32.244 -19.941 33.874 1.00 71.44 730 ASN A C 1
ATOM 5974 O O . ASN A 1 730 ? -32.947 -18.934 33.915 1.00 71.44 730 ASN A O 1
ATOM 5978 N N . ASP A 1 731 ? -31.007 -19.927 33.376 1.00 74.88 731 ASP A N 1
ATOM 5979 C CA . ASP A 1 731 ? -30.416 -18.766 32.728 1.00 74.88 731 ASP A CA 1
ATOM 5980 C C . ASP A 1 731 ? -30.632 -18.819 31.211 1.00 74.88 731 ASP A C 1
ATOM 5982 O O . ASP A 1 731 ? -30.547 -19.871 30.578 1.00 74.88 731 ASP A O 1
ATOM 5986 N N . GLU A 1 732 ? -30.837 -17.651 30.606 1.00 77.44 732 GLU A N 1
ATOM 5987 C CA . GLU A 1 732 ? -30.671 -17.492 29.165 1.00 77.44 732 GLU A CA 1
ATOM 5988 C C . GLU A 1 732 ? -29.178 -17.567 28.823 1.00 77.44 732 GLU A C 1
ATOM 5990 O O . GLU A 1 732 ? -28.381 -16.736 29.278 1.00 77.44 732 GLU A O 1
ATOM 5995 N N . THR A 1 733 ? -28.796 -18.589 28.053 1.00 79.81 733 THR A N 1
ATOM 5996 C CA . THR A 1 733 ? -27.421 -18.758 27.586 1.00 79.81 733 THR A CA 1
ATOM 5997 C C . THR A 1 733 ? -27.108 -17.723 26.517 1.00 79.81 733 THR A C 1
ATOM 5999 O O . THR A 1 733 ? -27.719 -17.713 25.449 1.00 79.81 733 THR A O 1
ATOM 6002 N N . VAL A 1 734 ? -26.105 -16.889 26.780 1.00 79.56 734 VAL A N 1
ATOM 6003 C CA . VAL A 1 734 ? -25.585 -15.921 25.811 1.00 79.56 734 VAL A CA 1
ATOM 6004 C C . VAL A 1 734 ? -24.211 -16.391 25.369 1.00 79.56 734 VAL A C 1
ATOM 6006 O O . VAL A 1 734 ? -23.304 -16.550 26.187 1.00 79.56 734 VAL A O 1
ATOM 6009 N N . ILE A 1 735 ? -24.066 -16.627 24.069 1.00 80.31 735 ILE A N 1
ATOM 6010 C CA . ILE A 1 735 ? -22.801 -16.995 23.440 1.00 80.31 735 ILE A CA 1
ATOM 6011 C C . ILE A 1 735 ? -22.260 -15.767 22.721 1.00 80.31 735 ILE A C 1
ATOM 6013 O O . ILE A 1 735 ? -22.970 -15.131 21.941 1.00 80.31 735 ILE A O 1
ATOM 6017 N N . TYR A 1 736 ? -21.002 -15.443 22.985 1.00 73.88 736 TYR A N 1
ATOM 6018 C CA . TYR A 1 736 ? -20.324 -14.332 22.342 1.00 73.88 736 TYR A CA 1
ATOM 6019 C C . TYR A 1 736 ? -19.484 -14.903 21.207 1.00 73.88 736 TYR A C 1
ATOM 6021 O O . TYR A 1 736 ? -18.669 -15.795 21.426 1.00 73.88 736 TYR A O 1
ATOM 6029 N N . ASP A 1 737 ? -19.713 -14.408 19.994 1.00 66.75 737 ASP A N 1
ATOM 6030 C CA . ASP A 1 737 ? -18.848 -14.682 18.851 1.00 66.75 737 ASP A CA 1
ATOM 6031 C C . ASP A 1 737 ? -17.569 -13.868 19.043 1.00 66.75 737 ASP A C 1
ATOM 6033 O O . ASP A 1 737 ? -17.632 -12.633 19.054 1.00 66.75 737 ASP A O 1
ATOM 6037 N N . VAL A 1 738 ? -16.433 -14.525 19.280 1.00 61.88 738 VAL A N 1
ATOM 6038 C CA . VAL A 1 738 ? -15.195 -13.893 19.767 1.00 61.88 738 VAL A CA 1
ATOM 6039 C C . VAL A 1 738 ? -14.089 -13.903 18.747 1.00 61.88 738 VAL A C 1
ATOM 6041 O O . VAL A 1 738 ? -13.664 -15.003 18.349 1.00 61.88 738 VAL A O 1
#

InterPro domains:
  IPR004868 DNA-directed DNA polymerase, family B, mitochondria/virus [PF03175] (64-229)
  IPR004868 DNA-directed DNA polymerase, family B, mitochondria/virus [PF03175] (249-360)
  IPR006172 DNA-directed DNA polymerase, family B [PR00106] (86-99)
  IPR006172 DNA-directed DNA polymerase, family B [PR00106] (274-286)
  IPR006172 DNA-directed DNA polymerase, family B [PR00106] (371-379)
  IPR023211 DNA polymerase, palm domain superfamily [G3DSA:3.90.1600.10] (336-453)
  IPR027417 P-loop containing nucleoside triphosphate hydrolase [G3DSA:3.40.50.300] (499-656)
  IPR027417 P-loop containing nucleoside triphosphate hydrolase [SSF52540] (515-677)
  IPR043502 DNA/RNA polymerase superfamily [SSF56672] (55-482)